Protein AF-0000000079073524 (afdb_homodimer)

Foldseek 3Di:
DPPPPPDFQQDAFDDDLVVLLVVLVVLCVVQPDPPQVPDPPCVVDPAHLSNLLSLLLVCLRVQPQDLCVSCVVVVDDHSVVSLVSLLVCLVSLVRSLVVLLVVDDLPDQEKEKDKDAAAQDDQVCQVVDDFPPPFEHWAADPVVRGIGIGKMKMWMAGLSQQTQDIDIGYRHDQRLVCVLVGCVVRVDPHAEYEYEPSNDDPVSQVSSVVSRHHYAYQDDPPDPCNVVRDDPVSVVSNCSVVSNVVQLVSSCLRVQNDRDPSSNSSSNSSSSSSSNSSVCVVVVD/DPPPPPDFQQDAFDDDLVVLLVVLVVLCVVQPDPPQVPDPPCVVDPAHLSNLLSLLLVCLRVQPQDLCVSCVVVVDDHSVVSLVSLLVCLVSLVRSLVVLLVPDPLVDQEKEKDKDAAAQDDQVCQVVDDFPPPFEHWAADPVVRGIGIGKMKMWMAGLSQQTQDIDIGYRHDQRLVCVLVGCVVRVDPHAEYEYECSNDDPVSQVSSVVSRHHYAYQDDPPDPCNVVRDDPVSVVSNCSVVSNVVQLVSSCLRVQNDRDPSSNSSSNSSSSSSSNSSVCVVVVD

Nearest PDB structures (foldseek):
  6rwo-assembly1_I  TM=5.265E-01  e=3.170E-03  Simian immunodeficiency virus
  5y8a-assembly2_B  TM=5.178E-01  e=1.633E+00  Burkholderia cenocepacia J2315
  6rwo-assembly1_I  TM=5.190E-01  e=2.110E-03  Simian immunodeficiency virus
  5y8a-assembly2_B  TM=5.168E-01  e=1.298E+00  Burkholderia cenocepacia J2315

Sequence (570 aa):
MNCLKLKRFSHHLQVSFKDLVIICRHWYRLYAPAEFTHRRNIDQIKTTDSLILALLIWQAKTGIESQRRFCECFNCLSHSRFNRRSRQLLQLIYQIRQEMNKKVDLNGHFLIIDSFPVPVCQPIRNYRAKIFRGYANIGYKATKKIYFYGFKVHVIVSDDGYILDYVVTKASVHDARETVELLENTHPSNYYLLGDEGYLGKELHQQLKQMGYELWTPYRKNMTGAKKHNDHQLMAIRRTIESDFSLLTYYNAENNRARSLIGFQSRLEIAILAYNLAYCLERFNMNCLKLKRFSHHLQVSFKDLVIICRHWYRLYAPAEFTHRRNIDQIKTTDSLILALLIWQAKTGIESQRRFCECFNCLSHSRFNRRSRQLLQLIYQIRQEMNKKVDLNGHFLIIDSFPVPVCQPIRNYRAKIFRGYANIGYKATKKIYFYGFKVHVIVSDDGYILDYVVTKASVHDARETVELLENTHPSNYYLLGDEGYLGKELH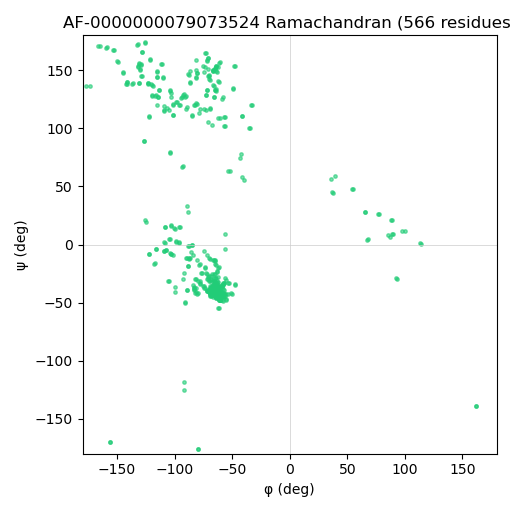QQLKQMGYELWTPYRKNMTGAKKHNDHQLMAIRRTIESDFSLLTYYNAENNRARSLIGFQSRLEIAILAYNLAYCLERFN

Secondary structure (DSSP, 8-state):
----------------HHHHHHHHHHHHHHH--HHHHT-TTGGG-SS-HHHHHHHHHHHHHHT---HHHHHHHHT-S-HHHHHHHHHHTHHHHHHHHHHHHHHS----SEEEEEEEEEESS-GGGTTT--TTBTTBEEEEETTTTEEEEEEEEEEEEETT--EEEEEEEETTS-GGGGHHHHHHHH--S--EEE--GGG--HHHHHHHHHTT-EEE-PPPTTSTTHHHH--HHHHHHHTHHHHHHHHHHHTTSSS---SSHHHHHHHHHHHHHHHHHHHHHHHH-/----------------HHHHHHHHHHHHHHH--HHHHT-TTGGG-SS-HHHHHHHHHHHHHHT---HHHHHHHHT-S-HHHHHHHHHHTHHHHHHHHHHHHHHS----SEEEEEEEEEESS-GGGTTT--TTBTTBEEEEETTTTEEEEEEEEEEEEETT--EEEEEEEETTS-GGGGHHHHHHHH--S--EEE--GGG--HHHHHHHHHTT-EEE-PPPTTSTTHHHH--HHHHHHHTHHHHHHHHHHHTTSSS---SSHHHHHHHHHHHHHHHHHHHHHHHH-

Structure (mmCIF, N/CA/C/O backbone):
data_AF-0000000079073524-model_v1
#
loop_
_entity.id
_entity.type
_entity.pdbx_description
1 polymer 'IS982 family transposase'
#
loop_
_atom_site.group_PDB
_atom_site.id
_atom_site.type_symbol
_atom_site.label_atom_id
_atom_site.label_alt_id
_atom_site.label_comp_id
_atom_site.label_asym_id
_atom_site.label_entity_id
_atom_site.label_seq_id
_atom_site.pdbx_PDB_ins_code
_atom_site.Cartn_x
_atom_site.Cartn_y
_atom_site.Cartn_z
_atom_site.occupancy
_atom_site.B_iso_or_equiv
_atom_site.auth_seq_id
_atom_site.auth_comp_id
_atom_site.auth_asym_id
_atom_site.auth_atom_id
_atom_site.pdbx_PDB_model_num
ATOM 1 N N . MET A 1 1 ? -27.219 29.359 19.844 1 22.12 1 MET A N 1
ATOM 2 C CA . MET A 1 1 ? -26.156 29.578 18.875 1 22.12 1 MET A CA 1
ATOM 3 C C . MET A 1 1 ? -25.938 28.344 18 1 22.12 1 MET A C 1
ATOM 5 O O . MET A 1 1 ? -25.594 2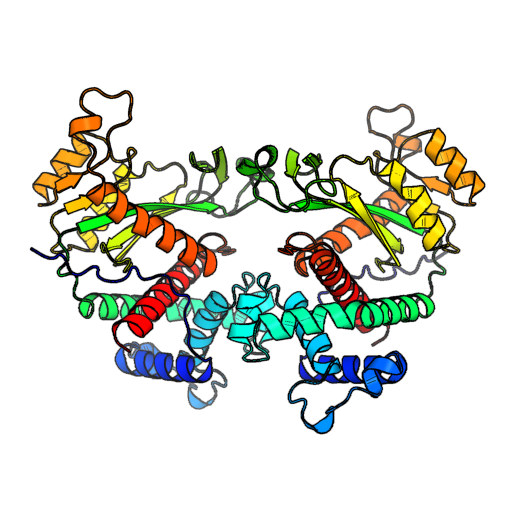7.266 18.516 1 22.12 1 MET A O 1
ATOM 9 N N . ASN A 1 2 ? -26.766 28.141 17.062 1 25.45 2 ASN A N 1
ATOM 10 C CA . ASN A 1 2 ? -26.938 27.062 16.094 1 25.45 2 ASN A CA 1
ATOM 11 C C . ASN A 1 2 ? -25.641 26.766 15.359 1 25.45 2 ASN A C 1
ATOM 13 O O . ASN A 1 2 ? -25.172 27.578 14.547 1 25.45 2 ASN A O 1
ATOM 17 N N . CYS A 1 3 ? -24.688 26.359 16.047 1 29.84 3 CYS A N 1
ATOM 18 C CA . CYS A 1 3 ? -23.375 26.016 15.5 1 29.84 3 CYS A CA 1
ATOM 19 C C . CYS A 1 3 ? -23.516 25.234 14.195 1 29.84 3 CYS A C 1
ATOM 21 O O . CYS A 1 3 ? -24.094 24.156 14.18 1 29.84 3 CYS A O 1
ATOM 23 N N . LEU A 1 4 ? -23.797 25.938 13.148 1 32 4 LEU A N 1
ATOM 24 C CA . LEU A 1 4 ? -23.875 25.438 11.781 1 32 4 LEU A CA 1
ATOM 25 C C . LEU A 1 4 ? -22.844 24.328 11.562 1 32 4 LEU A C 1
ATOM 27 O O . LEU A 1 4 ? -21.672 24.5 11.875 1 32 4 LEU A O 1
ATOM 31 N N . LYS A 1 5 ? -23.25 23.203 11.602 1 38.34 5 LYS A N 1
ATOM 32 C CA . LYS A 1 5 ? -22.594 21.922 11.391 1 38.34 5 LYS A CA 1
ATOM 33 C C . LYS A 1 5 ? -21.641 21.984 10.203 1 38.34 5 LYS A C 1
ATOM 35 O O . LYS A 1 5 ? -22.062 22 9.055 1 38.34 5 LYS A O 1
ATOM 40 N N . LEU A 1 6 ? -20.609 22.875 10.148 1 39.69 6 LEU A N 1
ATOM 41 C CA . LEU A 1 6 ? -19.656 22.797 9.055 1 39.69 6 LEU A CA 1
ATOM 42 C C . LEU A 1 6 ? -19.297 21.344 8.75 1 39.69 6 LEU A C 1
ATOM 44 O O . LEU A 1 6 ? -18.938 20.594 9.648 1 39.69 6 LEU A O 1
ATOM 48 N N . LYS A 1 7 ? -19.672 20.797 7.703 1 51.84 7 LYS A N 1
ATOM 49 C CA . LYS A 1 7 ? -19.562 19.438 7.199 1 51.84 7 LYS A CA 1
ATOM 50 C C . LYS A 1 7 ? -18.109 18.969 7.152 1 51.84 7 LYS A C 1
ATOM 52 O O . LYS A 1 7 ? -17.234 19.688 6.648 1 51.84 7 LYS A O 1
ATOM 57 N N . ARG A 1 8 ? -17.641 18.156 8.094 1 56.03 8 ARG A N 1
ATOM 58 C CA . ARG A 1 8 ? -16.344 17.469 8.18 1 56.03 8 ARG A CA 1
ATOM 59 C C . ARG A 1 8 ? -15.836 17.094 6.793 1 56.03 8 ARG A C 1
ATOM 61 O O . ARG A 1 8 ? -16.594 16.625 5.945 1 56.03 8 ARG A O 1
ATOM 68 N N . PHE A 1 9 ? -14.562 17.703 6.48 1 59.44 9 PHE A N 1
ATOM 69 C CA . PHE A 1 9 ? -13.906 17.344 5.227 1 59.44 9 PHE A CA 1
ATOM 70 C C . PHE A 1 9 ? -13.609 15.852 5.172 1 59.44 9 PHE A C 1
ATOM 72 O O . PHE A 1 9 ? -13.039 15.289 6.109 1 59.44 9 PHE A O 1
ATOM 79 N N . SER A 1 10 ? -14.273 15.031 4.375 1 61.41 10 SER A N 1
ATOM 80 C CA . SER A 1 10 ? -13.992 13.594 4.371 1 61.41 10 SER A CA 1
ATOM 81 C C . SER A 1 10 ? -13.648 13.102 2.969 1 61.41 10 SER A C 1
ATOM 83 O O . SER A 1 10 ? -13.391 11.914 2.768 1 61.41 10 SER A O 1
ATOM 85 N N . HIS A 1 11 ? -13.25 14.125 2.082 1 69.31 11 HIS A N 1
ATOM 86 C CA . HIS A 1 11 ? -13.227 13.555 0.741 1 69.31 11 HIS A CA 1
ATOM 87 C C . HIS A 1 11 ? -11.812 13.539 0.173 1 69.31 11 HIS A C 1
ATOM 89 O O . HIS A 1 11 ? -10.992 14.398 0.509 1 69.31 11 HIS A O 1
ATOM 95 N N . HIS A 1 12 ? -11.594 12.492 -0.546 1 81 12 HIS A N 1
ATOM 96 C CA . HIS A 1 12 ? -10.367 12.32 -1.325 1 81 12 HIS A CA 1
ATOM 97 C C . HIS A 1 12 ? -10.266 13.391 -2.412 1 81 12 HIS A C 1
ATOM 99 O O . HIS A 1 12 ? -11.25 14.062 -2.729 1 81 12 HIS A O 1
ATOM 105 N N . LEU A 1 13 ? -9.07 13.695 -2.811 1 83.62 13 LEU A N 1
ATOM 106 C CA . LEU A 1 13 ? -8.805 14.664 -3.865 1 83.62 13 LEU A CA 1
ATOM 107 C C . LEU A 1 13 ? -9.516 14.281 -5.156 1 83.62 13 LEU A C 1
ATOM 109 O O . LEU A 1 13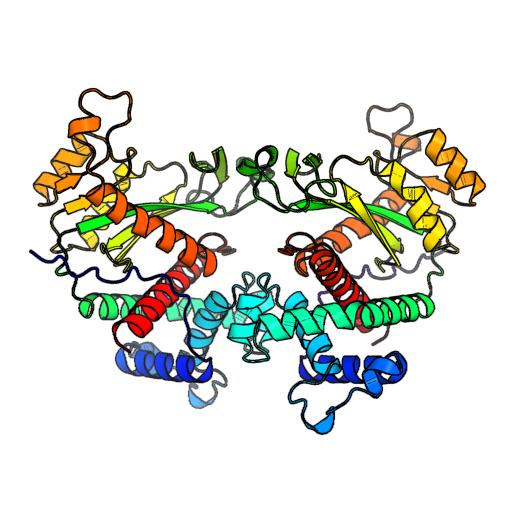 ? -9.188 13.258 -5.766 1 83.62 13 LEU A O 1
ATOM 113 N N . GLN A 1 14 ? -10.516 15.039 -5.512 1 82.31 14 GLN A N 1
ATOM 114 C CA . GLN A 1 14 ? -11.305 14.781 -6.711 1 82.31 14 GLN A CA 1
ATOM 115 C C . GLN A 1 14 ? -10.938 15.742 -7.836 1 82.31 14 GLN A C 1
ATOM 117 O O . GLN A 1 14 ? -11.625 16.75 -8.047 1 82.31 14 GLN A O 1
ATOM 122 N N . VAL A 1 15 ? -9.898 15.492 -8.484 1 87.44 15 VAL A N 1
ATOM 123 C CA . VAL A 1 15 ? -9.414 16.359 -9.562 1 87.44 15 VAL A CA 1
ATOM 124 C C . VAL A 1 15 ? -8.844 15.5 -10.688 1 87.44 15 VAL A C 1
ATOM 126 O O . VAL A 1 15 ? -8.18 14.492 -10.438 1 87.44 15 VAL A O 1
ATOM 129 N N . SER A 1 16 ? -9.148 15.891 -11.93 1 89.62 16 SER A N 1
ATOM 130 C CA . SER A 1 16 ? -8.523 15.227 -13.07 1 89.62 16 SER A CA 1
ATOM 131 C C . SER A 1 16 ? -7.055 15.609 -13.195 1 89.62 16 SER A C 1
ATOM 133 O O . SER A 1 16 ? -6.633 16.641 -12.672 1 89.62 16 SER A O 1
ATOM 135 N N . PHE A 1 17 ? -6.344 14.758 -13.867 1 91.81 17 PHE A N 1
ATOM 136 C CA . PHE A 1 17 ? -4.926 15.07 -14.039 1 91.81 17 PHE A CA 1
ATOM 137 C C . PHE A 1 17 ? -4.746 16.359 -14.836 1 91.81 17 PHE A C 1
ATOM 139 O O . PHE A 1 17 ? -3.861 17.156 -14.539 1 91.81 17 PHE A O 1
ATOM 146 N N . LYS A 1 18 ? -5.562 16.547 -15.812 1 92.25 18 LYS A N 1
ATOM 147 C CA . LYS A 1 18 ? -5.492 17.75 -16.625 1 92.25 18 LYS A CA 1
ATOM 148 C C . LYS A 1 18 ? -5.695 19 -15.758 1 92.25 18 LYS A C 1
ATOM 150 O O . LYS A 1 18 ? -4.934 19.969 -15.867 1 92.25 18 LYS A O 1
ATOM 155 N N . ASP A 1 19 ? -6.66 18.969 -14.883 1 92.94 19 ASP A N 1
ATOM 156 C CA . ASP A 1 19 ? -6.941 20.094 -14 1 92.94 19 ASP A CA 1
ATOM 157 C C . ASP A 1 19 ? -5.816 20.297 -12.984 1 92.94 19 ASP A C 1
ATOM 159 O O . ASP A 1 19 ? -5.484 21.422 -12.633 1 92.94 19 ASP A O 1
ATOM 163 N N . LEU A 1 20 ? -5.293 19.219 -12.555 1 94.75 20 LEU A N 1
ATOM 164 C CA . LEU A 1 20 ? -4.184 19.281 -11.609 1 94.75 20 LEU A CA 1
ATOM 165 C C . LEU A 1 20 ? -2.982 19.984 -12.227 1 94.75 20 LEU A C 1
ATOM 167 O O . LEU A 1 20 ? -2.326 20.797 -11.57 1 94.75 20 LEU A O 1
ATOM 171 N N . VAL A 1 21 ? -2.76 19.719 -13.477 1 95.19 21 VAL A N 1
ATOM 172 C CA . VAL A 1 21 ? -1.646 20.344 -14.18 1 95.19 21 VAL A CA 1
ATOM 173 C C . VAL A 1 21 ? -1.877 21.859 -14.281 1 95.19 21 VAL A C 1
ATOM 175 O O . VAL A 1 21 ? -0.95 22.641 -14.086 1 95.19 21 VAL A O 1
ATOM 178 N N . ILE A 1 22 ? -3.023 22.219 -14.508 1 95.56 22 ILE A N 1
ATOM 179 C CA . ILE A 1 22 ? -3.369 23.641 -14.609 1 95.56 22 ILE A CA 1
ATOM 180 C C . ILE A 1 22 ? -3.156 24.328 -13.266 1 95.56 22 ILE A C 1
ATOM 182 O O . ILE A 1 22 ? -2.578 25.406 -13.195 1 95.56 22 ILE A O 1
ATOM 186 N N . ILE A 1 23 ? -3.564 23.719 -12.242 1 95.56 23 ILE A N 1
ATOM 187 C CA . ILE A 1 23 ? -3.41 24.25 -10.898 1 95.56 23 ILE A CA 1
ATOM 188 C C . ILE A 1 23 ? -1.928 24.422 -10.57 1 95.56 23 ILE A C 1
ATOM 190 O O . ILE A 1 23 ? -1.507 25.469 -10.07 1 95.56 23 ILE A O 1
ATOM 194 N N . CYS A 1 24 ? -1.167 23.406 -10.867 1 96.06 24 CYS A N 1
ATOM 195 C CA . CYS A 1 24 ? 0.257 23.438 -10.555 1 96.06 24 CYS A CA 1
ATOM 196 C C . CYS A 1 24 ? 0.978 24.5 -11.383 1 96.06 24 CYS A C 1
ATOM 198 O O . CYS A 1 24 ? 1.916 25.141 -10.906 1 96.06 24 CYS A O 1
ATOM 200 N N . ARG A 1 25 ? 0.531 24.641 -12.602 1 94.56 25 ARG A N 1
ATOM 201 C CA . ARG A 1 25 ? 1.094 25.688 -13.445 1 94.56 25 ARG A CA 1
ATOM 202 C C . ARG A 1 25 ? 0.831 27.078 -12.844 1 94.56 25 ARG A C 1
ATOM 204 O O . ARG A 1 25 ? 1.714 27.938 -12.836 1 94.56 25 ARG A O 1
ATOM 211 N N . HIS A 1 26 ? -0.323 27.234 -12.398 1 94.62 26 HIS A N 1
ATOM 212 C CA . HIS A 1 26 ? -0.689 28.484 -11.75 1 94.62 26 HIS A CA 1
ATOM 213 C C . HIS A 1 26 ? 0.157 28.734 -10.508 1 94.62 26 HIS A C 1
ATOM 215 O O . HIS A 1 26 ? 0.689 29.828 -10.328 1 94.62 26 HIS A O 1
ATOM 221 N N . TRP A 1 27 ? 0.312 27.734 -9.648 1 94.81 27 TRP A N 1
ATOM 222 C CA . TRP A 1 27 ? 1.137 27.859 -8.453 1 94.81 27 TRP A CA 1
ATOM 223 C C . TRP A 1 27 ? 2.58 28.188 -8.812 1 94.81 27 TRP A C 1
ATOM 225 O O . TRP A 1 27 ? 3.223 29 -8.148 1 94.81 27 TRP A O 1
ATOM 235 N N . TYR A 1 28 ? 2.98 27.516 -9.812 1 93.38 28 TYR A N 1
ATOM 236 C CA . TYR A 1 28 ? 4.363 27.719 -10.227 1 93.38 28 TYR A CA 1
ATOM 237 C C . TYR A 1 28 ? 4.594 29.156 -10.664 1 93.38 28 TYR A C 1
ATOM 239 O O . TYR A 1 28 ? 5.602 29.781 -10.305 1 93.38 28 TYR A O 1
ATOM 247 N N . ARG A 1 29 ? 3.713 29.703 -11.406 1 91.25 29 ARG A N 1
ATOM 248 C CA . ARG A 1 29 ? 3.807 31.078 -11.875 1 91.25 29 ARG A CA 1
ATOM 249 C C . ARG A 1 29 ? 3.787 32.062 -10.711 1 91.25 29 ARG A C 1
ATOM 251 O O . ARG A 1 29 ? 4.52 33.062 -10.711 1 91.25 29 ARG A O 1
ATOM 258 N N . LEU A 1 30 ? 3.066 31.75 -9.75 1 91.62 30 LEU A N 1
ATOM 259 C CA . LEU A 1 30 ? 2.857 32.688 -8.641 1 91.62 30 LEU A CA 1
ATOM 260 C C . LEU A 1 30 ? 4.008 32.594 -7.648 1 91.62 30 LEU A C 1
ATOM 262 O O . LEU A 1 30 ? 4.426 33.625 -7.098 1 91.62 30 LEU A O 1
ATOM 266 N N . TYR A 1 31 ? 4.508 31.375 -7.449 1 91.5 31 TYR A N 1
ATOM 267 C CA . TYR A 1 31 ? 5.312 31.219 -6.242 1 91.5 31 TYR A CA 1
ATOM 268 C C . TYR A 1 31 ? 6.719 30.734 -6.582 1 91.5 31 TYR A C 1
ATOM 270 O O . TYR A 1 31 ? 7.586 30.656 -5.707 1 91.5 31 TYR A O 1
ATOM 278 N N . ALA A 1 32 ? 6.941 30.375 -7.832 1 88 32 ALA A N 1
ATOM 279 C CA . ALA A 1 32 ? 8.258 29.828 -8.18 1 88 32 ALA A CA 1
ATOM 280 C C . ALA A 1 32 ? 9.344 30.891 -7.992 1 88 32 ALA A C 1
ATOM 282 O O . ALA A 1 32 ? 9.156 32.062 -8.367 1 88 32 ALA A O 1
ATOM 283 N N . PRO A 1 33 ? 10.422 30.438 -7.324 1 79.06 33 PRO A N 1
ATOM 284 C CA . PRO A 1 33 ? 11.531 31.391 -7.195 1 79.06 33 PRO A CA 1
ATOM 285 C C . PRO A 1 33 ? 12.141 31.766 -8.547 1 79.06 33 PRO A C 1
ATOM 287 O O . PRO A 1 33 ? 12.031 31.016 -9.516 1 79.06 33 PRO A O 1
ATOM 290 N N . ALA A 1 34 ? 12.68 32.906 -8.531 1 69.25 34 ALA A N 1
ATOM 291 C CA . ALA A 1 34 ? 13.297 33.438 -9.734 1 69.25 34 ALA A CA 1
ATOM 292 C C . ALA A 1 34 ? 14.367 32.5 -10.273 1 69.25 34 ALA A C 1
ATOM 294 O O . ALA A 1 34 ? 14.586 32.406 -11.492 1 69.25 34 ALA A O 1
ATOM 295 N N . GLU A 1 35 ? 14.984 31.766 -9.438 1 63.94 35 GLU A N 1
ATOM 296 C CA . GLU A 1 35 ? 16.062 30.875 -9.844 1 63.94 35 GLU A CA 1
ATOM 297 C C . GLU A 1 35 ? 15.539 29.734 -10.695 1 63.94 35 GLU A C 1
ATOM 299 O O . GLU A 1 35 ? 16.266 29.203 -11.547 1 63.94 35 GLU A O 1
ATOM 304 N N . PHE A 1 36 ? 14.328 29.359 -10.461 1 62.12 36 PHE A N 1
ATOM 305 C CA . PHE A 1 36 ? 13.734 28.266 -11.227 1 62.12 36 PHE A CA 1
ATOM 306 C C . PHE A 1 36 ? 13.352 28.719 -12.625 1 62.12 36 PHE A C 1
ATOM 308 O O . PHE A 1 36 ? 13.445 27.953 -13.586 1 62.12 36 PHE A O 1
ATOM 315 N N . THR A 1 37 ? 12.898 30 -12.672 1 56.09 37 THR A N 1
ATOM 316 C CA . THR A 1 37 ? 12.352 30.5 -13.922 1 56.09 37 THR A CA 1
ATOM 317 C C . THR A 1 37 ? 13.469 30.875 -14.891 1 56.09 37 THR A C 1
ATOM 319 O O . THR A 1 37 ? 13.242 30.984 -16.094 1 56.09 37 THR A O 1
ATOM 322 N N . HIS A 1 38 ? 14.664 31.031 -14.289 1 56.34 38 HIS A N 1
ATOM 323 C CA . HIS A 1 38 ? 15.773 31.438 -15.148 1 56.34 38 HIS A CA 1
ATOM 324 C C . HIS A 1 38 ? 16.688 30.266 -15.469 1 56.34 38 HIS A C 1
ATOM 326 O O . HIS A 1 38 ? 17.859 30.453 -15.812 1 56.34 38 HIS A O 1
ATOM 332 N N . ARG A 1 39 ? 16.234 29.172 -15.258 1 54.12 39 ARG A N 1
ATOM 333 C CA . ARG A 1 39 ? 17.125 28.047 -15.523 1 54.12 39 ARG A CA 1
ATOM 334 C C . ARG A 1 39 ? 17.531 27.984 -16.984 1 54.12 39 ARG A C 1
ATOM 336 O O . ARG A 1 39 ? 16.75 28.359 -17.875 1 54.12 39 ARG A O 1
ATOM 343 N N . ARG A 1 40 ? 18.781 27.672 -17.188 1 45.84 40 ARG A N 1
ATOM 344 C CA . ARG A 1 40 ? 19.391 27.484 -18.5 1 45.84 40 ARG A CA 1
ATOM 345 C C . ARG A 1 40 ? 18.812 26.266 -19.219 1 45.84 40 ARG A C 1
ATOM 347 O O . ARG A 1 40 ? 18.438 25.281 -18.562 1 45.84 40 ARG A O 1
ATOM 354 N N . ASN A 1 41 ? 18.359 26.406 -20.359 1 50.19 41 ASN A N 1
ATOM 355 C CA . ASN A 1 41 ? 17.938 25.375 -21.297 1 50.19 41 ASN A CA 1
ATOM 356 C C . ASN A 1 41 ? 16.469 25 -21.109 1 50.19 41 ASN A C 1
ATOM 358 O O . ASN A 1 41 ? 16.094 23.844 -21.266 1 50.19 41 ASN A O 1
ATOM 362 N N . ILE A 1 42 ? 15.758 25.906 -20.5 1 51.72 42 ILE A N 1
ATOM 363 C CA . ILE A 1 42 ? 14.328 25.734 -20.266 1 51.72 42 ILE A CA 1
ATOM 364 C C . ILE A 1 42 ? 13.641 25.281 -21.547 1 51.72 42 ILE A C 1
ATOM 366 O O . ILE A 1 42 ? 12.695 24.484 -21.5 1 51.72 42 ILE A O 1
ATOM 370 N N . ASP A 1 43 ? 14.156 25.766 -22.547 1 49.34 43 ASP A N 1
ATOM 371 C CA . ASP A 1 43 ? 13.547 25.469 -23.844 1 49.34 43 ASP A CA 1
ATOM 372 C C . ASP A 1 43 ? 13.648 23.984 -24.188 1 49.34 43 ASP A C 1
ATOM 374 O O . ASP A 1 43 ? 12.867 23.469 -24.984 1 49.34 43 ASP A O 1
ATOM 378 N N . GLN A 1 44 ? 14.609 23.344 -23.641 1 51.59 44 GLN A N 1
ATOM 379 C CA . GLN A 1 44 ? 14.844 21.953 -24.016 1 51.59 44 GLN A CA 1
ATOM 380 C C . GLN A 1 44 ? 14.195 21 -23.031 1 51.59 44 GLN A C 1
ATOM 382 O O . GLN A 1 44 ? 14.25 19.781 -23.203 1 51.59 44 GLN A O 1
ATOM 387 N N . ILE A 1 45 ? 13.523 21.656 -22.031 1 58.84 45 ILE A N 1
ATOM 388 C CA . ILE A 1 45 ? 13.039 20.75 -21 1 58.84 45 ILE A CA 1
ATOM 389 C C . ILE A 1 45 ? 11.695 20.156 -21.406 1 58.84 45 ILE A C 1
ATOM 391 O O . ILE A 1 45 ? 10.75 20.891 -21.719 1 58.84 45 ILE A O 1
ATOM 395 N N . LYS A 1 46 ? 11.664 18.875 -21.688 1 64.94 46 LYS A N 1
ATOM 396 C CA . LYS A 1 46 ? 10.484 18.125 -22.094 1 64.94 46 LYS A CA 1
ATOM 397 C C . LYS A 1 46 ? 9.453 18.078 -20.969 1 64.94 46 LYS A C 1
ATOM 399 O O . LYS A 1 46 ? 8.25 18.203 -21.219 1 64.94 46 LYS A O 1
ATOM 404 N N . THR A 1 47 ? 9.836 18.062 -19.719 1 84 47 THR A N 1
ATOM 405 C CA . THR A 1 47 ? 8.922 17.984 -18.578 1 84 47 THR A CA 1
ATOM 406 C C . THR A 1 47 ? 9.117 19.172 -17.656 1 84 47 THR A C 1
ATOM 408 O O . THR A 1 47 ? 10.18 19.312 -17.031 1 84 47 THR A O 1
ATOM 411 N N . THR A 1 48 ? 8.188 20.094 -17.562 1 88.5 48 THR A N 1
ATOM 412 C CA . THR A 1 48 ? 8.273 21.312 -16.766 1 88.5 48 THR A CA 1
ATOM 413 C C . THR A 1 48 ? 8.18 20.984 -15.281 1 88.5 48 THR A C 1
ATOM 415 O O . THR A 1 48 ? 7.73 19.906 -14.898 1 88.5 48 THR A O 1
ATOM 418 N N . ASP A 1 49 ? 8.648 21.938 -14.484 1 91.25 49 ASP A N 1
ATOM 419 C CA . ASP A 1 49 ? 8.578 21.781 -13.039 1 91.25 49 ASP A CA 1
ATOM 420 C C . ASP A 1 49 ? 7.125 21.672 -12.562 1 91.25 49 ASP A C 1
ATOM 422 O O . ASP A 1 49 ? 6.824 20.906 -11.648 1 91.25 49 ASP A O 1
ATOM 426 N N . SER A 1 50 ? 6.309 22.469 -13.195 1 93.19 50 SER A N 1
ATOM 427 C CA . SER A 1 50 ? 4.895 22.406 -12.828 1 93.19 50 SER A CA 1
ATOM 428 C C . SER A 1 50 ? 4.305 21.031 -13.117 1 93.19 50 SER A C 1
ATOM 430 O O . SER A 1 50 ? 3.473 20.547 -12.352 1 93.19 50 SER A O 1
ATOM 432 N N . LEU A 1 51 ? 4.762 20.469 -14.203 1 93.44 51 LEU A N 1
ATOM 433 C CA . LEU A 1 51 ? 4.285 19.125 -14.523 1 93.44 51 LEU A CA 1
ATOM 434 C C . LEU A 1 51 ? 4.805 18.109 -13.516 1 93.44 51 LEU A C 1
ATOM 436 O O . LEU A 1 51 ? 4.082 17.188 -13.125 1 93.44 51 LEU A O 1
ATOM 440 N N . ILE A 1 52 ? 6.02 18.234 -13.109 1 94.25 52 ILE A N 1
ATOM 441 C CA . ILE A 1 52 ? 6.59 17.344 -12.117 1 94.25 52 ILE A CA 1
ATOM 442 C C . ILE A 1 52 ? 5.816 17.453 -10.805 1 94.25 52 ILE A C 1
ATOM 444 O O . ILE A 1 52 ? 5.527 16.453 -10.148 1 94.25 52 ILE A O 1
ATOM 448 N N . LEU A 1 53 ? 5.535 18.672 -10.477 1 95.81 53 LEU A N 1
ATOM 449 C CA . LEU A 1 53 ? 4.734 18.891 -9.273 1 95.81 53 LEU A CA 1
ATOM 450 C C . LEU A 1 53 ? 3.383 18.188 -9.391 1 95.81 53 LEU A C 1
ATOM 452 O O . LEU A 1 53 ? 2.938 17.531 -8.445 1 95.81 53 LEU A O 1
ATOM 456 N N . ALA A 1 54 ? 2.762 18.312 -10.531 1 96.19 54 ALA A N 1
ATOM 457 C CA . ALA A 1 54 ? 1.477 17.672 -10.766 1 96.19 54 ALA A CA 1
ATOM 458 C C . ALA A 1 54 ? 1.604 16.141 -10.672 1 96.19 54 ALA A C 1
ATOM 460 O O . ALA A 1 54 ? 0.734 15.477 -10.109 1 96.19 54 ALA A O 1
ATOM 461 N N . LEU A 1 55 ? 2.643 15.656 -11.211 1 95.75 55 LEU A N 1
ATOM 462 C CA . LEU A 1 55 ? 2.881 14.211 -11.18 1 95.75 55 LEU A CA 1
ATOM 463 C C . LEU A 1 55 ? 3.1 13.734 -9.75 1 95.75 55 LEU A C 1
ATOM 465 O O . LEU A 1 55 ? 2.646 12.648 -9.383 1 95.75 55 LEU A O 1
ATOM 469 N N . LEU A 1 56 ? 3.775 14.531 -8.984 1 96.25 56 LEU A N 1
ATOM 470 C CA . LEU A 1 56 ? 4.012 14.172 -7.594 1 96.25 56 LEU A CA 1
ATOM 471 C C . LEU A 1 56 ? 2.697 14.102 -6.82 1 96.25 56 LEU A C 1
ATOM 473 O O . LEU A 1 56 ? 2.473 13.156 -6.059 1 96.25 56 LEU A O 1
ATOM 477 N N . ILE A 1 57 ? 1.882 15.062 -7.012 1 96.88 57 ILE A N 1
ATOM 478 C CA . ILE A 1 57 ? 0.586 15.07 -6.344 1 96.88 57 ILE A CA 1
ATOM 479 C C . ILE A 1 57 ? -0.264 13.906 -6.855 1 96.88 57 ILE A C 1
ATOM 481 O O . ILE A 1 57 ? -0.971 13.258 -6.078 1 96.88 57 ILE A O 1
ATOM 485 N N . TRP A 1 58 ? -0.15 13.656 -8.141 1 95.38 58 TRP A N 1
ATOM 486 C CA . TRP A 1 58 ? -0.893 12.555 -8.742 1 95.38 58 TRP A CA 1
ATOM 487 C C . TRP A 1 58 ? -0.448 11.211 -8.156 1 95.38 58 TRP A C 1
ATOM 489 O O . TRP A 1 58 ? -1.271 10.32 -7.934 1 95.38 58 TRP A O 1
ATOM 499 N N . GLN A 1 59 ? 0.808 11.047 -7.996 1 95 59 GLN A N 1
ATOM 500 C CA . GLN A 1 59 ? 1.318 9.836 -7.367 1 95 59 GLN A CA 1
ATOM 501 C C . GLN A 1 59 ? 0.707 9.633 -5.984 1 95 59 GLN A C 1
ATOM 503 O O . GLN A 1 59 ? 0.313 8.523 -5.629 1 95 59 GLN A O 1
ATOM 508 N N . ALA A 1 60 ? 0.645 10.727 -5.195 1 95.25 60 ALA A N 1
ATOM 509 C CA . ALA A 1 60 ? 0.011 10.648 -3.881 1 95.25 60 ALA A CA 1
ATOM 510 C C . ALA A 1 60 ? -1.463 10.273 -4.004 1 95.25 60 ALA A C 1
ATOM 512 O O . ALA A 1 60 ? -1.956 9.422 -3.262 1 95.25 60 ALA A O 1
ATOM 513 N N . LYS A 1 61 ? -2.141 10.867 -4.949 1 94.69 61 LYS A N 1
ATOM 514 C CA . LYS A 1 61 ? -3.566 10.633 -5.152 1 94.69 61 LYS A CA 1
ATOM 515 C C . LYS A 1 61 ? -3.832 9.172 -5.52 1 94.69 61 LYS A C 1
ATOM 517 O O . LYS A 1 61 ? -4.793 8.57 -5.035 1 94.69 61 LYS A O 1
ATOM 522 N N . THR A 1 62 ? -3.004 8.602 -6.395 1 93.44 62 THR A N 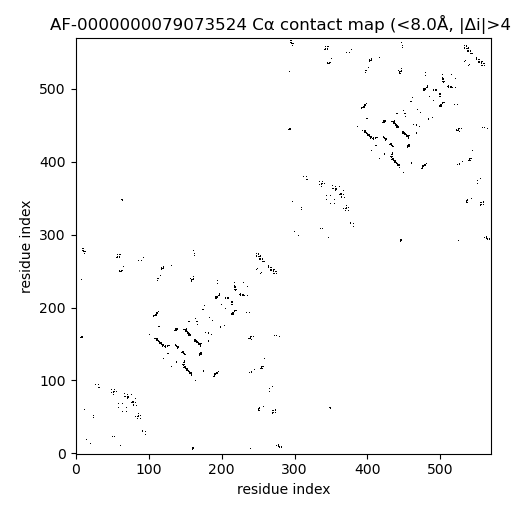1
ATOM 523 C CA . THR A 1 62 ? -3.211 7.234 -6.859 1 93.44 62 THR A CA 1
ATOM 524 C C . THR A 1 62 ? -2.781 6.23 -5.793 1 93.44 62 THR A C 1
ATOM 526 O O . THR A 1 62 ? -3.184 5.066 -5.836 1 93.44 62 THR A O 1
ATOM 529 N N . GLY A 1 63 ? -1.886 6.668 -4.934 1 92.81 63 GLY A N 1
ATOM 530 C CA . GLY A 1 63 ? -1.458 5.797 -3.85 1 92.81 63 GLY A CA 1
ATOM 531 C C . GLY A 1 63 ? -0.271 4.926 -4.219 1 92.81 63 GLY A C 1
ATOM 532 O O . GLY A 1 63 ? 0.076 3.998 -3.482 1 92.81 63 GLY A O 1
ATOM 533 N N . ILE A 1 64 ? 0.322 5.184 -5.352 1 93.69 64 ILE A N 1
ATOM 534 C CA . ILE A 1 64 ? 1.514 4.438 -5.738 1 93.69 64 ILE A CA 1
ATOM 535 C C . ILE A 1 64 ? 2.684 4.828 -4.84 1 93.69 64 ILE A C 1
ATOM 537 O O . ILE A 1 64 ? 3.146 5.973 -4.875 1 93.69 64 ILE A O 1
ATOM 541 N N . GLU A 1 65 ? 3.199 3.93 -4.109 1 91.75 65 GLU A N 1
ATOM 542 C CA . GLU A 1 65 ? 4.191 4.227 -3.08 1 91.75 65 GLU A CA 1
ATOM 543 C C . GLU A 1 65 ? 5.59 4.344 -3.682 1 91.75 65 GLU A C 1
ATOM 545 O O . GLU A 1 65 ? 6.355 5.242 -3.316 1 91.75 65 GLU A O 1
ATOM 550 N N . SER A 1 66 ? 5.902 3.455 -4.598 1 91.44 66 SER A N 1
ATOM 551 C CA . SER A 1 66 ? 7.234 3.42 -5.199 1 91.44 66 SER A CA 1
ATOM 552 C C . SER A 1 66 ? 7.371 4.465 -6.301 1 91.44 66 SER A C 1
ATOM 554 O O . SER A 1 66 ? 6.617 4.449 -7.273 1 91.44 66 SER A O 1
ATOM 556 N N . GLN A 1 67 ? 8.32 5.312 -6.094 1 90.38 67 GLN A N 1
ATOM 557 C CA . GLN A 1 67 ? 8.562 6.309 -7.133 1 90.38 67 GLN A CA 1
ATOM 558 C C . GLN A 1 67 ? 9.055 5.652 -8.422 1 90.38 67 GLN A C 1
ATOM 560 O O . GLN A 1 67 ? 8.742 6.117 -9.516 1 90.38 67 GLN A O 1
ATOM 565 N N . ARG A 1 68 ? 9.844 4.621 -8.258 1 88.81 68 ARG A N 1
ATOM 566 C CA . ARG A 1 68 ? 10.32 3.883 -9.422 1 88.81 68 ARG A CA 1
ATOM 567 C C . ARG A 1 68 ? 9.156 3.291 -10.211 1 88.81 68 ARG A C 1
ATOM 569 O O . ARG A 1 68 ? 9.102 3.426 -11.438 1 88.81 68 ARG A O 1
ATOM 576 N N . ARG A 1 69 ? 8.312 2.688 -9.492 1 90.25 69 ARG A N 1
ATOM 577 C CA . ARG A 1 69 ? 7.129 2.102 -10.109 1 90.25 69 ARG A CA 1
ATOM 578 C C . ARG A 1 69 ? 6.289 3.166 -10.812 1 90.25 69 ARG A C 1
ATOM 580 O O . ARG A 1 69 ? 5.809 2.955 -11.922 1 90.25 69 ARG A O 1
ATOM 587 N N . PHE A 1 70 ? 6.152 4.277 -10.133 1 92.62 70 PHE A N 1
ATOM 588 C CA . PHE A 1 70 ? 5.359 5.371 -10.68 1 92.62 70 PHE A CA 1
ATOM 589 C C . PHE A 1 70 ? 5.977 5.883 -11.984 1 92.62 70 PHE A C 1
ATOM 591 O O . PHE A 1 70 ? 5.273 6.055 -12.977 1 92.62 70 PHE A O 1
ATOM 598 N N . CYS A 1 71 ? 7.281 6.102 -12.023 1 90.31 71 CYS A N 1
ATOM 599 C CA . CYS A 1 71 ? 7.977 6.609 -13.195 1 90.31 71 CYS A CA 1
ATOM 600 C C . CYS A 1 71 ? 7.863 5.629 -14.359 1 90.31 71 CYS A C 1
ATOM 602 O O . CYS A 1 71 ? 7.707 6.039 -15.516 1 90.31 71 CYS A O 1
ATOM 604 N N . GLU A 1 72 ? 7.895 4.348 -14.047 1 87 72 GLU A N 1
ATOM 605 C CA . GLU A 1 72 ? 7.805 3.316 -15.078 1 87 72 GLU A CA 1
ATOM 606 C C . GLU A 1 72 ? 6.414 3.289 -15.711 1 87 72 GLU A C 1
ATOM 608 O O . GLU A 1 72 ? 6.281 3.104 -16.922 1 87 72 GLU A O 1
ATOM 613 N N . CYS A 1 73 ? 5.414 3.51 -14.922 1 86.06 73 CYS A N 1
ATOM 614 C CA . CYS A 1 73 ? 4.039 3.385 -15.391 1 86.06 73 CYS A CA 1
ATOM 615 C C . CYS A 1 73 ? 3.596 4.648 -16.125 1 86.06 73 CYS A C 1
ATOM 617 O O . CYS A 1 73 ? 2.783 4.582 -17.047 1 86.06 73 CYS A O 1
ATOM 619 N N . PHE A 1 74 ? 4.137 5.73 -15.75 1 82.19 74 PHE A N 1
ATOM 620 C CA . PHE A 1 74 ? 3.621 6.977 -16.297 1 82.19 74 PHE A CA 1
ATOM 621 C C . PHE A 1 74 ? 4.613 7.586 -17.281 1 82.19 74 PHE A C 1
ATOM 623 O O . PHE A 1 74 ? 4.387 8.68 -17.812 1 82.19 74 PHE A O 1
ATOM 630 N N . ASN A 1 75 ? 5.613 6.797 -17.734 1 68.88 75 ASN A N 1
ATOM 631 C CA . ASN A 1 75 ? 6.582 7.066 -18.781 1 68.88 75 ASN A CA 1
ATOM 632 C C . ASN A 1 75 ? 7.012 8.531 -18.781 1 68.88 75 ASN A C 1
ATOM 634 O O . ASN A 1 75 ? 7.012 9.18 -19.844 1 68.88 75 ASN A O 1
ATOM 638 N N . CYS A 1 76 ? 7.266 8.992 -17.625 1 70.94 76 CYS A N 1
ATOM 639 C CA . CYS A 1 76 ? 7.703 10.383 -17.562 1 70.94 76 CYS A CA 1
ATOM 640 C C . CYS A 1 76 ? 9.219 10.484 -17.625 1 70.94 76 CYS A C 1
ATOM 642 O O . CYS A 1 76 ? 9.844 9.992 -18.562 1 70.94 76 CYS A O 1
ATOM 644 N N . LEU A 1 77 ? 9.914 10.961 -16.703 1 78.38 77 LEU A N 1
ATOM 645 C CA . LEU A 1 77 ? 11.359 11.078 -16.531 1 78.38 77 LEU A CA 1
ATOM 646 C C . LEU A 1 77 ? 11.938 9.812 -15.906 1 78.38 77 LEU A C 1
ATOM 648 O O . LEU A 1 77 ? 11.195 9 -15.344 1 78.38 77 LEU A O 1
ATOM 652 N N . SER A 1 78 ? 13.141 9.562 -16.266 1 87.19 78 SER A N 1
ATOM 653 C CA . SER A 1 78 ? 13.812 8.5 -15.523 1 87.19 78 SER A CA 1
ATOM 654 C C . SER A 1 78 ? 13.656 8.688 -14.016 1 87.19 78 SER A C 1
ATOM 656 O O . SER A 1 78 ? 13.484 9.812 -13.539 1 87.19 78 SER A O 1
ATOM 658 N N . HIS A 1 79 ? 13.727 7.609 -13.383 1 89.25 79 HIS A N 1
ATOM 659 C CA . HIS A 1 79 ? 13.57 7.621 -11.93 1 89.25 79 HIS A CA 1
ATOM 660 C C . HIS A 1 79 ? 14.57 8.57 -11.281 1 89.25 79 HIS A C 1
ATOM 662 O O . HIS A 1 79 ? 14.195 9.367 -10.414 1 89.25 79 HIS A O 1
ATOM 668 N N . SER A 1 80 ? 15.805 8.5 -11.656 1 89.12 80 SER A N 1
ATOM 669 C CA . SER A 1 80 ? 16.859 9.32 -11.07 1 89.12 80 SER A CA 1
ATOM 670 C C . SER A 1 80 ? 16.594 10.805 -11.305 1 89.12 80 SER A C 1
ATOM 672 O O . SER A 1 80 ? 16.688 11.609 -10.375 1 89.12 80 SER A O 1
ATOM 674 N N . ARG A 1 81 ? 16.203 11.148 -12.523 1 88.75 81 ARG A N 1
ATOM 675 C CA . ARG A 1 81 ? 15.938 12.539 -12.852 1 88.75 81 ARG A CA 1
ATOM 676 C C . ARG A 1 81 ? 14.672 13.039 -12.156 1 88.75 81 ARG A C 1
ATOM 678 O O . ARG A 1 81 ? 14.625 14.18 -11.695 1 88.75 81 ARG A O 1
ATOM 685 N N . PHE A 1 82 ? 13.703 12.195 -12.141 1 92.12 82 PHE A N 1
ATOM 686 C CA . PHE A 1 82 ? 12.461 12.555 -11.469 1 92.12 82 PHE A CA 1
ATOM 687 C C . PHE A 1 82 ? 12.703 12.852 -10 1 92.12 82 PHE A C 1
ATOM 689 O O . PHE A 1 82 ? 12.219 13.859 -9.469 1 92.12 82 PHE A O 1
ATOM 696 N N . ASN A 1 83 ? 13.547 12.023 -9.352 1 89.12 83 ASN A N 1
ATOM 697 C CA . ASN A 1 83 ? 13.852 12.211 -7.934 1 89.12 83 ASN A CA 1
ATOM 698 C C . ASN A 1 83 ? 14.648 13.484 -7.688 1 89.12 83 ASN A C 1
ATOM 700 O O . ASN A 1 83 ? 14.375 14.219 -6.73 1 89.12 83 ASN A O 1
ATOM 704 N N . ARG A 1 84 ? 15.555 13.734 -8.508 1 88.94 84 ARG A N 1
ATOM 705 C CA . ARG A 1 84 ? 16.375 14.93 -8.359 1 88.94 84 ARG A CA 1
ATOM 706 C C . ARG A 1 84 ? 15.531 16.188 -8.5 1 88.94 84 ARG A C 1
ATOM 708 O O . ARG A 1 84 ? 15.656 17.125 -7.691 1 88.94 84 ARG A O 1
ATOM 715 N N . ARG A 1 85 ? 14.727 16.188 -9.469 1 89.56 85 ARG A N 1
ATOM 716 C CA . ARG A 1 85 ? 13.883 17.359 -9.711 1 89.56 85 ARG A CA 1
ATOM 717 C C . ARG A 1 85 ? 12.844 17.516 -8.609 1 89.56 85 ARG A C 1
ATOM 719 O O . ARG A 1 85 ? 12.484 18.641 -8.242 1 89.56 85 ARG A O 1
ATOM 726 N N . SER A 1 86 ? 12.344 16.406 -8.148 1 91.5 86 SER A N 1
ATOM 727 C CA . SER A 1 86 ? 11.383 16.438 -7.043 1 91.5 86 SER A CA 1
ATOM 728 C C . SER A 1 86 ? 11.984 17.125 -5.816 1 91.5 86 SER A C 1
ATOM 730 O O . SER A 1 86 ? 11.312 17.922 -5.156 1 91.5 86 SER A O 1
ATOM 732 N N . ARG A 1 87 ? 13.203 16.891 -5.574 1 90.31 87 ARG A N 1
ATOM 733 C CA . ARG A 1 87 ? 13.875 17.453 -4.41 1 90.31 87 ARG A CA 1
ATOM 734 C C . ARG A 1 87 ? 14.062 18.953 -4.566 1 90.31 87 ARG A C 1
ATOM 736 O O . ARG A 1 87 ? 13.984 19.703 -3.59 1 90.31 87 ARG A O 1
ATOM 743 N N . GLN A 1 88 ? 14.219 19.359 -5.766 1 89.81 88 GLN A N 1
ATOM 744 C CA . GLN A 1 88 ? 14.422 20.781 -6.043 1 89.81 88 GLN A CA 1
ATOM 745 C C . GLN A 1 88 ? 13.125 21.562 -5.875 1 89.81 88 GLN A C 1
ATOM 747 O O . GLN A 1 88 ? 13.148 22.781 -5.688 1 89.81 88 GLN A O 1
ATOM 752 N N . LEU A 1 89 ? 12.086 20.859 -5.926 1 93.69 89 LEU A N 1
ATOM 753 C CA . LEU A 1 89 ? 10.789 21.516 -5.867 1 93.69 89 LEU A CA 1
ATOM 754 C C . LEU A 1 89 ? 10.328 21.703 -4.422 1 93.69 89 LEU A C 1
ATOM 756 O O . LEU A 1 89 ? 9.273 22.281 -4.168 1 93.69 89 LEU A O 1
ATOM 760 N N . LEU A 1 90 ? 11.086 21.25 -3.494 1 93.62 90 LEU A N 1
ATOM 761 C CA . LEU A 1 90 ? 10.688 21.266 -2.09 1 93.62 90 LEU A CA 1
ATOM 762 C C . LEU A 1 90 ? 10.383 22.672 -1.624 1 93.62 90 LEU A C 1
ATOM 764 O O . LEU A 1 90 ? 9.383 22.906 -0.938 1 93.62 90 LEU A O 1
ATOM 768 N N . GLN A 1 91 ? 11.227 23.578 -1.996 1 91.69 91 GLN A N 1
ATOM 769 C CA . GLN A 1 91 ? 11.031 24.953 -1.582 1 91.69 91 GLN A CA 1
ATOM 770 C C . GLN A 1 91 ? 9.734 25.531 -2.152 1 91.69 91 GLN A C 1
ATOM 772 O O . GLN A 1 91 ? 9.023 26.266 -1.475 1 91.69 91 GLN A O 1
ATOM 777 N N . LEU A 1 92 ? 9.516 25.219 -3.363 1 94 92 LEU A N 1
ATOM 778 C CA . LEU A 1 92 ? 8.273 25.656 -3.99 1 94 92 LEU A CA 1
ATOM 779 C C . LEU A 1 92 ? 7.066 25.094 -3.256 1 94 92 LEU A C 1
ATOM 781 O O . LEU A 1 92 ? 6.102 25.812 -2.986 1 94 92 LEU A O 1
ATOM 785 N N . ILE A 1 93 ? 7.113 23.828 -2.918 1 95.31 93 ILE A N 1
ATOM 786 C CA . ILE A 1 93 ? 6.02 23.156 -2.227 1 95.31 93 ILE A CA 1
ATOM 787 C C . ILE A 1 93 ? 5.773 23.828 -0.878 1 95.31 93 ILE A C 1
ATOM 789 O O . ILE A 1 93 ? 4.625 24.078 -0.503 1 95.31 93 ILE A O 1
ATOM 793 N N . TYR A 1 94 ? 6.812 24.125 -0.259 1 92.12 94 TYR A N 1
ATOM 794 C CA . TYR A 1 94 ? 6.719 24.797 1.027 1 92.12 94 TYR A CA 1
ATOM 795 C C . TYR A 1 94 ? 6.039 26.156 0.877 1 92.12 94 TYR A C 1
ATOM 797 O O . TYR A 1 94 ? 5.148 26.5 1.657 1 92.12 94 TYR A O 1
ATOM 805 N N . GLN A 1 95 ? 6.441 26.891 -0.127 1 93.5 95 GLN A N 1
ATOM 806 C CA . GLN A 1 95 ? 5.875 28.219 -0.366 1 93.5 95 GLN A CA 1
ATOM 807 C C . GLN A 1 95 ? 4.387 28.125 -0.697 1 93.5 95 GLN A C 1
ATOM 809 O O . GLN A 1 95 ? 3.588 28.938 -0.224 1 93.5 95 GLN A O 1
ATOM 814 N N . ILE A 1 96 ? 4.074 27.172 -1.459 1 95.12 96 ILE A N 1
ATOM 815 C CA . ILE A 1 96 ? 2.672 26.969 -1.814 1 95.12 96 ILE A CA 1
ATOM 816 C C . ILE A 1 96 ? 1.852 26.703 -0.553 1 95.12 96 ILE A C 1
ATOM 818 O O . ILE A 1 96 ? 0.792 27.312 -0.361 1 95.12 96 ILE A O 1
ATOM 822 N N . ARG A 1 97 ? 2.316 25.922 0.306 1 93.12 97 ARG A N 1
ATOM 823 C CA . ARG A 1 97 ? 1.606 25.562 1.532 1 93.12 97 ARG A CA 1
ATOM 824 C C . ARG A 1 97 ? 1.44 26.781 2.434 1 93.12 97 ARG A C 1
ATOM 826 O O . ARG A 1 97 ? 0.37 27 3.008 1 93.12 97 ARG A O 1
ATOM 833 N N . GLN A 1 98 ? 2.467 27.547 2.521 1 90.12 98 GLN A N 1
ATOM 834 C CA . GLN A 1 98 ? 2.402 28.75 3.348 1 90.12 98 GLN A CA 1
ATOM 835 C C . GLN A 1 98 ? 1.369 29.734 2.809 1 90.12 98 GLN A C 1
ATOM 837 O O . GLN A 1 98 ? 0.62 30.344 3.578 1 90.12 98 GLN A O 1
ATOM 842 N N . GLU A 1 99 ? 1.379 29.844 1.543 1 91.5 99 GLU A N 1
ATOM 843 C CA . GLU A 1 99 ? 0.417 30.766 0.934 1 91.5 99 GLU A CA 1
ATOM 844 C C . GLU A 1 99 ? -1.012 30.25 1.102 1 91.5 99 GLU A C 1
ATOM 846 O O . GLU A 1 99 ? -1.938 31.031 1.308 1 91.5 99 GLU A O 1
ATOM 851 N N . MET A 1 100 ? -1.153 28.969 1.008 1 91 100 MET A N 1
ATOM 852 C CA . MET A 1 100 ? -2.467 28.375 1.231 1 91 100 MET A CA 1
ATOM 853 C C . MET A 1 100 ? -2.932 28.609 2.664 1 91 100 MET A C 1
ATOM 855 O O . MET A 1 100 ? -4.105 28.891 2.902 1 91 100 MET A O 1
ATOM 859 N N . ASN A 1 101 ? -2.023 28.5 3.57 1 88.25 101 ASN A N 1
ATOM 860 C CA . ASN A 1 101 ? -2.332 28.719 4.98 1 88.25 101 ASN A CA 1
ATOM 861 C C . ASN A 1 101 ? -2.896 30.109 5.23 1 88.25 101 ASN A C 1
ATOM 863 O O . ASN A 1 101 ? -3.777 30.281 6.07 1 88.25 101 ASN A O 1
ATOM 867 N N . LYS A 1 102 ? -2.428 31.094 4.492 1 85.81 102 LYS A N 1
ATOM 868 C CA . LYS A 1 102 ? -2.857 32.469 4.66 1 85.81 102 LYS A CA 1
ATOM 869 C C . LYS A 1 102 ? -4.289 32.656 4.172 1 85.81 102 LYS A C 1
ATOM 871 O O . LYS A 1 102 ? -5.004 33.562 4.656 1 85.81 102 LYS A O 1
ATOM 876 N N . LYS A 1 103 ? -4.648 31.844 3.256 1 82.94 103 LYS A N 1
ATOM 877 C CA . LYS A 1 103 ? -5.945 32.031 2.615 1 82.94 103 LYS A CA 1
ATOM 878 C C . LYS A 1 103 ? -7.047 31.297 3.387 1 82.94 103 LYS A C 1
ATOM 880 O O . LYS A 1 103 ? -8.234 31.578 3.193 1 82.94 103 LYS A O 1
ATOM 885 N N . VAL A 1 104 ? -6.688 30.406 4.164 1 79 104 VAL A N 1
ATOM 886 C CA . VAL A 1 104 ? -7.695 29.641 4.879 1 79 104 VAL A CA 1
ATOM 887 C C . VAL A 1 104 ? -8.039 30.328 6.199 1 79 104 VAL A C 1
ATOM 889 O O . VAL A 1 104 ? -7.148 30.703 6.957 1 79 104 VAL A O 1
ATOM 892 N N . ASP A 1 105 ? -9.289 30.688 6.262 1 70.75 105 ASP A N 1
ATOM 893 C CA . ASP A 1 105 ? -9.797 31.344 7.465 1 70.75 105 ASP A CA 1
ATOM 894 C C . ASP A 1 105 ? -9.891 30.359 8.625 1 70.75 105 ASP A C 1
ATOM 896 O O . ASP A 1 105 ? -10.719 29.438 8.609 1 70.75 105 ASP A O 1
ATOM 900 N N . LEU A 1 106 ? -8.984 30.531 9.484 1 66.69 106 LEU A N 1
ATOM 901 C CA . LEU A 1 106 ? -8.984 29.656 10.648 1 66.69 106 LEU A CA 1
ATOM 902 C C . LEU A 1 106 ? -9.836 30.234 11.773 1 66.69 106 LEU A C 1
ATOM 904 O O . LEU A 1 106 ? -9.484 30.125 12.945 1 66.69 106 LEU A O 1
ATOM 908 N N . ASN A 1 107 ? -10.898 30.938 11.391 1 60.44 107 ASN A N 1
ATOM 909 C CA . ASN A 1 107 ? -11.734 31.594 12.383 1 60.44 107 ASN A CA 1
ATOM 910 C C . ASN A 1 107 ? -12.266 30.609 13.422 1 60.44 107 ASN A C 1
ATOM 912 O O . ASN A 1 107 ? -13.094 30.969 14.258 1 60.44 107 ASN A O 1
ATOM 916 N N . GLY A 1 108 ? -11.766 29.422 13.391 1 64.62 108 GLY A N 1
ATOM 917 C CA . GLY A 1 108 ? -12.25 28.531 14.43 1 64.62 108 GLY A CA 1
ATOM 918 C C . GLY A 1 108 ? -11.547 28.719 15.758 1 64.62 108 GLY A C 1
ATOM 919 O O . GLY A 1 108 ? -10.539 29.422 15.844 1 64.62 108 GLY A O 1
ATOM 920 N N . HIS A 1 109 ? -12.273 28.25 16.859 1 76.75 109 HIS A N 1
ATOM 921 C CA . HIS A 1 109 ? -11.781 28.391 18.219 1 76.75 109 HIS A CA 1
ATOM 922 C C . HIS A 1 109 ? -10.875 27.219 18.609 1 76.75 109 HIS A C 1
ATOM 924 O O . HIS A 1 109 ? -10.055 27.344 19.516 1 76.75 109 HIS A O 1
ATOM 930 N N . PHE A 1 110 ? -10.945 26.188 17.703 1 89.81 110 PHE A N 1
ATOM 931 C CA . PHE A 1 110 ? -10.273 25 18.188 1 89.81 110 PHE A CA 1
ATOM 932 C C . PHE A 1 110 ? -9.188 24.547 17.219 1 89.81 110 PHE A C 1
ATOM 934 O O . PHE A 1 110 ? -9.367 24.625 16 1 89.81 110 PHE A O 1
ATOM 941 N N . LEU A 1 111 ? -8.133 24.156 17.734 1 92.19 111 LEU A N 1
ATOM 942 C CA . LEU A 1 111 ? -7.078 23.422 17.047 1 92.19 111 LEU A CA 1
ATOM 943 C C . LEU A 1 111 ? -6.926 22.016 17.625 1 92.19 111 LEU A C 1
ATOM 945 O O . LEU A 1 111 ? -7.262 21.766 18.781 1 92.19 111 LEU A O 1
ATOM 949 N N . ILE A 1 112 ? -6.543 21.172 16.781 1 94.38 112 ILE A N 1
ATOM 950 C CA . ILE A 1 112 ? -6.328 19.797 17.219 1 94.38 112 ILE A CA 1
ATOM 951 C C . ILE A 1 112 ? -4.875 19.406 16.984 1 94.38 112 ILE A C 1
ATOM 953 O O . ILE A 1 112 ? -4.301 19.719 15.938 1 94.38 112 ILE A O 1
ATOM 957 N N . ILE A 1 113 ? -4.281 18.734 17.953 1 94.12 113 ILE A N 1
ATOM 958 C CA . ILE A 1 113 ? -2.906 18.266 17.828 1 94.12 113 ILE A CA 1
ATOM 959 C C . ILE A 1 113 ? -2.852 16.766 18.031 1 94.12 113 ILE A C 1
ATOM 961 O O . ILE A 1 113 ? -3.572 16.219 18.875 1 94.12 113 ILE A O 1
ATOM 965 N N . ASP A 1 114 ? -2.129 16.047 17.328 1 95.06 114 ASP A N 1
ATOM 966 C CA . ASP A 1 114 ? -1.866 14.617 17.422 1 95.06 114 ASP A CA 1
ATOM 967 C C . ASP A 1 114 ? -0.661 14.219 16.562 1 95.06 114 ASP A C 1
ATOM 969 O O . ASP A 1 114 ? -0.058 15.07 15.906 1 95.06 114 ASP A O 1
ATOM 973 N N . SER A 1 115 ? -0.229 13.023 16.719 1 95.12 115 SER A N 1
ATOM 974 C CA . SER A 1 115 ? 0.9 12.547 15.922 1 95.12 115 SER A CA 1
ATOM 975 C C . SER A 1 115 ? 0.604 11.188 15.305 1 95.12 115 SER A C 1
ATOM 977 O O . SER A 1 115 ? -0.314 10.492 15.734 1 95.12 115 SER A O 1
ATOM 979 N N . PHE A 1 116 ? 1.239 10.891 14.195 1 94.94 116 PHE A N 1
ATOM 980 C CA . PHE A 1 116 ? 1.138 9.562 13.594 1 94.94 116 PHE A CA 1
ATOM 981 C C . PHE A 1 116 ? 2.52 9.008 13.273 1 94.94 116 PHE A C 1
ATOM 983 O O . PHE A 1 116 ? 3.465 9.766 13.055 1 94.94 116 PHE A O 1
ATOM 990 N N . PRO A 1 117 ? 2.686 7.688 13.297 1 95.12 117 PRO A N 1
ATOM 991 C CA . PRO A 1 117 ? 3.977 7.039 13.055 1 95.12 117 PRO A CA 1
ATOM 992 C C . PRO A 1 117 ? 4.316 6.926 11.57 1 95.12 117 PRO A C 1
ATOM 994 O O . PRO A 1 117 ? 3.418 6.805 10.734 1 95.12 117 PRO A O 1
ATOM 997 N N . VAL A 1 118 ? 5.562 7 11.258 1 96.5 118 VAL A N 1
ATOM 998 C CA . VAL A 1 118 ? 6.082 6.703 9.93 1 96.5 118 VAL A CA 1
ATOM 999 C C . VAL A 1 118 ? 7.203 5.676 10.031 1 96.5 118 VAL A C 1
ATOM 1001 O O . VAL A 1 118 ? 8.383 6.035 10.094 1 96.5 118 VAL A O 1
ATOM 1004 N N . PRO A 1 119 ? 6.863 4.418 9.969 1 95.06 119 PRO A N 1
ATOM 1005 C CA . PRO A 1 119 ? 7.887 3.369 10.008 1 95.06 119 PRO A CA 1
ATOM 1006 C C . PRO A 1 119 ? 8.727 3.318 8.734 1 95.06 119 PRO A C 1
ATOM 1008 O O . PRO A 1 119 ? 8.211 3.557 7.645 1 95.06 119 PRO A O 1
ATOM 1011 N N . VAL A 1 120 ? 10.008 2.992 8.914 1 94.38 120 VAL A N 1
ATOM 1012 C CA . VAL A 1 120 ? 10.891 2.971 7.746 1 94.38 120 VAL A CA 1
ATOM 1013 C C . VAL A 1 120 ? 11.266 1.53 7.41 1 94.38 120 VAL A C 1
ATOM 1015 O O . VAL A 1 120 ? 11.922 1.273 6.395 1 94.38 120 VAL A O 1
ATOM 1018 N N . CYS A 1 121 ? 10.875 0.588 8.227 1 91.94 121 CYS A N 1
ATOM 1019 C CA . CYS A 1 121 ? 11.109 -0.828 7.965 1 91.94 121 CYS A CA 1
ATOM 1020 C C . CYS A 1 121 ? 10.047 -1.687 8.641 1 91.94 121 CYS A C 1
ATOM 1022 O O . CYS A 1 121 ? 9.203 -1.173 9.375 1 91.94 121 CYS A O 1
ATOM 1024 N N . GLN A 1 122 ? 10.016 -2.908 8.273 1 87.31 122 GLN A N 1
ATOM 1025 C CA . GLN A 1 122 ? 9.125 -3.854 8.938 1 87.31 122 GLN A CA 1
ATOM 1026 C C . GLN A 1 122 ? 9.516 -4.051 10.398 1 87.31 122 GLN A C 1
ATOM 1028 O O . GLN A 1 122 ? 10.703 -3.977 10.742 1 87.31 122 GLN A O 1
ATOM 1033 N N . PRO A 1 123 ? 8.562 -4.363 11.227 1 86.56 123 PRO A N 1
ATOM 1034 C CA . PRO A 1 123 ? 8.828 -4.465 12.664 1 86.56 123 PRO A CA 1
ATOM 1035 C C . PRO A 1 123 ? 9.914 -5.48 12.992 1 86.56 123 PRO A C 1
ATOM 1037 O O . PRO A 1 123 ? 10.719 -5.254 13.906 1 86.56 123 PRO A O 1
ATOM 1040 N N . ILE A 1 124 ? 10.031 -6.551 12.242 1 83.12 124 ILE A N 1
ATOM 1041 C CA . ILE A 1 124 ? 11 -7.598 12.523 1 83.12 124 ILE A CA 1
ATOM 1042 C C . ILE A 1 124 ? 12.414 -7.047 12.367 1 83.12 124 ILE A C 1
ATOM 1044 O O . ILE A 1 124 ? 13.367 -7.578 12.953 1 83.12 12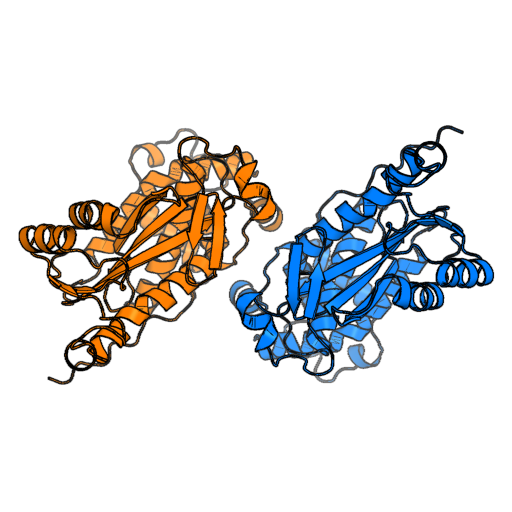4 ILE A O 1
ATOM 1048 N N . ARG A 1 125 ? 12.562 -5.922 11.719 1 88.06 125 ARG A N 1
ATOM 1049 C CA . ARG A 1 125 ? 13.875 -5.359 11.422 1 88.06 125 ARG A CA 1
ATOM 1050 C C . ARG A 1 125 ? 14.172 -4.172 12.336 1 88.06 125 ARG A C 1
ATOM 1052 O O . ARG A 1 125 ? 15.203 -3.512 12.18 1 88.06 125 ARG A O 1
ATOM 1059 N N . ASN A 1 126 ? 13.359 -3.896 13.227 1 91.44 126 ASN A N 1
ATOM 1060 C CA . ASN A 1 126 ? 13.445 -2.703 14.062 1 91.44 126 ASN A CA 1
ATOM 1061 C C . ASN A 1 126 ? 14.836 -2.545 14.672 1 91.44 126 ASN A C 1
ATOM 1063 O O . ASN A 1 126 ? 15.414 -1.46 14.625 1 91.44 126 ASN A O 1
ATOM 1067 N N . TYR A 1 127 ? 15.367 -3.621 15.117 1 91.56 127 TYR A N 1
ATOM 1068 C CA . TYR A 1 127 ? 16.609 -3.527 15.883 1 91.56 127 TYR A CA 1
ATOM 1069 C C . TYR A 1 127 ? 17.828 -3.604 14.969 1 91.56 127 TYR A C 1
ATOM 1071 O O . TYR A 1 127 ? 18.938 -3.275 15.383 1 91.56 127 TYR A O 1
ATOM 1079 N N . ARG A 1 128 ? 17.609 -3.977 13.711 1 92.5 128 ARG A N 1
ATOM 1080 C CA . ARG A 1 128 ? 18.734 -4.133 12.789 1 92.5 128 ARG A CA 1
ATOM 1081 C C . ARG A 1 128 ? 18.766 -2.998 11.773 1 92.5 128 ARG A C 1
ATOM 1083 O O . ARG A 1 128 ? 19.734 -2.861 11.023 1 92.5 128 ARG A O 1
ATOM 1090 N N . ALA A 1 129 ? 17.766 -2.199 11.859 1 92.38 129 ALA A N 1
ATOM 1091 C CA . ALA A 1 129 ? 17.656 -1.136 10.859 1 92.38 129 ALA A CA 1
ATOM 1092 C C . ALA A 1 129 ? 18.797 -0.128 11.008 1 92.38 129 ALA A C 1
ATOM 1094 O O . ALA A 1 129 ? 19.125 0.287 12.117 1 92.38 129 ALA A O 1
ATOM 1095 N N . LYS A 1 130 ? 19.344 0.257 9.789 1 92.88 130 LYS A N 1
ATOM 1096 C CA . LYS A 1 130 ? 20.453 1.205 9.797 1 92.88 130 LYS A CA 1
ATOM 1097 C C . LYS A 1 130 ? 20.078 2.494 9.07 1 92.88 130 LYS A C 1
ATOM 1099 O O . LYS A 1 130 ? 20.75 3.518 9.227 1 92.88 130 LYS A O 1
ATOM 1104 N N . ILE A 1 131 ? 19.078 2.441 8.336 1 92.5 131 ILE A N 1
ATOM 1105 C CA . ILE A 1 131 ? 18.672 3.6 7.551 1 92.5 131 ILE A CA 1
ATOM 1106 C C . ILE A 1 131 ? 18.281 4.746 8.477 1 92.5 131 ILE A C 1
ATOM 1108 O O . ILE A 1 131 ? 17.562 4.535 9.461 1 92.5 131 ILE A O 1
ATOM 1112 N N . PHE A 1 132 ? 18.75 6.062 8.242 1 95.06 132 PHE A N 1
ATOM 1113 C CA . PHE A 1 132 ? 18.453 7.273 9 1 95.06 132 PHE A CA 1
ATOM 1114 C C . PHE A 1 132 ? 19.016 7.172 10.414 1 95.06 132 PHE A C 1
ATOM 1116 O O . PHE A 1 132 ? 18.406 7.676 11.359 1 95.06 132 PHE A O 1
ATOM 1123 N N . ARG A 1 133 ? 20.031 6.418 10.492 1 92.81 133 ARG A N 1
ATOM 1124 C CA . ARG A 1 133 ? 20.688 6.316 11.789 1 92.81 133 ARG A CA 1
ATOM 1125 C C . ARG A 1 133 ? 20.953 7.695 12.375 1 92.81 133 ARG A C 1
ATOM 1127 O O . ARG A 1 133 ? 21.469 8.586 11.68 1 92.81 133 ARG A O 1
ATOM 1134 N N . GLY A 1 134 ? 20.641 7.863 13.656 1 92.81 134 GLY A N 1
ATOM 1135 C CA . GLY A 1 134 ? 20.812 9.148 14.305 1 92.81 134 GLY A CA 1
ATOM 1136 C C . GLY A 1 134 ? 19.578 10.023 14.266 1 92.81 134 GLY A C 1
ATOM 1137 O O . GLY A 1 134 ? 19.375 10.867 15.141 1 92.81 134 GLY A O 1
ATOM 1138 N N . TYR A 1 135 ? 18.781 9.836 13.234 1 94.88 135 TYR A N 1
ATOM 1139 C CA . TYR A 1 135 ? 17.609 10.672 13.062 1 94.88 135 TYR A CA 1
ATOM 1140 C C . TYR A 1 135 ? 16.344 9.906 13.414 1 94.88 135 TYR A C 1
ATOM 1142 O O . TYR A 1 135 ? 15.328 10.508 13.789 1 94.88 135 TYR A O 1
ATOM 1150 N N . ALA A 1 136 ? 16.359 8.594 13.172 1 96.25 136 ALA A N 1
ATOM 1151 C CA . ALA A 1 136 ? 15.234 7.719 13.484 1 96.25 136 ALA A CA 1
ATOM 1152 C C . ALA A 1 136 ? 15.57 6.766 14.625 1 96.25 136 ALA A C 1
ATOM 1154 O O . ALA A 1 136 ? 16.75 6.555 14.938 1 96.25 136 ALA A O 1
ATOM 1155 N N . ASN A 1 137 ? 14.578 6.266 15.352 1 96.69 137 ASN A N 1
ATOM 1156 C CA . ASN A 1 137 ? 14.766 5.246 16.375 1 96.69 137 ASN A CA 1
ATOM 1157 C C . ASN A 1 137 ? 13.484 4.461 16.625 1 96.69 137 ASN A C 1
ATOM 1159 O O . ASN A 1 137 ? 12.57 4.473 15.797 1 96.69 137 ASN A O 1
ATOM 1163 N N . ILE A 1 138 ? 13.445 3.664 17.641 1 96.38 138 ILE A N 1
ATOM 1164 C CA . ILE A 1 138 ? 12.312 2.781 17.891 1 96.38 138 ILE A CA 1
ATOM 1165 C C . ILE A 1 138 ? 11.336 3.461 18.844 1 96.38 138 ILE A C 1
ATOM 1167 O O . ILE A 1 138 ? 11.742 4.039 19.859 1 96.38 138 ILE A O 1
ATOM 1171 N N . GLY A 1 139 ? 10.102 3.539 18.438 1 94.31 139 GLY A N 1
ATOM 1172 C CA . GLY A 1 139 ? 9 4.02 19.266 1 94.31 139 GLY A CA 1
ATOM 1173 C C . GLY A 1 139 ? 7.848 3.035 19.344 1 94.31 139 GLY A C 1
ATOM 1174 O O . GLY A 1 139 ? 7.895 1.965 18.734 1 94.31 139 GLY A O 1
ATOM 1175 N N . TYR A 1 140 ? 6.914 3.387 20.156 1 91.06 140 TYR A N 1
ATOM 1176 C CA . TYR A 1 140 ? 5.758 2.523 20.391 1 91.06 140 TYR A CA 1
ATOM 1177 C C . TYR A 1 140 ? 4.465 3.227 20 1 91.06 140 TYR A C 1
ATOM 1179 O O . TYR A 1 140 ? 4.266 4.398 20.328 1 91.06 140 TYR A O 1
ATOM 1187 N N . LYS A 1 141 ? 3.701 2.543 19.188 1 85.12 141 LYS A N 1
ATOM 1188 C CA . LYS A 1 141 ? 2.365 3.031 18.859 1 85.12 141 LYS A CA 1
ATOM 1189 C C . LYS A 1 141 ? 1.298 2.277 19.656 1 85.12 141 LYS A C 1
ATOM 1191 O O . LYS A 1 141 ? 0.976 1.131 19.328 1 85.12 141 LYS A O 1
ATOM 1196 N N . ALA A 1 142 ? 0.638 2.938 20.578 1 81.62 142 ALA A N 1
ATOM 1197 C CA . ALA A 1 142 ? -0.275 2.311 21.531 1 81.62 142 ALA A CA 1
ATOM 1198 C C . ALA A 1 142 ? -1.541 1.819 20.828 1 81.62 142 ALA A C 1
ATOM 1200 O O . ALA A 1 142 ? -2.051 0.741 21.141 1 81.62 142 ALA A O 1
ATOM 1201 N N . THR A 1 143 ? -2.033 2.59 19.875 1 77.69 143 THR A N 1
ATOM 1202 C CA . THR A 1 143 ? -3.289 2.252 19.219 1 77.69 143 THR A CA 1
ATOM 1203 C C . THR A 1 143 ? -3.15 0.959 18.422 1 77.69 143 THR A C 1
ATOM 1205 O O . THR A 1 143 ? -4.09 0.164 18.344 1 77.69 143 THR A O 1
ATOM 1208 N N . LYS A 1 144 ? -1.94 0.706 17.891 1 76.94 144 LYS A N 1
ATOM 1209 C CA . LYS A 1 144 ? -1.711 -0.486 17.078 1 76.94 144 LYS A CA 1
ATOM 1210 C C . LYS A 1 144 ? -0.96 -1.553 17.875 1 76.94 144 LYS A C 1
ATOM 1212 O O . LYS A 1 144 ? -0.799 -2.682 17.406 1 76.94 144 LYS A O 1
ATOM 1217 N N . LYS A 1 145 ? -0.485 -1.191 19.078 1 81.19 145 LYS A N 1
ATOM 1218 C CA . LYS A 1 145 ? 0.252 -2.072 19.969 1 81.19 145 LYS A CA 1
ATOM 1219 C C . LYS A 1 145 ? 1.47 -2.674 19.281 1 81.19 145 LYS A C 1
ATOM 1221 O O . LYS A 1 145 ? 1.683 -3.889 19.328 1 81.19 145 LYS A O 1
ATOM 1226 N N . ILE A 1 146 ? 2.23 -1.843 18.625 1 84.75 146 ILE A N 1
ATOM 1227 C CA . ILE A 1 146 ? 3.383 -2.338 17.891 1 84.75 146 ILE A CA 1
ATOM 1228 C C . ILE A 1 146 ? 4.547 -1.362 18.031 1 84.75 146 ILE A C 1
ATOM 1230 O O . ILE A 1 146 ? 4.348 -0.146 18.078 1 84.75 146 ILE A O 1
ATOM 1234 N N . TYR A 1 147 ? 5.762 -1.896 18.188 1 91.81 147 TYR A N 1
ATOM 1235 C CA . TYR A 1 147 ? 6.988 -1.113 18.078 1 91.81 147 TYR A CA 1
ATOM 1236 C C . TYR A 1 147 ? 7.387 -0.917 16.625 1 91.81 147 TYR A C 1
ATOM 1238 O O . TYR A 1 147 ? 7.188 -1.807 15.797 1 91.81 147 TYR A O 1
ATOM 1246 N N . PHE A 1 148 ? 7.918 0.25 16.391 1 94.69 148 PHE A N 1
ATOM 1247 C CA . PHE A 1 148 ? 8.367 0.508 15.023 1 94.69 148 PHE A CA 1
ATOM 1248 C C . PHE A 1 148 ? 9.617 1.371 15.016 1 94.69 148 PHE A C 1
ATOM 1250 O O . PHE A 1 148 ? 9.836 2.172 15.93 1 94.69 148 PHE A O 1
ATOM 1257 N N . TYR A 1 149 ? 10.453 1.186 14.07 1 96.94 149 TYR A N 1
ATOM 1258 C CA . TYR A 1 149 ? 11.633 2.012 13.812 1 96.94 149 TYR A CA 1
ATOM 1259 C C . TYR A 1 149 ? 11.328 3.07 12.758 1 96.94 149 TYR A C 1
ATOM 1261 O O . TYR A 1 149 ? 10.898 2.744 11.648 1 96.94 149 TYR A O 1
ATOM 1269 N N . GLY A 1 150 ? 11.469 4.309 13.148 1 97.19 150 GLY A N 1
ATOM 1270 C CA . GLY A 1 150 ? 11.211 5.363 12.18 1 97.19 150 GLY A CA 1
ATOM 1271 C C . GLY A 1 150 ? 10.977 6.719 12.828 1 97.19 150 GLY A C 1
ATOM 1272 O O . GLY A 1 150 ? 11.727 7.121 13.719 1 97.19 150 GLY A O 1
ATOM 1273 N N . PHE A 1 151 ? 10 7.441 12.297 1 96.94 151 PHE A N 1
ATOM 1274 C CA . PHE A 1 151 ? 9.742 8.82 12.688 1 96.94 151 PHE A CA 1
ATOM 1275 C C . PHE A 1 151 ? 8.328 8.977 13.227 1 96.94 151 PHE A C 1
ATOM 1277 O O . PHE A 1 151 ? 7.48 8.109 13.031 1 96.94 151 PHE A O 1
ATOM 1284 N N . LYS A 1 152 ? 8.125 10.047 13.984 1 95.19 152 LYS A N 1
ATOM 1285 C CA . LYS A 1 152 ? 6.805 10.539 14.359 1 95.19 152 LYS A CA 1
ATOM 1286 C C . LYS A 1 152 ? 6.523 11.898 13.727 1 95.19 152 LYS A C 1
ATOM 1288 O O . LYS A 1 152 ? 7.406 12.758 13.672 1 95.19 152 LYS A O 1
ATOM 1293 N N . VAL A 1 153 ? 5.383 12.039 13.156 1 96.31 153 VAL A N 1
ATOM 1294 C CA . VAL A 1 153 ? 4.984 13.32 12.578 1 96.31 153 VAL A CA 1
ATOM 1295 C C . VAL A 1 153 ? 3.885 13.945 13.43 1 96.31 153 VAL A C 1
ATOM 1297 O O . VAL A 1 153 ? 2.797 13.383 13.57 1 96.31 153 VAL A O 1
ATOM 1300 N N . HIS A 1 154 ? 4.168 15.086 14.055 1 95.44 154 HIS A N 1
ATOM 1301 C CA . HIS A 1 154 ? 3.213 15.852 14.844 1 95.44 154 HIS A CA 1
ATOM 1302 C C . HIS A 1 154 ? 2.512 16.906 13.992 1 95.44 154 HIS A C 1
ATOM 1304 O O . HIS A 1 154 ? 3.164 17.656 13.258 1 95.44 154 HIS A O 1
ATOM 1310 N N . VAL A 1 155 ? 1.216 16.875 14.117 1 95.38 155 VAL A N 1
ATOM 1311 C CA . VAL A 1 155 ? 0.46 17.75 13.219 1 95.38 155 VAL A CA 1
ATOM 1312 C C . VAL A 1 155 ? -0.527 18.594 14.031 1 95.38 155 VAL A C 1
ATOM 1314 O O . VAL A 1 155 ? -1.035 18.141 15.062 1 95.38 155 VAL A O 1
ATOM 1317 N N . ILE A 1 156 ? -0.747 19.766 13.633 1 92.94 156 ILE A N 1
ATOM 1318 C CA . ILE A 1 156 ? -1.795 20.641 14.141 1 92.94 156 ILE A CA 1
ATOM 1319 C C . ILE A 1 156 ? -2.812 20.922 13.039 1 92.94 156 ILE A C 1
ATOM 1321 O O . ILE A 1 156 ? -2.439 21.281 11.922 1 92.94 156 ILE A O 1
ATOM 1325 N N . VAL A 1 157 ? -4.008 20.688 13.328 1 93 157 VAL A N 1
ATOM 1326 C CA . VAL A 1 157 ? -5.051 20.828 12.32 1 93 157 VAL A CA 1
ATOM 1327 C C . VAL A 1 157 ? -6.18 21.703 12.859 1 93 157 VAL A C 1
ATOM 1329 O O . VAL A 1 157 ? -6.355 21.812 14.07 1 93 157 VAL A O 1
ATOM 1332 N N . SER A 1 158 ? -6.906 22.328 11.969 1 90.88 158 SER A N 1
ATOM 1333 C CA . SER A 1 158 ? -8.102 23.078 12.352 1 90.88 158 SER A CA 1
ATOM 1334 C C . SER A 1 158 ? -9.242 22.141 12.719 1 90.88 158 SER A C 1
ATOM 1336 O O . SER A 1 158 ? -9.156 20.922 12.5 1 90.88 158 SER A O 1
ATOM 1338 N N . ASP A 1 159 ? -10.242 22.625 13.344 1 89.06 159 ASP A N 1
ATOM 1339 C CA . ASP A 1 159 ? -11.352 21.812 13.82 1 89.06 159 ASP A CA 1
ATOM 1340 C C . ASP A 1 159 ? -12.141 21.234 12.648 1 89.06 159 ASP A C 1
ATOM 1342 O O . ASP A 1 159 ? -12.922 20.281 12.828 1 89.06 159 ASP A O 1
ATOM 1346 N N . ASP A 1 160 ? -11.875 21.766 11.477 1 88.06 160 ASP A N 1
ATOM 1347 C CA . ASP A 1 160 ? -12.562 21.219 10.312 1 88.06 160 ASP A CA 1
ATOM 1348 C C . ASP A 1 160 ? -11.609 20.422 9.43 1 88.06 160 ASP A C 1
ATOM 1350 O O . ASP A 1 160 ? -11.961 20.047 8.312 1 88.06 160 ASP A O 1
ATOM 1354 N N . GLY A 1 161 ? -10.344 20.328 9.852 1 90.56 161 GLY A N 1
ATOM 1355 C CA . GLY A 1 161 ? -9.5 19.297 9.25 1 90.56 161 GLY A CA 1
ATOM 1356 C C . GLY A 1 161 ? -8.367 19.875 8.422 1 90.56 161 GLY A C 1
ATOM 1357 O O . GLY A 1 161 ? -7.609 19.125 7.801 1 90.56 161 GLY A O 1
ATOM 1358 N N . TYR A 1 162 ? -8.227 21.203 8.328 1 92.62 162 TYR A N 1
ATOM 1359 C CA . TYR A 1 162 ? -7.133 21.781 7.551 1 92.62 162 TYR A CA 1
ATOM 1360 C C . TYR A 1 162 ? -5.805 21.609 8.273 1 92.62 162 TYR A C 1
ATOM 1362 O O . TYR A 1 162 ? -5.684 21.938 9.453 1 92.62 162 TYR A O 1
ATOM 1370 N N . ILE A 1 163 ? -4.828 21.078 7.578 1 93.81 163 ILE A N 1
ATOM 1371 C CA . ILE A 1 163 ? -3.523 20.844 8.188 1 93.81 163 ILE A CA 1
ATOM 1372 C C . ILE A 1 163 ? -2.709 22.141 8.141 1 93.81 163 ILE A C 1
ATOM 1374 O O . ILE A 1 163 ? -2.361 22.625 7.062 1 93.81 163 ILE A O 1
ATOM 1378 N N . LEU A 1 164 ? -2.33 22.641 9.258 1 91.81 164 LEU A N 1
ATOM 1379 C CA . LEU A 1 164 ? -1.646 23.922 9.352 1 91.81 164 LEU A CA 1
ATOM 1380 C C . LEU A 1 164 ? -0.133 23.734 9.281 1 91.81 164 LEU A C 1
ATOM 1382 O O . LEU A 1 164 ? 0.554 24.469 8.562 1 91.81 164 LEU A O 1
ATOM 1386 N N . ASP A 1 165 ? 0.335 22.828 10.078 1 92.5 165 ASP A N 1
ATOM 1387 C CA . ASP A 1 165 ? 1.776 22.609 10.164 1 92.5 165 ASP A CA 1
ATOM 1388 C C . ASP A 1 165 ? 2.092 21.234 10.734 1 92.5 165 ASP A C 1
ATOM 1390 O O . ASP A 1 165 ? 1.192 20.516 11.188 1 92.5 165 ASP A O 1
ATOM 1394 N N . TYR A 1 166 ? 3.375 20.922 10.609 1 94.88 166 TYR A N 1
ATOM 1395 C CA . TYR A 1 166 ? 3.824 19.625 11.117 1 94.88 166 TYR A CA 1
ATOM 1396 C C . TYR A 1 166 ? 5.273 19.703 11.586 1 94.88 166 TYR A C 1
ATOM 1398 O O . TYR A 1 166 ? 6.004 20.625 11.211 1 94.88 166 TYR A O 1
ATOM 1406 N N . VAL A 1 167 ? 5.641 18.781 12.469 1 94.69 167 VAL A N 1
ATOM 1407 C CA . VAL A 1 167 ? 7.023 18.594 12.891 1 94.69 167 VAL A CA 1
ATOM 1408 C C . VAL A 1 167 ? 7.348 17.109 12.93 1 94.69 167 VAL A C 1
ATOM 1410 O O . VAL A 1 167 ? 6.516 16.281 13.336 1 94.69 167 VAL A O 1
ATOM 1413 N N . VAL A 1 168 ? 8.539 16.781 12.461 1 95.62 168 VAL A N 1
ATOM 1414 C CA . VAL A 1 168 ? 8.977 15.391 12.438 1 95.62 168 VAL A CA 1
ATOM 1415 C C . VAL A 1 168 ? 9.977 15.148 13.562 1 95.62 168 VAL A C 1
ATOM 1417 O O . VAL A 1 168 ? 10.898 15.945 13.766 1 95.62 168 VAL A O 1
ATOM 1420 N N . THR A 1 169 ? 9.812 14.117 14.289 1 95.56 169 THR A N 1
ATOM 1421 C CA . THR A 1 169 ? 10.742 13.727 15.344 1 95.56 169 THR A CA 1
ATOM 1422 C C . THR A 1 169 ? 11.07 12.242 15.25 1 95.56 169 THR A C 1
ATOM 1424 O O . THR A 1 169 ? 10.484 11.516 14.445 1 95.56 169 THR A O 1
ATOM 1427 N N . LYS A 1 170 ? 12.078 11.844 16.109 1 95.88 170 LYS A N 1
ATOM 1428 C CA . LYS A 1 170 ? 12.312 10.406 16.281 1 95.88 170 LYS A CA 1
ATOM 1429 C C . LYS A 1 170 ? 11.078 9.711 16.844 1 95.88 170 LYS A C 1
ATOM 1431 O O . LYS A 1 170 ? 10.266 10.336 17.531 1 95.88 170 LYS A O 1
ATOM 1436 N N . ALA A 1 171 ? 11 8.43 16.594 1 96 171 ALA A N 1
ATOM 1437 C CA . ALA A 1 171 ? 9.82 7.664 16.984 1 96 171 ALA A CA 1
ATOM 1438 C C . ALA A 1 171 ? 9.648 7.66 18.5 1 96 171 ALA A C 1
ATOM 1440 O O . ALA A 1 171 ? 8.523 7.582 19 1 96 171 ALA A O 1
ATOM 1441 N N . SER A 1 172 ? 10.664 7.871 19.266 1 94.25 172 SER A N 1
ATOM 1442 C CA . SER A 1 172 ? 10.633 7.707 20.719 1 94.25 172 SER A CA 1
ATOM 1443 C C . SER A 1 172 ? 10.18 8.992 21.406 1 94.25 172 SER A C 1
ATOM 1445 O O . SER A 1 172 ? 9.836 8.977 22.594 1 94.25 172 SER A O 1
ATOM 1447 N N . VAL A 1 173 ? 10.117 10.086 20.688 1 92.12 173 VAL A N 1
ATOM 1448 C CA . VAL A 1 173 ? 9.828 11.391 21.281 1 92.12 173 VAL A CA 1
ATOM 1449 C C . VAL A 1 173 ? 8.359 11.453 21.688 1 92.12 173 VAL A C 1
ATOM 1451 O O . VAL A 1 173 ? 7.477 11.078 20.922 1 92.12 173 VAL A O 1
ATOM 1454 N N . HIS A 1 174 ? 8.164 11.914 22.875 1 89.75 174 HIS A N 1
ATOM 1455 C CA . HIS A 1 174 ? 6.805 12.062 23.391 1 89.75 174 HIS A CA 1
ATOM 1456 C C . HIS A 1 174 ? 6.07 13.195 22.672 1 89.75 174 HIS A C 1
ATOM 1458 O O . HIS A 1 174 ? 6.652 14.242 22.391 1 89.75 174 HIS A O 1
ATOM 1464 N N . ASP A 1 175 ? 4.84 13.031 22.422 1 87 175 ASP A N 1
ATOM 1465 C CA . ASP A 1 175 ? 4.016 13.961 21.656 1 87 175 ASP A CA 1
ATOM 1466 C C . ASP A 1 175 ? 4.008 15.344 22.297 1 87 175 ASP A C 1
ATOM 1468 O O . ASP A 1 175 ? 4.055 16.359 21.594 1 87 175 ASP A O 1
ATOM 1472 N N . ALA A 1 176 ? 4.031 15.445 23.594 1 87 176 ALA A N 1
ATOM 1473 C CA . ALA A 1 176 ? 3.924 16.703 24.328 1 87 176 ALA A CA 1
ATOM 1474 C C . ALA A 1 176 ? 5.156 17.578 24.094 1 87 176 ALA A C 1
ATOM 1476 O O . ALA A 1 176 ? 5.066 18.812 24.141 1 87 176 ALA A O 1
ATOM 1477 N N . ARG A 1 177 ? 6.234 17 23.781 1 83.31 177 ARG A N 1
ATOM 1478 C CA . ARG A 1 177 ? 7.5 17.719 23.703 1 83.31 177 ARG A CA 1
ATOM 1479 C C . ARG A 1 177 ? 7.523 18.641 22.484 1 83.31 177 ARG A C 1
ATOM 1481 O O . ARG A 1 177 ? 8.188 19.672 22.484 1 83.31 177 ARG A O 1
ATOM 1488 N N . GLU A 1 178 ? 6.793 18.219 21.453 1 82.62 178 GLU A N 1
ATOM 1489 C CA . GLU A 1 178 ? 6.91 18.953 20.188 1 82.62 178 GLU A CA 1
ATOM 1490 C C . GLU A 1 178 ? 5.762 19.938 20.016 1 82.62 178 GLU A C 1
ATOM 1492 O O . GLU A 1 178 ? 5.707 20.672 19.016 1 82.62 178 GLU A O 1
ATOM 1497 N N . THR A 1 179 ? 4.938 20.047 20.938 1 84.44 179 THR A N 1
ATOM 1498 C CA . THR A 1 179 ? 3.742 20.875 20.844 1 84.44 179 THR A CA 1
ATOM 1499 C C . THR A 1 179 ? 4.113 22.359 20.797 1 84.44 179 THR A C 1
ATOM 1501 O O . THR A 1 179 ? 3.617 23.094 19.953 1 84.44 179 THR A O 1
ATOM 1504 N N . VAL A 1 180 ? 5.027 22.75 21.656 1 83.12 180 VAL A N 1
ATOM 1505 C CA . VAL A 1 180 ? 5.41 24.141 21.781 1 83.12 180 VAL A CA 1
ATOM 1506 C C . VAL A 1 180 ? 6.059 24.625 20.484 1 83.12 180 VAL A C 1
ATOM 1508 O O . VAL A 1 180 ? 5.707 25.672 19.953 1 83.12 180 VAL A O 1
ATOM 1511 N N . GLU A 1 181 ? 6.918 23.766 19.969 1 82.5 181 GLU A N 1
ATOM 1512 C CA . GLU A 1 181 ? 7.594 24.125 18.719 1 82.5 181 GLU A CA 1
ATOM 1513 C C . GLU A 1 181 ? 6.594 24.281 17.578 1 82.5 181 GLU A C 1
ATOM 1515 O O . GLU A 1 181 ? 6.688 25.234 16.797 1 82.5 181 GLU A O 1
ATOM 1520 N N . LEU A 1 182 ? 5.688 23.438 17.469 1 84.56 182 LEU A N 1
ATOM 1521 C CA . LEU A 1 182 ? 4.68 23.469 16.422 1 84.56 182 LEU A CA 1
ATOM 1522 C C . LEU A 1 182 ? 3.838 24.734 16.5 1 84.56 182 LEU A C 1
ATOM 1524 O O . LEU A 1 182 ? 3.553 25.359 15.477 1 84.56 182 LEU A O 1
ATOM 1528 N N . LEU A 1 183 ? 3.494 25.156 17.672 1 83.12 183 LEU A N 1
ATOM 1529 C CA . LEU A 1 183 ? 2.625 26.312 17.859 1 83.12 183 LEU A CA 1
ATOM 1530 C C . LEU A 1 183 ? 3.398 27.609 17.656 1 83.12 183 LEU A C 1
ATOM 1532 O O . LEU A 1 183 ? 2.84 28.594 17.172 1 83.12 183 LEU A O 1
ATOM 1536 N N . GLU A 1 184 ? 4.695 27.562 18.031 1 80.56 184 GLU A N 1
ATOM 1537 C CA . GLU A 1 184 ? 5.531 28.734 17.812 1 80.56 184 GLU A CA 1
ATOM 1538 C C . GLU A 1 184 ? 5.691 29.031 16.328 1 80.56 184 GLU A C 1
ATOM 1540 O O . GLU A 1 184 ? 5.73 30.203 15.922 1 80.56 184 GLU A O 1
ATOM 1545 N N . ASN A 1 185 ? 5.621 28.031 15.609 1 75.94 185 ASN A N 1
ATOM 1546 C CA . ASN A 1 185 ? 5.812 28.172 14.164 1 75.94 185 ASN A CA 1
ATOM 1547 C C . ASN A 1 185 ? 4.539 28.641 13.477 1 75.94 185 ASN A C 1
ATOM 1549 O O . ASN A 1 185 ? 4.594 29.438 12.531 1 75.94 185 ASN A O 1
ATOM 1553 N N . THR A 1 186 ? 3.408 28.172 13.922 1 75.19 186 THR A N 1
ATOM 1554 C CA . THR A 1 186 ? 2.158 28.406 13.203 1 75.19 186 THR A CA 1
ATOM 1555 C C . THR A 1 186 ? 1.461 29.672 13.734 1 75.19 186 THR A C 1
ATOM 1557 O O . THR A 1 186 ? 0.767 30.359 12.984 1 75.19 186 THR A O 1
ATOM 1560 N N . HIS A 1 187 ? 1.672 29.953 14.961 1 67.38 187 HIS A N 1
ATOM 1561 C CA . HIS A 1 187 ? 1.078 31.078 15.688 1 67.38 187 HIS A CA 1
ATOM 1562 C C . HIS A 1 187 ? -0.381 31.281 15.289 1 67.38 187 HIS A C 1
ATOM 1564 O O . HIS A 1 187 ? -0.771 32.375 14.875 1 67.38 187 HIS A O 1
ATOM 1570 N N . PRO A 1 188 ? -1.089 30.219 15.531 1 68.31 188 PRO A N 1
ATOM 1571 C CA . PRO A 1 188 ? -2.498 30.375 15.172 1 68.31 188 PRO A CA 1
ATOM 1572 C C . PRO A 1 188 ? -3.248 31.328 16.109 1 68.31 188 PRO A C 1
ATOM 1574 O O . PRO A 1 188 ? -2.832 31.516 17.25 1 68.31 188 PRO A O 1
ATOM 1577 N N . SER A 1 189 ? -4.223 31.938 15.57 1 71.44 189 SER A N 1
ATOM 1578 C CA . SER A 1 189 ? -5.035 32.844 16.375 1 71.44 189 SER A CA 1
ATOM 1579 C C . SER A 1 189 ? -5.965 32.094 17.312 1 71.44 189 SER A C 1
ATOM 1581 O O . SER A 1 189 ? -6.496 32.656 18.266 1 71.44 189 SER A O 1
ATOM 1583 N N . ASN A 1 190 ? -5.902 30.812 17.094 1 70.38 190 ASN A N 1
ATOM 1584 C CA . ASN A 1 190 ? -6.82 29.969 17.859 1 70.38 190 ASN A CA 1
ATOM 1585 C C . ASN A 1 190 ? -6.371 29.828 19.312 1 70.38 190 ASN A C 1
ATOM 1587 O O . ASN A 1 190 ? -5.172 29.781 19.594 1 70.38 190 ASN A O 1
ATOM 1591 N N . TYR A 1 191 ? -7.406 29.688 20.125 1 75.94 191 TYR A N 1
ATOM 1592 C CA . TYR A 1 191 ? -7.16 29.719 21.562 1 75.94 191 TYR A CA 1
ATOM 1593 C C . TYR A 1 191 ? -7.125 28.312 22.141 1 75.94 191 TYR A C 1
ATOM 1595 O O . TYR A 1 191 ? -6.289 28 23 1 75.94 191 TYR A O 1
ATOM 1603 N N . TYR A 1 192 ? -7.957 27.453 21.625 1 89.62 192 TYR A N 1
ATOM 1604 C CA . TYR A 1 192 ? -8.125 26.141 22.25 1 89.62 192 TYR A CA 1
ATOM 1605 C C . TYR A 1 192 ? -7.395 25.062 21.469 1 89.62 192 TYR A C 1
ATOM 1607 O O . TYR A 1 192 ? -7.535 24.984 20.25 1 89.62 192 TYR A O 1
ATOM 1615 N N . LEU A 1 193 ? -6.652 24.328 22.219 1 92.81 193 LEU A N 1
ATOM 1616 C CA . LEU A 1 193 ? -5.914 23.203 21.641 1 92.81 193 LEU A CA 1
ATOM 1617 C C . LEU A 1 193 ? -6.41 21.891 22.219 1 92.81 193 LEU A C 1
ATOM 1619 O O . LEU A 1 193 ? -6.426 21.703 23.438 1 92.81 193 LEU A O 1
ATOM 1623 N N . LEU A 1 194 ? -6.887 21.078 21.359 1 94.81 194 LEU A N 1
ATOM 1624 C CA . LEU A 1 194 ? -7.375 19.766 21.766 1 94.81 194 LEU A CA 1
ATOM 1625 C C . LEU A 1 194 ? -6.328 18.688 21.516 1 94.81 194 LEU A C 1
ATOM 1627 O O . LEU A 1 194 ? -5.812 18.578 20.391 1 94.81 194 LEU A O 1
ATOM 1631 N N . GLY A 1 195 ? -5.895 17.938 22.516 1 93.94 195 GLY A N 1
ATOM 1632 C CA . GLY A 1 195 ? -4.961 16.828 22.422 1 93.94 195 GLY A CA 1
ATOM 1633 C C . GLY A 1 195 ? -5.473 15.562 23.094 1 93.94 195 GLY A C 1
ATOM 1634 O O . GLY A 1 195 ? -6.508 15.578 23.766 1 93.94 195 GLY A O 1
ATOM 1635 N N . ASP A 1 196 ? -4.824 14.461 22.797 1 91.69 196 ASP A N 1
ATOM 1636 C CA . ASP A 1 196 ? -5.211 13.219 23.469 1 91.69 196 ASP A CA 1
ATOM 1637 C C . ASP A 1 196 ? -4.605 13.141 24.875 1 91.69 196 ASP A C 1
ATOM 1639 O O . ASP A 1 196 ? -4.035 14.125 25.359 1 91.69 196 ASP A O 1
ATOM 1643 N N . GLU A 1 197 ? -4.773 12.109 25.547 1 87.5 197 GLU A N 1
ATOM 1644 C CA . GLU A 1 197 ? -4.328 11.938 26.922 1 87.5 197 GLU A CA 1
ATOM 1645 C C . GLU A 1 197 ? -2.811 12.047 27.031 1 87.5 197 GLU A C 1
ATOM 1647 O O . GLU A 1 197 ? -2.275 12.336 28.094 1 87.5 197 GLU A O 1
ATOM 1652 N N . GLY A 1 198 ? -2.146 11.859 25.922 1 84.38 198 GLY A N 1
ATOM 1653 C CA . GLY A 1 198 ? -0.695 11.945 25.906 1 84.38 198 GLY A CA 1
ATOM 1654 C C . GLY A 1 198 ? -0.175 13.352 26.109 1 84.38 198 GLY A C 1
ATOM 1655 O O . GLY A 1 198 ? 1.001 13.547 26.422 1 84.38 198 GLY A O 1
ATOM 1656 N N . TYR A 1 199 ? -1.022 14.258 26.016 1 90.62 199 TYR A N 1
ATOM 1657 C CA . TYR A 1 199 ? -0.627 15.656 26.141 1 90.62 199 TYR A CA 1
ATOM 1658 C C . TYR A 1 199 ? -0.931 16.172 27.547 1 90.62 199 TYR A C 1
ATOM 1660 O O . TYR A 1 199 ? -0.841 17.375 27.797 1 90.62 199 TYR A O 1
ATOM 1668 N N . LEU A 1 200 ? -1.19 15.125 28.297 1 82 200 LEU A N 1
ATOM 1669 C CA . LEU A 1 200 ? -1.486 15.484 29.672 1 82 200 LEU A CA 1
ATOM 1670 C C . LEU A 1 200 ? -0.205 15.797 30.438 1 82 200 LEU A C 1
ATOM 1672 O O . LEU A 1 200 ? 0.783 15.07 30.328 1 82 200 LEU A O 1
ATOM 1676 N N . GLY A 1 201 ? 0.049 17.016 30.953 1 80.88 201 GLY A N 1
ATOM 1677 C CA . GLY A 1 201 ? 1.188 17.422 31.766 1 80.88 201 GLY A CA 1
ATOM 1678 C C . GLY A 1 201 ? 1.104 18.859 32.219 1 80.88 201 GLY A C 1
ATOM 1679 O O . GLY A 1 201 ? 0.727 19.75 31.453 1 80.88 201 GLY A O 1
ATOM 1680 N N . LYS A 1 202 ? 1.444 18.969 33.469 1 82.81 202 LYS A N 1
ATOM 1681 C CA . LYS A 1 202 ? 1.346 20.297 34.062 1 82.81 202 LYS A CA 1
ATOM 1682 C C . LYS A 1 202 ? 2.291 21.281 33.375 1 82.81 202 LYS A C 1
ATOM 1684 O O . LYS A 1 202 ? 1.921 22.422 33.094 1 82.81 202 LYS A O 1
ATOM 1689 N N . GLU A 1 203 ? 3.406 20.812 33.062 1 88.62 203 GLU A N 1
ATOM 1690 C CA . GLU A 1 203 ? 4.406 21.688 32.438 1 88.62 203 GLU A CA 1
ATOM 1691 C C . GLU A 1 203 ? 3.951 22.172 31.078 1 88.62 203 GLU A C 1
ATOM 1693 O O . GLU A 1 203 ? 4.051 23.359 30.766 1 88.62 203 GLU A O 1
ATOM 1698 N N . LEU A 1 204 ? 3.43 21.266 30.312 1 90.56 204 LEU A N 1
ATOM 1699 C CA . LEU A 1 204 ? 2.957 21.625 28.984 1 90.56 204 LEU A CA 1
ATOM 1700 C C . LEU A 1 204 ? 1.776 22.594 29.078 1 90.56 204 LEU A C 1
ATOM 1702 O O . LEU A 1 204 ? 1.718 23.578 28.344 1 90.56 204 LEU A O 1
ATOM 1706 N N . HIS A 1 205 ? 0.939 22.344 30.016 1 90.12 205 HIS A N 1
ATOM 1707 C CA . HIS A 1 205 ? -0.226 23.203 30.203 1 90.12 205 HIS A CA 1
ATOM 1708 C C . HIS A 1 205 ? 0.189 24.641 30.531 1 90.12 205 HIS A C 1
ATOM 1710 O O . HIS A 1 205 ? -0.339 25.594 29.938 1 90.12 205 HIS A O 1
ATOM 1716 N N . GLN A 1 206 ? 1.082 24.781 31.375 1 91.5 206 GLN A N 1
ATOM 1717 C CA . GLN A 1 206 ? 1.545 26.094 31.781 1 91.5 206 GLN A CA 1
ATOM 1718 C C . GLN A 1 206 ? 2.242 26.828 30.641 1 91.5 206 GLN A C 1
ATOM 1720 O O . GLN A 1 206 ? 2.01 28.016 30.422 1 91.5 206 GLN A O 1
ATOM 1725 N N . GLN A 1 207 ? 3.004 26.109 29.938 1 90.81 207 GLN A N 1
ATOM 1726 C CA . GLN A 1 207 ? 3.709 26.703 28.812 1 90.81 207 GLN A CA 1
ATOM 1727 C C . GLN A 1 207 ? 2.729 27.203 27.75 1 90.81 207 GLN A C 1
ATOM 1729 O O . GLN A 1 207 ? 2.867 28.312 27.234 1 90.81 207 GLN A O 1
ATOM 1734 N N . LEU A 1 208 ? 1.81 26.406 27.469 1 91.06 208 LEU A N 1
ATOM 1735 C CA . LEU A 1 208 ? 0.826 26.766 26.453 1 91.06 208 LEU A CA 1
ATOM 1736 C C . LEU A 1 208 ? -0.029 27.938 26.906 1 91.06 208 LEU A C 1
ATOM 1738 O O . LEU A 1 208 ? -0.352 28.828 26.109 1 91.06 208 LEU A O 1
ATOM 1742 N N . LYS A 1 209 ? -0.355 27.953 28.156 1 90.12 209 LYS A N 1
ATOM 1743 C CA . LYS A 1 209 ? -1.12 29.062 28.703 1 90.12 209 LYS A CA 1
ATOM 1744 C C . LYS A 1 209 ? -0.354 30.375 28.562 1 90.12 209 LYS A C 1
ATOM 1746 O O . LYS A 1 209 ? -0.935 31.406 28.219 1 90.12 209 LYS A O 1
ATOM 1751 N N . GLN A 1 210 ? 0.876 30.281 28.797 1 90.31 210 GLN A N 1
ATOM 1752 C CA . GLN A 1 210 ? 1.728 31.469 28.656 1 90.31 210 GLN A CA 1
ATOM 1753 C C . GLN A 1 210 ? 1.776 31.938 27.219 1 90.31 210 GLN A C 1
ATOM 1755 O O . GLN A 1 210 ? 1.92 33.125 26.953 1 90.31 210 GLN A O 1
ATOM 1760 N N . MET A 1 211 ? 1.606 30.969 26.344 1 88.94 211 MET A N 1
ATOM 1761 C CA . MET A 1 211 ? 1.62 31.297 24.922 1 88.94 211 MET A CA 1
ATOM 1762 C C . MET A 1 211 ? 0.246 31.781 24.469 1 88.94 211 MET A C 1
ATOM 1764 O O . MET A 1 211 ? 0.081 32.188 23.312 1 88.94 211 MET A O 1
ATOM 1768 N N . GLY A 1 212 ? -0.745 31.656 25.344 1 86.19 212 GLY A N 1
ATOM 1769 C CA . GLY A 1 212 ? -2.08 32.125 25 1 86.19 212 GLY A CA 1
ATOM 1770 C C . GLY A 1 212 ? -3.004 31 24.562 1 86.19 212 GLY A C 1
ATOM 1771 O O . GLY A 1 212 ? -4.07 31.266 24 1 86.19 212 GLY A O 1
ATOM 1772 N N . TYR A 1 213 ? -2.543 29.766 24.781 1 90.25 213 TYR A N 1
ATOM 1773 C CA . TYR A 1 213 ? -3.361 28.641 24.359 1 90.25 213 TYR A CA 1
ATOM 1774 C C . TYR A 1 213 ? -3.92 27.891 25.578 1 90.25 213 TYR A C 1
ATOM 1776 O O . TYR A 1 213 ? -3.26 27.797 26.609 1 90.25 213 TYR A O 1
ATOM 1784 N N . GLU A 1 214 ? -5.113 27.422 25.422 1 91.44 214 GLU A N 1
ATOM 1785 C CA . GLU A 1 214 ? -5.73 26.547 26.422 1 91.44 214 GLU A CA 1
ATOM 1786 C C . GLU A 1 214 ? -5.785 25.109 25.938 1 91.44 214 GLU A C 1
ATOM 1788 O O . GLU A 1 214 ? -6.492 24.797 24.969 1 91.44 214 GLU A O 1
ATOM 1793 N N . LEU A 1 215 ? -5.102 24.25 26.641 1 92.62 215 LEU A N 1
ATOM 1794 C CA . LEU A 1 215 ? -5.035 22.844 26.266 1 92.62 215 LEU A CA 1
ATOM 1795 C C . LEU A 1 215 ? -6.152 22.047 26.938 1 92.62 215 LEU A C 1
ATOM 1797 O O . LEU A 1 215 ? -6.348 22.156 28.141 1 92.62 215 LEU A O 1
ATOM 1801 N N . TRP A 1 216 ? -6.867 21.359 26.125 1 92.44 216 TRP A N 1
ATOM 1802 C CA . TRP A 1 216 ? -7.887 20.453 26.641 1 92.44 216 TRP A CA 1
ATOM 1803 C C . TRP A 1 216 ? -7.555 19 26.281 1 92.44 216 TRP A C 1
ATOM 1805 O O . TRP A 1 216 ? -7.234 18.703 25.125 1 92.44 216 TRP A O 1
ATOM 1815 N N . THR A 1 217 ? -7.543 18.094 27.203 1 92.31 217 THR A N 1
ATOM 1816 C CA . THR A 1 217 ? -7.371 16.656 27.031 1 92.31 217 THR A CA 1
ATOM 1817 C C . THR A 1 217 ? -8.438 15.891 27.797 1 92.31 217 THR A C 1
ATOM 1819 O O . THR A 1 217 ? -8.828 16.297 28.891 1 92.31 217 THR A O 1
ATOM 1822 N N . PRO A 1 218 ? -8.914 14.891 27.188 1 90.12 218 PRO A N 1
ATOM 1823 C CA . PRO A 1 218 ? -9.867 14.086 27.953 1 90.12 218 PRO A CA 1
ATOM 1824 C C . PRO A 1 218 ? -9.211 13.367 29.141 1 90.12 218 PRO A C 1
ATOM 1826 O O . PRO A 1 218 ? -7.996 13.164 29.141 1 90.12 218 PRO A O 1
ATOM 1829 N N . TYR A 1 219 ? -10.094 13.188 30.156 1 83.75 219 TYR A N 1
ATOM 1830 C CA . TYR A 1 219 ? -9.656 12.359 31.281 1 83.75 219 TYR A CA 1
ATOM 1831 C C . TYR A 1 219 ? -9.977 10.891 31.016 1 83.75 219 TYR A C 1
ATOM 1833 O O . TYR A 1 219 ? -10.938 10.57 30.328 1 83.75 219 TYR A O 1
ATOM 1841 N N . ARG A 1 220 ? -9.102 10.07 31.516 1 79.69 220 ARG A N 1
ATOM 1842 C CA . ARG A 1 220 ? -9.398 8.641 31.484 1 79.69 220 ARG A CA 1
ATOM 1843 C C . ARG A 1 220 ? -10.617 8.32 32.344 1 79.69 220 ARG A C 1
ATOM 1845 O O . ARG A 1 220 ? -10.891 9.016 33.344 1 79.69 220 ARG A O 1
ATOM 1852 N N . LYS A 1 221 ? -11.312 7.34 31.969 1 77.62 221 LYS A N 1
ATOM 1853 C CA . LYS A 1 221 ? -12.547 6.969 32.656 1 77.62 221 LYS A CA 1
ATOM 1854 C C . LYS A 1 221 ? -12.305 6.77 34.156 1 77.62 221 LYS A C 1
ATOM 1856 O O . LYS A 1 221 ? -13.164 7.098 34.969 1 77.62 221 LYS A O 1
ATOM 1861 N N . ASN A 1 222 ? -11.078 6.277 34.469 1 80.06 222 ASN A N 1
ATOM 1862 C CA . ASN A 1 222 ? -10.773 5.945 35.875 1 80.06 222 ASN A CA 1
ATOM 1863 C C . ASN A 1 222 ? -10.289 7.168 36.656 1 80.06 222 ASN A C 1
ATOM 1865 O O . ASN A 1 222 ? -10.055 7.086 37.844 1 80.06 222 ASN A O 1
ATOM 1869 N N . MET A 1 223 ? -10.219 8.211 36 1 77.12 223 MET A N 1
ATOM 1870 C CA . MET A 1 223 ? -9.75 9.422 36.656 1 77.12 223 MET A CA 1
ATOM 1871 C C . MET A 1 223 ? -10.906 10.148 37.344 1 77.12 223 MET A C 1
ATOM 1873 O O . MET A 1 223 ? -12.023 10.172 36.812 1 77.12 223 MET A O 1
ATOM 1877 N N . THR A 1 224 ? -10.641 10.617 38.438 1 78.5 224 THR A N 1
ATOM 1878 C CA . THR A 1 224 ? -11.648 11.352 39.219 1 78.5 224 THR A CA 1
ATOM 1879 C C . THR A 1 224 ? -12.156 12.555 38.406 1 78.5 224 THR A C 1
ATOM 1881 O O . THR A 1 224 ? -11.359 13.352 37.906 1 78.5 224 THR A O 1
ATOM 1884 N N . GLY A 1 225 ? -13.516 12.648 38.219 1 77.81 225 GLY A N 1
ATOM 1885 C CA . GLY A 1 225 ? -14.133 13.789 37.562 1 77.81 225 GLY A CA 1
ATOM 1886 C C . GLY A 1 225 ? -14.203 13.641 36.031 1 77.81 225 GLY A C 1
ATOM 1887 O O . GLY A 1 225 ? -14.492 14.602 35.344 1 77.81 225 GLY A O 1
ATOM 1888 N N . ALA A 1 226 ? -13.828 12.484 35.594 1 79.06 226 ALA A N 1
ATOM 1889 C CA . ALA A 1 226 ? -13.797 12.227 34.156 1 79.06 226 ALA A CA 1
ATOM 1890 C C . ALA A 1 226 ? -15.148 12.547 33.531 1 79.06 226 ALA A C 1
ATOM 1892 O O . ALA A 1 226 ? -15.211 13.156 32.469 1 79.06 226 ALA A O 1
ATOM 1893 N N . LYS A 1 227 ? -16.25 12.164 34.156 1 78 227 LYS A N 1
ATOM 1894 C CA . LYS A 1 227 ? -17.578 12.383 33.594 1 78 227 LYS A CA 1
ATOM 1895 C C . LYS A 1 227 ? -17.891 13.867 33.469 1 78 227 LYS A C 1
ATOM 1897 O O . LYS A 1 227 ? -18.5 14.297 32.469 1 78 227 LYS A O 1
ATOM 1902 N N . LYS A 1 228 ? -17.438 14.625 34.438 1 77.81 228 LYS A N 1
ATOM 1903 C CA . LYS A 1 228 ? -17.703 16.062 34.406 1 77.81 228 LYS A CA 1
ATOM 1904 C C . LYS A 1 228 ? -16.781 16.781 33.438 1 77.81 228 LYS A C 1
ATOM 1906 O O . LYS A 1 228 ? -17.188 17.734 32.781 1 77.81 228 LYS A O 1
ATOM 1911 N N . HIS A 1 229 ? -15.609 16.25 33.312 1 84.25 229 HIS A N 1
ATOM 1912 C CA . HIS A 1 229 ? -14.578 16.906 32.531 1 84.25 229 HIS A CA 1
ATOM 1913 C C . HIS A 1 229 ? -14.734 16.594 31.047 1 84.25 229 HIS A C 1
ATOM 1915 O O . HIS A 1 229 ? -14.602 17.469 30.203 1 84.25 229 HIS A O 1
ATOM 1921 N N . ASN A 1 230 ? -15.086 15.328 30.828 1 85.38 230 ASN A N 1
ATOM 1922 C CA . ASN A 1 230 ? -15.141 14.883 29.438 1 85.38 230 ASN A CA 1
ATOM 1923 C C . ASN A 1 230 ? -16.344 15.469 28.703 1 85.38 230 ASN A C 1
ATOM 1925 O O . ASN A 1 230 ? -17.484 15.367 29.188 1 85.38 230 ASN A O 1
ATOM 1929 N N . ASP A 1 231 ? -16.078 16.25 27.734 1 86.5 231 ASP A N 1
ATOM 1930 C CA . ASP A 1 231 ? -17.078 16.906 26.906 1 86.5 231 ASP A CA 1
ATOM 1931 C C . ASP A 1 231 ? -17.234 16.188 25.562 1 86.5 231 ASP A C 1
ATOM 1933 O O . ASP A 1 231 ? -16.297 16.109 24.781 1 86.5 231 ASP A O 1
ATOM 1937 N N . HIS A 1 232 ? -18.422 15.711 25.297 1 88.5 232 HIS A N 1
ATOM 1938 C CA . HIS A 1 232 ? -18.703 14.906 24.109 1 88.5 232 HIS A CA 1
ATOM 1939 C C . HIS A 1 232 ? -18.484 15.711 22.828 1 88.5 232 HIS A C 1
ATOM 1941 O O . HIS A 1 232 ? -18.031 15.172 21.828 1 88.5 232 HIS A O 1
ATOM 1947 N N . GLN A 1 233 ? -18.766 16.922 22.953 1 89.75 233 GLN A N 1
ATOM 1948 C CA . GLN A 1 233 ? -18.594 17.766 21.766 1 89.75 233 GLN A CA 1
ATOM 1949 C C . GLN A 1 233 ? -17.125 17.938 21.438 1 89.75 233 GLN A C 1
ATOM 1951 O O . GLN A 1 233 ? -16.734 17.859 20.266 1 89.75 233 GLN A O 1
ATOM 1956 N N . LEU A 1 234 ? -16.359 18.188 22.5 1 90.88 234 LEU A N 1
ATOM 1957 C CA . LEU A 1 234 ? -14.93 18.359 22.281 1 90.88 234 LEU A CA 1
ATOM 1958 C C . LEU A 1 234 ? -14.289 17.062 21.797 1 90.88 234 LEU A C 1
ATOM 1960 O O . LEU A 1 234 ? -13.398 17.094 20.938 1 90.88 234 LEU A O 1
ATOM 1964 N N . MET A 1 235 ? -14.828 16 22.281 1 91.31 235 MET A N 1
ATOM 1965 C CA . MET A 1 235 ? -14.352 14.703 21.828 1 91.31 235 MET A CA 1
ATOM 1966 C C . MET A 1 235 ? -14.672 14.484 20.359 1 91.31 235 MET A C 1
ATOM 1968 O O . MET A 1 235 ? -13.844 13.953 19.609 1 91.31 235 MET A O 1
ATOM 1972 N N . ALA A 1 236 ? -15.773 14.938 19.984 1 91.38 236 ALA A N 1
ATOM 1973 C CA . ALA A 1 236 ? -16.188 14.797 18.594 1 91.38 236 ALA A CA 1
ATOM 1974 C C . ALA A 1 236 ? -15.32 15.648 17.672 1 91.38 236 ALA A C 1
ATOM 1976 O O . ALA A 1 236 ? -14.922 15.195 16.594 1 91.38 236 ALA A O 1
ATOM 1977 N N . ILE A 1 237 ? -15.039 16.812 18.109 1 91.19 237 ILE A N 1
ATOM 1978 C CA . ILE A 1 237 ? -14.18 17.703 17.328 1 91.19 237 ILE A CA 1
ATOM 1979 C C . ILE A 1 237 ? -12.797 17.078 17.188 1 91.19 237 ILE A C 1
ATOM 1981 O O . ILE A 1 237 ? -12.211 17.094 16.109 1 91.19 237 ILE A O 1
ATOM 1985 N N . ARG A 1 238 ? -12.297 16.469 18.266 1 92.69 238 ARG A N 1
ATOM 1986 C CA . ARG A 1 238 ? -10.969 15.859 18.25 1 92.69 238 ARG A CA 1
ATOM 1987 C C . ARG A 1 238 ? -10.906 14.719 17.234 1 92.69 238 ARG A C 1
ATOM 1989 O O . ARG A 1 238 ? -9.867 14.477 16.625 1 92.69 238 ARG A O 1
ATOM 1996 N N . ARG A 1 239 ? -11.992 14.016 17.016 1 93 239 ARG A N 1
ATOM 1997 C CA . ARG A 1 239 ? -12.047 12.859 16.141 1 93 239 ARG A CA 1
ATOM 1998 C C . ARG A 1 239 ? -11.781 13.258 14.688 1 93 239 ARG A C 1
ATOM 2000 O O . ARG A 1 239 ? -11.438 12.414 13.859 1 93 239 ARG A O 1
ATOM 2007 N N . THR A 1 240 ? -11.828 14.531 14.406 1 92.19 240 THR A N 1
ATOM 2008 C CA . THR A 1 240 ? -11.562 15.047 13.062 1 92.19 240 THR A CA 1
ATOM 2009 C C . THR A 1 240 ? -10.164 14.648 12.594 1 92.19 240 THR A C 1
ATOM 2011 O O . THR A 1 240 ? -9.977 14.273 11.438 1 92.19 240 THR A O 1
ATOM 2014 N N . ILE A 1 241 ? -9.25 14.633 13.5 1 94.5 241 ILE A N 1
ATOM 2015 C CA . ILE A 1 241 ? -7.859 14.406 13.141 1 94.5 241 ILE A CA 1
ATOM 2016 C C . ILE A 1 241 ? -7.66 12.945 12.75 1 94.5 241 ILE A C 1
ATOM 2018 O O . ILE A 1 241 ? -6.707 12.609 12.039 1 94.5 241 ILE A O 1
ATOM 2022 N N . GLU A 1 242 ? -8.516 12.047 13.266 1 91.25 242 GLU A N 1
ATOM 2023 C CA . GLU A 1 242 ? -8.453 10.648 12.852 1 91.25 242 GLU A CA 1
ATOM 2024 C C . GLU A 1 242 ? -8.734 10.5 11.359 1 91.25 242 GLU A C 1
ATOM 2026 O O . GLU A 1 242 ? -8.086 9.703 10.68 1 91.25 242 GLU A O 1
ATOM 2031 N N . SER A 1 243 ? -9.617 11.258 10.898 1 92.62 243 SER A N 1
ATOM 2032 C CA . SER A 1 243 ? -9.922 11.273 9.477 1 92.62 243 SER A CA 1
ATOM 2033 C C . SER A 1 243 ? -8.781 11.867 8.664 1 92.62 243 SER A C 1
ATOM 2035 O O . SER A 1 243 ? -8.477 11.398 7.566 1 92.62 243 SER A O 1
ATOM 2037 N N . ASP A 1 244 ? -8.172 12.906 9.234 1 94.62 244 ASP A N 1
ATOM 2038 C CA . ASP A 1 244 ? -7.016 13.516 8.578 1 94.62 244 ASP A CA 1
ATOM 2039 C C . ASP A 1 244 ? -5.891 12.5 8.406 1 94.62 244 ASP A C 1
ATOM 2041 O O . ASP A 1 244 ? -5.332 12.359 7.312 1 94.62 244 ASP A O 1
ATOM 2045 N N . PHE A 1 245 ? -5.668 11.781 9.469 1 94.88 245 PHE A N 1
ATOM 2046 C CA . PHE A 1 245 ? -4.578 10.805 9.438 1 94.88 245 PHE A CA 1
ATOM 2047 C C . PHE A 1 245 ? -4.891 9.68 8.461 1 94.88 245 PHE A C 1
ATOM 2049 O O . PHE A 1 245 ? -3.992 9.172 7.781 1 94.88 245 PHE A O 1
ATOM 2056 N N . SER A 1 246 ? -6.148 9.32 8.375 1 93.12 246 SER A N 1
ATOM 2057 C CA . SER A 1 246 ? -6.555 8.312 7.402 1 93.12 246 SER A CA 1
ATOM 2058 C C . SER A 1 246 ? -6.266 8.766 5.977 1 93.12 246 SER A C 1
ATOM 2060 O O . SER A 1 246 ? -5.719 8.008 5.172 1 93.12 246 SER A O 1
ATOM 2062 N N . LEU A 1 247 ? -6.559 9.992 5.738 1 93.88 247 LEU A N 1
ATOM 2063 C CA . LEU A 1 247 ? -6.34 10.531 4.402 1 93.88 247 LEU A CA 1
ATOM 2064 C C . LEU A 1 247 ? -4.852 10.711 4.121 1 93.88 247 LEU A C 1
ATOM 2066 O O . LEU A 1 247 ? -4.398 10.492 2.996 1 93.88 247 LEU A O 1
ATOM 2070 N N . LEU A 1 248 ? -4.109 11.164 5.094 1 95.69 248 LEU A N 1
ATOM 2071 C CA . LEU A 1 248 ? -2.67 11.297 4.91 1 95.69 248 LEU A CA 1
ATOM 2072 C C . LEU A 1 248 ? -2.033 9.945 4.613 1 95.69 248 LEU A C 1
ATOM 2074 O O . LEU A 1 248 ? -1.127 9.844 3.779 1 95.69 248 LEU A O 1
ATOM 2078 N N . THR A 1 249 ? -2.527 8.945 5.297 1 92.38 249 THR A N 1
ATOM 2079 C CA . THR A 1 249 ? -2.068 7.59 5.008 1 92.38 249 THR A CA 1
ATOM 2080 C C . THR A 1 249 ? -2.43 7.195 3.576 1 92.38 249 THR A C 1
ATOM 2082 O O . THR A 1 249 ? -1.623 6.578 2.877 1 92.38 249 THR A O 1
ATOM 2085 N N . TYR A 1 250 ? -3.613 7.609 3.236 1 92.06 250 TYR A N 1
ATOM 2086 C CA . TYR A 1 250 ? -4.082 7.395 1.872 1 92.06 250 TYR A CA 1
ATOM 2087 C C . TYR A 1 250 ? -3.127 8.023 0.862 1 92.06 250 TYR A C 1
ATOM 2089 O O . TYR A 1 250 ? -2.9 7.465 -0.215 1 92.06 250 TYR A O 1
ATOM 2097 N N . TYR A 1 251 ? -2.51 9.102 1.207 1 95.25 251 TYR A N 1
ATOM 2098 C CA . TYR A 1 251 ? -1.59 9.812 0.327 1 95.25 251 TYR A CA 1
ATOM 2099 C C . TYR A 1 251 ? -0.147 9.406 0.603 1 95.25 251 TYR A C 1
ATOM 2101 O O . TYR A 1 251 ? 0.787 10.125 0.242 1 95.25 251 TYR A O 1
ATOM 2109 N N . ASN A 1 252 ? 0.105 8.367 1.279 1 94.19 252 ASN A N 1
ATOM 2110 C CA . ASN A 1 252 ? 1.395 7.711 1.466 1 94.19 252 ASN A CA 1
ATOM 2111 C C . ASN A 1 252 ? 2.264 8.461 2.471 1 94.19 252 ASN A C 1
ATOM 2113 O O . ASN A 1 252 ? 3.494 8.398 2.406 1 94.19 252 ASN A O 1
ATOM 2117 N N . ALA A 1 253 ? 1.612 9.195 3.381 1 95.69 253 ALA A N 1
ATOM 2118 C CA . ALA A 1 253 ? 2.406 9.875 4.398 1 95.69 253 ALA A CA 1
ATOM 2119 C C . ALA A 1 253 ? 3.066 8.883 5.344 1 95.69 253 ALA A C 1
ATOM 2121 O O . ALA A 1 253 ? 4.219 9.062 5.742 1 95.69 253 ALA A O 1
ATOM 2122 N N . GLU A 1 254 ? 2.363 7.859 5.668 1 93.5 254 GLU A N 1
ATOM 2123 C CA . GLU A 1 254 ? 2.885 6.855 6.59 1 93.5 254 GLU A CA 1
ATOM 2124 C C . GLU A 1 254 ? 3.83 5.891 5.879 1 93.5 254 GLU A C 1
ATOM 2126 O O . GLU A 1 254 ? 4.859 5.5 6.43 1 93.5 254 GLU A O 1
ATOM 2131 N N . ASN A 1 255 ? 3.418 5.492 4.66 1 90.81 255 ASN A N 1
ATOM 2132 C CA . ASN A 1 255 ? 4.281 4.648 3.84 1 90.81 255 ASN A CA 1
ATOM 2133 C C . ASN A 1 255 ? 5.141 5.48 2.891 1 90.81 255 ASN A C 1
ATOM 2135 O O . ASN A 1 255 ? 5.027 5.355 1.671 1 90.81 255 ASN A O 1
ATOM 2139 N N . ASN A 1 256 ? 6.008 6.203 3.451 1 88.44 256 ASN A N 1
ATOM 2140 C CA . ASN A 1 256 ? 6.785 7.234 2.773 1 88.44 256 ASN A CA 1
ATOM 2141 C C . ASN A 1 256 ? 7.82 6.629 1.83 1 88.44 256 ASN A C 1
ATOM 2143 O O . ASN A 1 256 ? 8.023 7.129 0.722 1 88.44 256 ASN A O 1
ATOM 2147 N N . ARG A 1 257 ? 8.57 5.543 2.061 1 88.12 257 ARG A N 1
ATOM 2148 C CA . ARG A 1 257 ? 9.516 4.75 1.278 1 88.12 257 ARG A CA 1
ATOM 2149 C C . ARG A 1 257 ? 10.781 5.547 0.975 1 88.12 257 ARG A C 1
ATOM 2151 O O . ARG A 1 257 ? 11.633 5.102 0.204 1 88.12 257 ARG A O 1
ATOM 2158 N N . ALA A 1 258 ? 10.922 6.77 1.507 1 90.19 258 ALA A N 1
ATOM 2159 C CA . ALA A 1 258 ? 12.102 7.598 1.254 1 90.19 258 ALA A CA 1
ATOM 2160 C C . ALA A 1 258 ? 13.352 6.977 1.876 1 90.19 258 ALA A C 1
ATOM 2162 O O . ALA A 1 258 ? 13.266 6.297 2.902 1 90.19 258 ALA A O 1
ATOM 2163 N N . ARG A 1 259 ? 14.461 7.242 1.206 1 89.94 259 ARG A N 1
ATOM 2164 C CA . ARG A 1 259 ? 15.734 6.703 1.669 1 89.94 259 ARG A CA 1
ATOM 2165 C C . ARG A 1 259 ? 16.688 7.824 2.082 1 89.94 259 ARG A C 1
ATOM 2167 O O . ARG A 1 259 ? 17.828 7.566 2.479 1 89.94 259 ARG A O 1
ATOM 2174 N N . SER A 1 260 ? 16.281 9.039 1.903 1 93.31 260 SER A N 1
ATOM 2175 C CA . SER A 1 260 ? 17.016 10.227 2.355 1 93.31 260 SER A CA 1
ATOM 2176 C C . SER A 1 260 ? 16.094 11.18 3.104 1 93.31 260 SER A C 1
ATOM 2178 O O . SER A 1 260 ? 14.875 11.125 2.955 1 93.31 260 SER A O 1
ATOM 2180 N N . LEU A 1 261 ? 16.719 11.969 3.941 1 94.06 261 LEU A N 1
ATOM 2181 C CA . LEU A 1 261 ? 15.93 12.906 4.727 1 94.06 261 LEU A CA 1
ATOM 2182 C C . LEU A 1 261 ? 15.18 13.883 3.82 1 94.06 261 LEU A C 1
ATOM 2184 O O . LEU A 1 261 ? 14.016 14.203 4.066 1 94.06 261 LEU A O 1
ATOM 2188 N N . ILE A 1 262 ? 15.859 14.305 2.807 1 93.12 262 ILE A N 1
ATOM 2189 C CA . ILE A 1 262 ? 15.227 15.242 1.882 1 93.12 262 ILE A CA 1
ATOM 2190 C C . ILE A 1 262 ? 14.086 14.547 1.148 1 93.12 262 ILE A C 1
ATOM 2192 O O . ILE A 1 262 ? 13.023 15.141 0.931 1 93.12 262 ILE A O 1
ATOM 2196 N N . GLY A 1 263 ? 14.359 13.289 0.766 1 92.38 263 GLY A N 1
ATOM 2197 C CA . GLY A 1 263 ? 13.289 12.523 0.149 1 92.38 263 GLY A CA 1
ATOM 2198 C C . GLY A 1 263 ? 12.094 12.32 1.064 1 92.38 263 GLY A C 1
ATOM 2199 O O . GLY A 1 263 ? 10.945 12.406 0.625 1 92.38 263 GLY A O 1
ATOM 2200 N N . PHE A 1 264 ? 12.398 12.078 2.301 1 95.06 264 PHE A N 1
ATOM 2201 C CA . PHE A 1 264 ? 11.359 11.891 3.309 1 95.06 264 PHE A CA 1
ATOM 2202 C C . PHE A 1 264 ? 10.508 13.141 3.441 1 95.06 264 PHE A C 1
ATOM 2204 O O . PHE A 1 264 ? 9.273 13.062 3.4 1 95.06 264 PHE A O 1
ATOM 2211 N N . GLN A 1 265 ? 11.164 14.242 3.547 1 94.94 265 GLN A N 1
ATOM 2212 C CA . GLN A 1 265 ? 10.461 15.516 3.678 1 94.94 265 GLN A CA 1
ATOM 2213 C C . GLN A 1 265 ? 9.633 15.812 2.434 1 94.94 265 GLN A C 1
ATOM 2215 O O . GLN A 1 265 ? 8.5 16.297 2.537 1 94.94 265 GLN A O 1
ATOM 2220 N N . SER A 1 266 ? 10.18 15.531 1.282 1 94.12 266 SER A N 1
ATOM 2221 C CA . SER A 1 266 ? 9.477 15.789 0.03 1 94.12 266 SER A CA 1
ATOM 2222 C C . SER A 1 266 ? 8.172 14.992 -0.045 1 94.12 266 SER A C 1
ATOM 2224 O O . SER A 1 266 ? 7.125 15.547 -0.379 1 94.12 266 SER A O 1
ATOM 2226 N N . ARG A 1 267 ? 8.25 13.75 0.32 1 94.94 267 ARG A N 1
ATOM 2227 C CA . ARG A 1 267 ? 7.074 12.891 0.263 1 94.94 267 ARG A CA 1
ATOM 2228 C C . ARG A 1 267 ? 6.016 13.344 1.264 1 94.94 267 ARG A C 1
ATOM 2230 O O . ARG A 1 267 ? 4.82 13.344 0.958 1 94.94 267 ARG A O 1
ATOM 2237 N N . LEU A 1 268 ? 6.477 13.727 2.402 1 96.56 268 LEU A N 1
ATOM 2238 C CA . LEU A 1 268 ? 5.551 14.195 3.428 1 96.56 268 LEU A CA 1
ATOM 2239 C C . LEU A 1 268 ? 4.879 15.492 2.994 1 96.56 268 LEU A C 1
ATOM 2241 O O . LEU A 1 268 ? 3.658 15.633 3.119 1 96.56 268 LEU A O 1
ATOM 2245 N N . GLU A 1 269 ? 5.637 16.391 2.447 1 96.81 269 GLU A N 1
ATOM 2246 C CA . GLU A 1 269 ? 5.117 17.688 1.987 1 96.81 269 GLU A CA 1
ATOM 2247 C C . GLU A 1 269 ? 4.09 17.5 0.872 1 96.81 269 GLU A C 1
ATOM 2249 O O . GLU A 1 269 ? 3.082 18.203 0.824 1 96.81 269 GLU A O 1
ATOM 2254 N N . ILE A 1 270 ? 4.379 16.562 0.037 1 96.69 270 ILE A N 1
ATOM 2255 C CA . ILE A 1 270 ? 3.463 16.297 -1.069 1 96.69 270 ILE A CA 1
ATOM 2256 C C . ILE A 1 270 ? 2.15 15.742 -0.531 1 96.69 270 ILE A C 1
ATOM 2258 O O . ILE A 1 270 ? 1.07 16.109 -0.991 1 96.69 270 ILE A O 1
ATOM 2262 N N . ALA A 1 271 ? 2.238 14.836 0.398 1 97 271 ALA A N 1
ATOM 2263 C CA . ALA A 1 271 ? 1.035 14.266 0.996 1 97 271 ALA A CA 1
ATOM 2264 C C . ALA A 1 271 ? 0.178 15.352 1.646 1 97 271 ALA A C 1
ATOM 2266 O O . ALA A 1 271 ? -1.043 15.367 1.471 1 97 271 ALA A O 1
ATOM 2267 N N . ILE A 1 272 ? 0.809 16.234 2.352 1 96.75 272 ILE A N 1
ATOM 2268 C CA . ILE A 1 272 ? 0.102 17.312 3.043 1 96.75 272 ILE A CA 1
ATOM 2269 C C . ILE A 1 272 ? -0.493 18.281 2.021 1 96.75 272 ILE A C 1
ATOM 2271 O O . ILE A 1 272 ? -1.63 18.734 2.176 1 96.75 272 ILE A O 1
ATOM 2275 N N . LEU A 1 273 ? 0.293 18.578 1.018 1 96.5 273 LEU A N 1
ATOM 2276 C CA . LEU A 1 273 ? -0.202 19.453 -0.035 1 96.5 273 LEU A CA 1
ATOM 2277 C C . LEU A 1 273 ? -1.421 18.844 -0.722 1 96.5 273 LEU A C 1
ATOM 2279 O O . LEU A 1 273 ? -2.408 19.547 -0.969 1 96.5 273 LEU A O 1
ATOM 2283 N N . ALA A 1 274 ? -1.304 17.578 -1.072 1 96 274 ALA A N 1
ATOM 2284 C CA . ALA A 1 274 ? -2.436 16.891 -1.69 1 96 274 ALA A CA 1
ATOM 2285 C C . ALA A 1 274 ? -3.67 16.953 -0.794 1 96 274 ALA A C 1
ATOM 2287 O O . ALA A 1 274 ? -4.781 17.188 -1.271 1 96 274 ALA A O 1
ATOM 2288 N N . TYR A 1 275 ? -3.48 16.75 0.454 1 96.06 275 TYR A N 1
ATOM 2289 C CA . TYR A 1 275 ? -4.57 16.797 1.423 1 96.06 275 TYR A CA 1
ATOM 2290 C C . TYR A 1 275 ? -5.207 18.188 1.456 1 96.06 275 TYR A C 1
ATOM 2292 O O . TYR A 1 275 ? -6.43 18.312 1.323 1 96.06 275 TYR A O 1
ATOM 2300 N N . ASN A 1 276 ? -4.387 19.219 1.679 1 94.69 276 ASN A N 1
ATOM 2301 C CA . ASN A 1 276 ? -4.902 20.578 1.79 1 94.69 276 ASN A CA 1
ATOM 2302 C C . ASN A 1 276 ? -5.539 21.047 0.486 1 94.69 276 ASN A C 1
ATOM 2304 O O . ASN A 1 276 ? -6.504 21.812 0.501 1 94.69 276 ASN A O 1
ATOM 2308 N N . LEU A 1 277 ? -4.953 20.594 -0.622 1 94 277 LEU A N 1
ATOM 2309 C CA . LEU A 1 277 ? -5.57 20.891 -1.908 1 94 277 LEU A CA 1
ATOM 2310 C C . LEU A 1 277 ? -6.969 20.297 -1.993 1 94 277 LEU A C 1
ATOM 2312 O O . LEU A 1 277 ? -7.906 20.953 -2.441 1 94 277 LEU A O 1
ATOM 2316 N N . ALA A 1 278 ? -7.098 19.031 -1.596 1 93.06 278 ALA A N 1
ATOM 2317 C CA . ALA A 1 278 ? -8.406 18.375 -1.577 1 93.06 278 ALA A CA 1
ATOM 2318 C C . ALA A 1 278 ? -9.391 19.141 -0.697 1 93.06 278 ALA A C 1
ATOM 2320 O O . ALA A 1 278 ? -10.547 19.359 -1.078 1 93.06 278 ALA A O 1
ATOM 2321 N N . TYR A 1 279 ? -8.898 19.562 0.437 1 91.31 279 TYR A N 1
ATOM 2322 C CA . TYR A 1 279 ? -9.695 20.375 1.362 1 91.31 279 TYR A CA 1
ATOM 2323 C C . TYR A 1 279 ? -10.188 21.641 0.695 1 91.31 279 TYR A C 1
ATOM 2325 O O . TYR A 1 279 ? -11.375 21.969 0.75 1 91.31 279 TYR A O 1
ATOM 2333 N N . CYS A 1 280 ? -9.32 22.359 0.032 1 89.88 280 CYS A N 1
ATOM 2334 C CA . CYS A 1 280 ? -9.641 23.656 -0.567 1 89.88 280 CYS A CA 1
ATOM 2335 C C . CYS A 1 280 ? -10.594 23.484 -1.748 1 89.88 280 CYS A C 1
ATOM 2337 O O . CYS A 1 280 ? -11.492 24.297 -1.949 1 89.88 280 CYS A O 1
ATOM 2339 N N . LEU A 1 281 ? -10.336 22.453 -2.557 1 87.38 281 LEU A N 1
ATOM 2340 C CA . LEU A 1 281 ? -11.195 22.234 -3.715 1 87.38 281 LEU A CA 1
ATOM 2341 C C . LEU A 1 281 ? -12.609 21.875 -3.281 1 87.38 281 LEU A C 1
ATOM 2343 O O . LEU A 1 281 ? -13.578 22.234 -3.963 1 87.38 281 LEU A O 1
ATOM 2347 N N . GLU A 1 282 ? -12.727 21.203 -2.244 1 82.25 282 GLU A N 1
ATOM 2348 C CA . GLU A 1 282 ? -14.047 20.844 -1.742 1 82.25 282 GLU A CA 1
ATOM 2349 C C . GLU A 1 282 ? -14.742 22.031 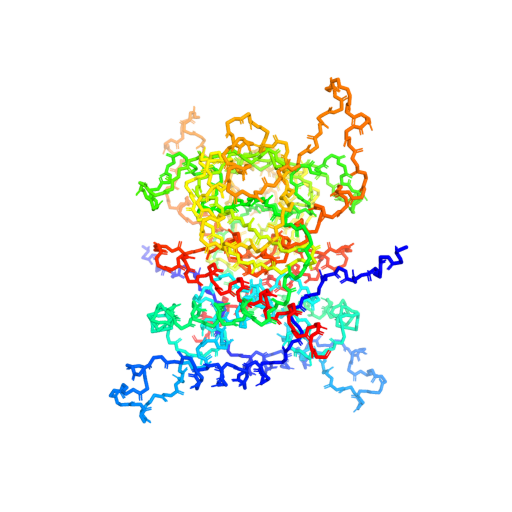-1.101 1 82.25 282 GLU A C 1
ATOM 2351 O O . GLU A 1 282 ? -15.953 22.219 -1.244 1 82.25 282 GLU A O 1
ATOM 2356 N N . ARG A 1 283 ? -14.062 22.875 -0.408 1 77.19 283 ARG A N 1
ATOM 2357 C CA . ARG A 1 283 ? -14.664 23.969 0.369 1 77.19 283 ARG A CA 1
ATOM 2358 C C . ARG A 1 283 ? -14.82 25.219 -0.476 1 77.19 283 ARG A C 1
ATOM 2360 O O . ARG A 1 283 ? -15.727 26.016 -0.249 1 77.19 283 ARG A O 1
ATOM 2367 N N . PHE A 1 284 ? -13.875 25.484 -1.281 1 68.5 284 PHE A N 1
ATOM 2368 C CA . PHE A 1 284 ? -13.914 26.75 -2.006 1 68.5 284 PHE A CA 1
ATOM 2369 C C . PHE A 1 284 ? -14.391 26.531 -3.439 1 68.5 284 PHE A C 1
ATOM 2371 O O . PHE A 1 284 ? -14.609 27.5 -4.176 1 68.5 284 PHE A O 1
ATOM 2378 N N . ASN A 1 285 ? -14.555 25.25 -4.016 1 57.47 285 ASN A N 1
ATOM 2379 C CA . ASN A 1 285 ? -15.188 25.094 -5.32 1 57.47 285 ASN A CA 1
ATOM 2380 C C . ASN A 1 285 ? -16.688 24.812 -5.188 1 57.47 285 ASN A C 1
ATOM 2382 O O . ASN A 1 285 ? -17.109 24.141 -4.25 1 57.47 285 ASN A O 1
ATOM 2386 N N . MET B 1 1 ? 27.938 -31.172 -17.969 1 21.67 1 MET B N 1
ATOM 2387 C CA . MET B 1 1 ? 26.531 -30.844 -18.203 1 21.67 1 MET B CA 1
ATOM 2388 C C . MET B 1 1 ? 26.25 -29.391 -17.828 1 21.67 1 MET B C 1
ATOM 2390 O O . MET B 1 1 ? 26.344 -29.016 -16.656 1 21.67 1 MET B O 1
ATOM 2394 N N . ASN B 1 2 ? 26.703 -28.516 -18.609 1 24.88 2 ASN B N 1
ATOM 2395 C CA . ASN B 1 2 ? 26.75 -27.047 -18.547 1 24.88 2 ASN B CA 1
ATOM 2396 C C . ASN B 1 2 ? 25.359 -26.469 -18.297 1 24.88 2 ASN B C 1
ATOM 2398 O O . ASN B 1 2 ? 24.484 -26.516 -19.156 1 24.88 2 ASN B O 1
ATOM 2402 N N . CYS B 1 3 ? 24.844 -26.781 -17.203 1 30.19 3 CYS B N 1
ATOM 2403 C CA . CYS B 1 3 ? 23.547 -26.281 -16.75 1 30.19 3 CYS B CA 1
ATOM 2404 C C . CYS B 1 3 ? 23.391 -24.797 -17.031 1 30.19 3 CYS B C 1
ATOM 2406 O O . CYS B 1 3 ? 24.141 -23.984 -16.516 1 30.19 3 CYS B O 1
ATOM 2408 N N . LEU B 1 4 ? 23.172 -24.516 -18.281 1 31.81 4 LEU B N 1
ATOM 2409 C CA . LEU B 1 4 ? 22.906 -23.172 -18.766 1 31.81 4 LEU B CA 1
ATOM 2410 C C . LEU B 1 4 ? 22.094 -22.375 -17.75 1 31.81 4 LEU B C 1
ATOM 2412 O O . LEU B 1 4 ? 21.062 -22.844 -17.281 1 31.81 4 LEU B O 1
ATOM 2416 N N . LYS B 1 5 ? 22.703 -21.625 -17.078 1 38.28 5 LYS B N 1
ATOM 2417 C CA . LYS B 1 5 ? 22.266 -20.656 -16.062 1 38.28 5 LYS B CA 1
ATOM 2418 C C . LYS B 1 5 ? 20.984 -19.953 -16.5 1 38.28 5 LYS B C 1
ATOM 2420 O O . LYS B 1 5 ? 21.031 -19.062 -17.359 1 38.28 5 LYS B O 1
ATOM 2425 N N . LEU B 1 6 ? 19.828 -20.641 -16.844 1 39.12 6 LEU B N 1
ATOM 2426 C CA . LEU B 1 6 ? 18.609 -19.906 -17.156 1 39.12 6 LEU B CA 1
ATOM 2427 C C . LEU B 1 6 ? 18.406 -18.75 -16.188 1 39.12 6 LEU B C 1
ATOM 2429 O O . LEU B 1 6 ? 18.438 -18.938 -14.969 1 39.12 6 LEU B O 1
ATOM 2433 N N . LYS B 1 7 ? 18.516 -17.562 -16.531 1 51.47 7 LYS B N 1
ATOM 2434 C CA . LYS B 1 7 ? 18.453 -16.297 -15.82 1 51.47 7 LYS B CA 1
ATOM 2435 C C . LYS B 1 7 ? 17.125 -16.141 -15.086 1 51.47 7 LYS B C 1
ATOM 2437 O O . LYS B 1 7 ? 16.062 -16.359 -15.664 1 51.47 7 LYS B O 1
ATOM 2442 N N . ARG B 1 8 ? 17.078 -16.359 -13.742 1 55.56 8 ARG B N 1
ATOM 2443 C CA . ARG B 1 8 ? 15.977 -16.125 -12.812 1 55.56 8 ARG B CA 1
ATOM 2444 C C . ARG B 1 8 ? 15.148 -14.906 -13.227 1 55.56 8 ARG B C 1
ATOM 2446 O O . ARG B 1 8 ? 15.703 -13.883 -13.625 1 55.56 8 ARG B O 1
ATOM 2453 N N . PHE B 1 9 ? 13.773 -15.227 -13.484 1 58.88 9 PHE B N 1
ATOM 2454 C CA . PHE B 1 9 ? 12.852 -14.141 -13.812 1 58.88 9 PHE B CA 1
ATOM 2455 C C . PHE B 1 9 ? 12.742 -13.156 -12.656 1 58.88 9 PHE B C 1
ATOM 2457 O O . PHE B 1 9 ? 12.523 -13.555 -11.508 1 58.88 9 PHE B O 1
ATOM 2464 N N . SER B 1 10 ? 13.25 -11.953 -12.719 1 61.31 10 SER B N 1
ATOM 2465 C CA . SER B 1 10 ? 13.156 -11.039 -11.586 1 61.31 10 SER B CA 1
ATOM 2466 C C . SER B 1 10 ? 12.516 -9.711 -12 1 61.31 10 SER B C 1
ATOM 2468 O O . SER B 1 10 ? 12.391 -8.797 -11.18 1 61.31 10 SER B O 1
ATOM 2470 N N . HIS B 1 11 ? 11.75 -9.789 -13.188 1 69.62 11 HIS B N 1
ATOM 2471 C CA . HIS B 1 11 ? 11.43 -8.422 -13.594 1 69.62 11 HIS B CA 1
ATOM 2472 C C . HIS B 1 11 ? 9.93 -8.164 -13.531 1 69.62 11 HIS B C 1
ATOM 2474 O O . HIS B 1 11 ? 9.133 -9.078 -13.734 1 69.62 11 HIS B O 1
ATOM 2480 N N . HIS B 1 12 ? 9.672 -6.957 -13.148 1 81.06 12 HIS B N 1
ATOM 2481 C CA . HIS B 1 12 ? 8.32 -6.422 -13.156 1 81.06 12 HIS B CA 1
ATOM 2482 C C . HIS B 1 12 ? 7.773 -6.344 -14.578 1 81.06 12 HIS B C 1
ATOM 2484 O O . HIS B 1 12 ? 8.531 -6.43 -15.547 1 81.06 12 HIS B O 1
ATOM 2490 N N . LEU B 1 13 ? 6.488 -6.414 -14.711 1 83.69 13 LEU B N 1
ATOM 2491 C CA . LEU B 1 13 ? 5.812 -6.316 -16 1 83.69 13 LEU B CA 1
ATOM 2492 C C . LEU B 1 13 ? 6.176 -5.016 -16.719 1 83.69 13 LEU B C 1
ATOM 2494 O O . LEU B 1 13 ? 5.82 -3.932 -16.25 1 83.69 13 LEU B O 1
ATOM 2498 N N . GLN B 1 14 ? 6.918 -5.125 -17.766 1 82.31 14 GLN B N 1
ATOM 2499 C CA . GLN B 1 14 ? 7.363 -3.967 -18.531 1 82.31 14 GLN B CA 1
ATOM 2500 C C . GLN B 1 14 ? 6.566 -3.83 -19.828 1 82.31 14 GLN B C 1
ATOM 2502 O O . GLN B 1 14 ? 7.031 -4.238 -20.891 1 82.31 14 GLN B O 1
ATOM 2507 N N . VAL B 1 15 ? 5.422 -3.328 -19.75 1 87.44 15 VAL B N 1
ATOM 2508 C CA . VAL B 1 15 ? 4.551 -3.172 -20.906 1 87.44 15 VAL B CA 1
ATOM 2509 C C . VAL B 1 15 ? 3.793 -1.85 -20.812 1 87.44 15 VAL B C 1
ATOM 2511 O O . VAL B 1 15 ? 3.363 -1.452 -19.719 1 87.44 15 VAL B O 1
ATOM 2514 N N . SER B 1 16 ? 3.689 -1.147 -21.953 1 89.56 16 SER B N 1
ATOM 2515 C CA . SER B 1 16 ? 2.861 0.054 -21.984 1 89.56 16 SER B CA 1
ATOM 2516 C C . SER B 1 16 ? 1.377 -0.295 -21.922 1 89.56 16 SER B C 1
ATOM 2518 O O . SER B 1 16 ? 0.988 -1.421 -22.25 1 89.56 16 SER B O 1
ATOM 2520 N N . PHE B 1 17 ? 0.614 0.662 -21.516 1 91.69 17 PHE B N 1
ATOM 2521 C CA . PHE B 1 17 ? -0.819 0.401 -21.438 1 91.69 17 PHE B CA 1
ATOM 2522 C C . PHE B 1 17 ? -1.381 0.109 -22.828 1 91.69 17 PHE B C 1
ATOM 2524 O O . PHE B 1 17 ? -2.242 -0.758 -22.984 1 91.69 17 PHE B O 1
ATOM 2531 N N . LYS B 1 18 ? -0.911 0.821 -23.797 1 92.19 18 LYS B N 1
ATOM 2532 C CA . LYS B 1 18 ? -1.361 0.602 -25.172 1 92.19 18 LYS B CA 1
ATOM 2533 C C . LYS B 1 18 ? -1.085 -0.831 -25.609 1 92.19 18 LYS B C 1
ATOM 2535 O O . LYS B 1 18 ? -1.96 -1.491 -26.172 1 92.19 18 LYS B O 1
ATOM 2540 N N . ASP B 1 19 ? 0.088 -1.34 -25.328 1 92.81 19 ASP B N 1
ATOM 2541 C CA . ASP B 1 19 ? 0.458 -2.703 -25.703 1 92.81 19 ASP B CA 1
ATOM 2542 C C . ASP B 1 19 ? -0.345 -3.725 -24.891 1 92.81 19 ASP B C 1
ATOM 2544 O O . ASP B 1 19 ? -0.71 -4.781 -25.422 1 92.81 19 ASP B O 1
ATOM 2548 N N . LEU B 1 20 ? -0.589 -3.404 -23.688 1 94.75 20 LEU B N 1
ATOM 2549 C CA . LEU B 1 20 ? -1.382 -4.289 -22.844 1 94.75 20 LEU B CA 1
ATOM 2550 C C . LEU B 1 20 ? -2.791 -4.457 -23.406 1 94.75 20 LEU B C 1
ATOM 2552 O O . LEU B 1 20 ? -3.332 -5.566 -23.406 1 94.75 20 LEU B O 1
ATOM 2556 N N . VAL B 1 21 ? -3.322 -3.379 -23.922 1 95.06 21 VAL B N 1
ATOM 2557 C CA . VAL B 1 21 ? -4.66 -3.418 -24.5 1 95.06 21 VAL B CA 1
ATOM 2558 C C . VAL B 1 21 ? -4.664 -4.316 -25.734 1 95.06 21 VAL B C 1
ATOM 2560 O O . VAL B 1 21 ? -5.598 -5.102 -25.922 1 95.06 21 VAL B O 1
ATOM 2563 N N . ILE B 1 22 ? -3.684 -4.238 -26.469 1 95.44 22 ILE B N 1
ATOM 2564 C CA . ILE B 1 22 ? -3.568 -5.055 -27.672 1 95.44 22 ILE B CA 1
ATOM 2565 C C . ILE B 1 22 ? -3.479 -6.531 -27.281 1 95.44 22 ILE B C 1
ATOM 2567 O O . ILE B 1 22 ? -4.152 -7.375 -27.875 1 95.44 22 ILE B O 1
ATOM 2571 N N . ILE B 1 23 ? -2.719 -6.836 -26.328 1 95.44 23 ILE B N 1
ATOM 2572 C CA . ILE B 1 23 ? -2.555 -8.203 -25.844 1 95.44 23 ILE B CA 1
ATOM 2573 C C . ILE B 1 23 ? -3.895 -8.742 -25.359 1 95.44 23 ILE B C 1
ATOM 2575 O O . ILE B 1 23 ? -4.289 -9.859 -25.703 1 95.44 23 ILE B O 1
ATOM 2579 N N . CYS B 1 24 ? -4.57 -7.953 -24.578 1 96 24 CYS B N 1
ATOM 2580 C CA . CYS B 1 24 ? -5.84 -8.383 -24 1 96 24 CYS B CA 1
ATOM 2581 C C . CYS B 1 24 ? -6.898 -8.57 -25.078 1 96 24 CYS B C 1
ATOM 2583 O O . CYS B 1 24 ? -7.738 -9.461 -24.984 1 96 24 CYS B O 1
ATOM 2585 N N . ARG B 1 25 ? -6.832 -7.703 -26.062 1 94.56 25 ARG B N 1
ATOM 2586 C CA . ARG B 1 25 ? -7.738 -7.859 -27.203 1 94.56 25 ARG B CA 1
ATOM 2587 C C . ARG B 1 25 ? -7.5 -9.18 -27.922 1 94.56 25 ARG B C 1
ATOM 2589 O O . ARG B 1 25 ? -8.453 -9.867 -28.297 1 94.56 25 ARG B O 1
ATOM 2596 N N . HIS B 1 26 ? -6.301 -9.469 -28.094 1 94.56 26 HIS B N 1
ATOM 2597 C CA . HIS B 1 26 ? -5.934 -10.734 -28.719 1 94.56 26 HIS B CA 1
ATOM 2598 C C . HIS B 1 26 ? -6.422 -11.922 -27.906 1 94.56 26 HIS B C 1
ATOM 2600 O O . HIS B 1 26 ? -7.016 -12.859 -28.438 1 94.56 26 HIS B O 1
ATOM 2606 N N . TRP B 1 27 ? -6.203 -11.914 -26.594 1 94.75 27 TRP B N 1
ATOM 2607 C CA . TRP B 1 27 ? -6.66 -12.977 -25.703 1 94.75 27 TRP B CA 1
ATOM 2608 C C . TRP B 1 27 ? -8.18 -13.117 -25.766 1 94.75 27 TRP B C 1
ATOM 2610 O O . TRP B 1 27 ? -8.711 -14.234 -25.766 1 94.75 27 TRP B O 1
ATOM 2620 N N . TYR B 1 28 ? -8.758 -11.984 -25.766 1 93.31 28 TYR B N 1
ATOM 2621 C CA . TYR B 1 28 ? -10.211 -11.992 -25.781 1 93.31 28 TYR B CA 1
ATOM 2622 C C . TYR B 1 28 ? -10.742 -12.664 -27.047 1 93.31 28 TYR B C 1
ATOM 2624 O O . TYR B 1 28 ? -11.68 -13.461 -26.984 1 93.31 28 TYR B O 1
ATOM 2632 N N . ARG B 1 29 ? -10.18 -12.359 -28.172 1 91.25 29 ARG B N 1
ATOM 2633 C CA . ARG B 1 29 ? -10.578 -12.938 -29.438 1 91.25 29 ARG B CA 1
ATOM 2634 C C . ARG B 1 29 ? -10.359 -14.453 -29.453 1 91.25 29 ARG B C 1
ATOM 2636 O O . ARG B 1 29 ? -11.188 -15.203 -29.969 1 91.25 29 ARG B O 1
ATOM 2643 N N . LEU B 1 30 ? -9.367 -14.852 -28.828 1 91.38 30 LEU B N 1
ATOM 2644 C CA . LEU B 1 30 ? -8.977 -16.266 -28.891 1 91.38 30 LEU B CA 1
ATOM 2645 C C . LEU B 1 30 ? -9.781 -17.094 -27.891 1 91.38 30 LEU B C 1
ATOM 2647 O O . LEU B 1 30 ? -10.156 -18.234 -28.188 1 91.38 30 LEU B O 1
ATOM 2651 N N . TYR B 1 31 ? -10.039 -16.484 -26.719 1 91.25 31 TYR B N 1
ATOM 2652 C CA . TYR B 1 31 ? -10.453 -17.375 -25.641 1 91.25 31 TYR B CA 1
ATOM 2653 C C . TYR B 1 31 ? -11.82 -16.984 -25.094 1 91.25 31 TYR B C 1
ATOM 2655 O O . TYR B 1 31 ? -12.383 -17.688 -24.25 1 91.25 31 TYR B O 1
ATOM 2663 N N . ALA B 1 32 ? -12.336 -15.859 -25.531 1 87.81 32 ALA B N 1
ATOM 2664 C CA . ALA B 1 32 ? -13.617 -15.414 -24.984 1 87.81 32 ALA B CA 1
ATOM 2665 C C . ALA B 1 32 ? -14.734 -16.391 -25.344 1 87.81 32 ALA B C 1
ATOM 2667 O O . ALA B 1 32 ? -14.812 -16.875 -26.484 1 87.81 32 ALA B O 1
ATOM 2668 N N . PRO B 1 33 ? -15.508 -16.734 -24.297 1 78.75 33 PRO B N 1
ATOM 2669 C CA . PRO B 1 33 ? -16.656 -17.594 -24.594 1 78.75 33 PRO B CA 1
ATOM 2670 C C . PRO B 1 33 ? -17.656 -16.938 -25.531 1 78.75 33 PRO B C 1
ATOM 2672 O O . PRO B 1 33 ? -17.734 -15.711 -25.609 1 78.75 33 PRO B O 1
ATOM 2675 N N . ALA B 1 34 ? -18.312 -17.766 -26.219 1 68.94 34 ALA B N 1
ATOM 2676 C CA . ALA B 1 34 ? -19.328 -17.328 -27.172 1 68.94 34 ALA B CA 1
ATOM 2677 C C . ALA B 1 34 ? -20.375 -16.438 -26.5 1 68.94 34 ALA B C 1
ATOM 2679 O O . ALA B 1 34 ? -20.922 -15.523 -27.125 1 68.94 34 ALA B O 1
ATOM 2680 N N . GLU B 1 35 ? -20.609 -16.656 -25.281 1 63.69 35 GLU B N 1
ATOM 2681 C CA . GLU B 1 35 ? -21.641 -15.906 -24.562 1 63.69 35 GLU B CA 1
ATOM 2682 C C . GLU B 1 35 ? -21.25 -14.445 -24.391 1 63.69 35 GLU B C 1
ATOM 2684 O O . GLU B 1 35 ? -22.109 -13.562 -24.297 1 63.69 35 GLU B O 1
ATOM 2689 N N . PHE B 1 36 ? -19.984 -14.211 -24.297 1 61.66 36 PHE B N 1
ATOM 2690 C CA . PHE B 1 36 ? -19.5 -12.844 -24.125 1 61.66 36 PHE B CA 1
ATOM 2691 C C . PHE B 1 36 ? -19.594 -12.062 -25.422 1 61.66 36 PHE B C 1
ATOM 2693 O O . PHE B 1 36 ? -19.844 -10.859 -25.422 1 61.66 36 PHE B O 1
ATOM 2700 N N . THR B 1 37 ? -19.344 -12.805 -26.531 1 55.91 37 THR B N 1
ATOM 2701 C CA . THR B 1 37 ? -19.25 -12.148 -27.828 1 55.91 37 THR B CA 1
ATOM 2702 C C . THR B 1 37 ? -20.641 -11.828 -28.375 1 55.91 37 THR B C 1
ATOM 2704 O O . THR B 1 37 ? -20.797 -10.984 -29.25 1 55.91 37 THR B O 1
ATOM 2707 N N . HIS B 1 38 ? -21.641 -12.516 -27.766 1 56.06 38 HIS B N 1
ATOM 2708 C CA . HIS B 1 38 ? -23 -12.297 -28.266 1 56.06 38 HIS B CA 1
ATOM 2709 C C . HIS B 1 38 ? -23.797 -11.391 -27.344 1 56.06 38 HIS B C 1
ATOM 2711 O O . HIS B 1 38 ? -25.031 -11.414 -27.359 1 56.06 38 HIS B O 1
ATOM 2717 N N . ARG B 1 39 ? -23.156 -10.773 -26.547 1 53.78 39 ARG B N 1
ATOM 2718 C CA . ARG B 1 39 ? -23.938 -9.945 -25.609 1 53.78 39 ARG B CA 1
ATOM 2719 C C . ARG B 1 39 ? -24.719 -8.883 -26.359 1 53.78 39 ARG B C 1
ATOM 2721 O O . ARG B 1 39 ? -24.281 -8.383 -27.406 1 53.78 39 ARG B O 1
ATOM 2728 N N . ARG B 1 40 ? -25.906 -8.68 -25.906 1 45.84 40 ARG B N 1
ATOM 2729 C CA . ARG B 1 40 ? -26.844 -7.668 -26.391 1 45.84 40 ARG B CA 1
ATOM 2730 C C . ARG B 1 40 ? -26.312 -6.262 -26.094 1 45.84 40 ARG B C 1
ATOM 2732 O O . ARG B 1 40 ? -25.656 -6.039 -25.078 1 45.84 40 ARG B O 1
ATOM 2739 N N . ASN B 1 41 ? -26.234 -5.457 -27.031 1 49.72 41 ASN B N 1
ATOM 2740 C CA . ASN B 1 41 ? -25.969 -4.023 -26.984 1 49.72 41 ASN B CA 1
ATOM 2741 C C . ASN B 1 41 ? -24.469 -3.729 -27.016 1 49.72 41 ASN B C 1
ATOM 2743 O O . ASN B 1 41 ? -24.016 -2.801 -26.344 1 49.72 41 ASN B O 1
ATOM 2747 N N . ILE B 1 42 ? -23.734 -4.672 -27.5 1 51.44 42 ILE B N 1
ATOM 2748 C CA . ILE B 1 42 ? -22.297 -4.562 -27.641 1 51.44 42 ILE B CA 1
ATOM 2749 C C . ILE B 1 42 ? -21.938 -3.229 -28.281 1 51.44 42 ILE B C 1
ATOM 2751 O O . ILE B 1 42 ? -20.922 -2.613 -27.938 1 51.44 42 ILE B O 1
ATOM 2755 N N . ASP B 1 43 ? -22.766 -2.871 -29.109 1 49.38 43 ASP B N 1
ATOM 2756 C CA . ASP B 1 43 ? -22.5 -1.647 -29.859 1 49.38 43 ASP B CA 1
ATOM 2757 C C . ASP B 1 43 ? -22.5 -0.427 -28.938 1 49.38 43 ASP B C 1
ATOM 2759 O O . ASP B 1 43 ? -21.906 0.601 -29.266 1 49.38 43 ASP B O 1
ATOM 2763 N N . GLN B 1 44 ? -23.188 -0.518 -27.859 1 51.47 44 GLN B N 1
ATOM 2764 C CA . GLN B 1 44 ? -23.328 0.656 -27.016 1 51.47 44 GLN B CA 1
ATOM 2765 C C . GLN B 1 44 ? -22.297 0.64 -25.875 1 51.47 44 GLN B C 1
ATOM 2767 O O . GLN B 1 44 ? -22.234 1.568 -25.078 1 51.47 44 GLN B O 1
ATOM 2772 N N . ILE B 1 45 ? -21.469 -0.44 -25.953 1 58.62 45 ILE B N 1
ATOM 2773 C CA . ILE B 1 45 ? -20.594 -0.55 -24.797 1 58.62 45 ILE B CA 1
ATOM 2774 C C . ILE B 1 45 ? -19.359 0.316 -25 1 58.62 45 ILE B C 1
ATOM 2776 O O . ILE B 1 45 ? -18.641 0.168 -26 1 58.62 45 ILE B O 1
ATOM 2780 N N . LYS B 1 46 ? -19.25 1.379 -24.25 1 64.69 46 LYS B N 1
ATOM 2781 C CA . LYS B 1 46 ? -18.141 2.324 -24.281 1 64.69 46 LYS B CA 1
ATOM 2782 C C . LYS B 1 46 ? -16.844 1.663 -23.844 1 64.69 46 LYS B C 1
ATOM 2784 O O . LYS B 1 46 ? -15.789 1.908 -24.422 1 64.69 46 LYS B O 1
ATOM 2789 N N . THR B 1 47 ? -16.844 0.703 -22.953 1 83.75 47 THR B N 1
ATOM 2790 C CA . THR B 1 47 ? -15.656 0.033 -22.453 1 83.75 47 THR B CA 1
ATOM 2791 C C . THR B 1 47 ? -15.727 -1.471 -22.703 1 83.75 47 THR B C 1
ATOM 2793 O O . THR B 1 47 ? -16.594 -2.154 -22.141 1 83.75 47 THR B O 1
ATOM 2796 N N . THR B 1 48 ? -14.938 -2.014 -23.594 1 88.44 48 THR B N 1
ATOM 2797 C CA . THR B 1 48 ? -14.945 -3.42 -23.984 1 88.44 48 THR B CA 1
ATOM 2798 C C . THR B 1 48 ? -14.398 -4.293 -22.859 1 88.44 48 THR B C 1
ATOM 2800 O O . THR B 1 48 ? -13.727 -3.797 -21.953 1 88.44 48 THR B O 1
ATOM 2803 N N . ASP B 1 49 ? -14.734 -5.582 -22.938 1 91.19 49 ASP B N 1
ATOM 2804 C CA . ASP B 1 49 ? -14.234 -6.539 -21.953 1 91.19 49 ASP B CA 1
ATOM 2805 C C . ASP B 1 49 ? -12.711 -6.621 -22 1 91.19 49 ASP B C 1
ATOM 2807 O O . ASP B 1 49 ? -12.07 -6.746 -20.953 1 91.19 49 ASP B O 1
ATOM 2811 N N . SER B 1 50 ? -12.219 -6.578 -23.188 1 93.19 50 SER B N 1
ATOM 2812 C CA . SER B 1 50 ? -10.766 -6.629 -23.328 1 93.19 50 SER B CA 1
ATOM 2813 C C . SER B 1 50 ? -10.109 -5.426 -22.656 1 93.19 50 SER B C 1
ATOM 2815 O O . SER B 1 50 ? -9.031 -5.555 -22.062 1 93.19 50 SER B O 1
ATOM 2817 N N . LEU B 1 51 ? -10.773 -4.301 -22.766 1 93.44 51 LEU B N 1
ATOM 2818 C CA . LEU B 1 51 ? -10.242 -3.111 -22.125 1 93.44 51 LEU B CA 1
ATOM 2819 C C . LEU B 1 51 ? -10.32 -3.246 -20.594 1 93.44 51 LEU B C 1
ATOM 2821 O O . LEU B 1 51 ? -9.398 -2.832 -19.891 1 93.44 51 LEU B O 1
ATOM 2825 N N . ILE B 1 52 ? -11.375 -3.789 -20.109 1 94.19 52 ILE B N 1
ATOM 2826 C CA . ILE B 1 52 ? -11.523 -4 -18.672 1 94.19 52 ILE B CA 1
ATOM 2827 C C . ILE B 1 52 ? -10.43 -4.945 -18.172 1 94.19 52 ILE B C 1
ATOM 2829 O O . ILE B 1 52 ? -9.836 -4.719 -17.109 1 94.19 52 ILE B O 1
ATOM 2833 N N . LEU B 1 53 ? -10.227 -5.961 -18.938 1 95.75 53 LEU B N 1
ATOM 2834 C CA . LEU B 1 53 ? -9.156 -6.883 -18.594 1 95.75 53 LEU B CA 1
ATOM 2835 C C . LEU B 1 53 ? -7.812 -6.164 -18.531 1 95.75 53 LEU B C 1
ATOM 2837 O O . LEU B 1 53 ? -7.035 -6.363 -17.594 1 95.75 53 LEU B O 1
ATOM 2841 N N . ALA B 1 54 ? -7.555 -5.324 -19.5 1 96.12 54 ALA B N 1
ATOM 2842 C CA . ALA B 1 54 ? -6.312 -4.551 -19.531 1 96.12 54 ALA B CA 1
ATOM 2843 C C . ALA B 1 54 ? -6.211 -3.631 -18.328 1 96.12 54 ALA B C 1
ATOM 2845 O O . ALA B 1 54 ? -5.141 -3.488 -17.734 1 96.12 54 ALA B O 1
ATOM 2846 N N . LEU B 1 55 ? -7.293 -3.029 -17.984 1 95.75 55 LEU B N 1
ATOM 2847 C CA . LEU B 1 55 ? -7.32 -2.133 -16.844 1 95.75 55 LEU B CA 1
ATOM 2848 C C . LEU B 1 55 ? -7.062 -2.896 -15.547 1 95.75 55 LEU B C 1
ATOM 2850 O O . LEU B 1 55 ? -6.383 -2.391 -14.648 1 95.75 55 LEU B O 1
ATOM 2854 N N . LEU B 1 56 ? -7.59 -4.078 -15.484 1 96.25 56 LEU B N 1
ATOM 2855 C CA . LEU B 1 56 ? -7.375 -4.898 -14.297 1 96.25 56 LEU B CA 1
ATOM 2856 C C . LEU B 1 56 ? -5.898 -5.25 -14.141 1 96.25 56 LEU B C 1
ATOM 2858 O O . LEU B 1 56 ? -5.348 -5.156 -13.047 1 96.25 56 LEU B O 1
ATOM 2862 N N . ILE B 1 57 ? -5.309 -5.648 -15.195 1 96.81 57 ILE B N 1
ATOM 2863 C CA . ILE B 1 57 ? -3.887 -5.98 -15.156 1 96.81 57 ILE B CA 1
ATOM 2864 C C . ILE B 1 57 ? -3.072 -4.723 -14.859 1 96.81 57 ILE B C 1
ATOM 2866 O O . ILE B 1 57 ? -2.096 -4.773 -14.109 1 96.81 57 ILE B O 1
ATOM 2870 N N . TRP B 1 58 ? -3.508 -3.611 -15.43 1 95.38 58 TRP B N 1
ATOM 2871 C CA . TRP B 1 58 ? -2.826 -2.342 -15.195 1 95.38 58 TRP B CA 1
ATOM 2872 C C . TRP B 1 58 ? -2.91 -1.941 -13.727 1 95.38 58 TRP B C 1
ATOM 2874 O O . TRP B 1 58 ? -1.947 -1.413 -13.164 1 95.38 58 TRP B O 1
ATOM 2884 N N . GLN B 1 59 ? -4.031 -2.119 -13.156 1 94.94 59 GLN B N 1
ATOM 2885 C CA . GLN B 1 59 ? -4.184 -1.842 -11.727 1 94.94 59 GLN B CA 1
ATOM 2886 C C . GLN B 1 59 ? -3.186 -2.648 -10.906 1 94.94 59 GLN B C 1
ATOM 2888 O O . GLN B 1 59 ? -2.566 -2.119 -9.977 1 94.94 59 GLN B O 1
ATOM 2893 N N . ALA B 1 60 ? -3.047 -3.945 -11.242 1 95.19 60 ALA B N 1
ATOM 2894 C CA . ALA B 1 60 ? -2.064 -4.785 -10.555 1 95.19 60 ALA B CA 1
ATOM 2895 C C . ALA B 1 60 ? -0.649 -4.254 -10.773 1 95.19 60 ALA B C 1
ATOM 2897 O O . ALA B 1 60 ? 0.14 -4.172 -9.828 1 95.19 60 ALA B O 1
ATOM 2898 N N . LYS B 1 61 ? -0.351 -3.865 -11.984 1 94.69 61 LYS B N 1
ATOM 2899 C CA . LYS B 1 61 ? 0.977 -3.371 -12.336 1 94.69 61 LYS B CA 1
ATOM 2900 C C . LYS B 1 61 ? 1.314 -2.1 -11.562 1 94.69 61 LYS B C 1
ATOM 2902 O O . LYS B 1 61 ? 2.443 -1.934 -11.094 1 94.6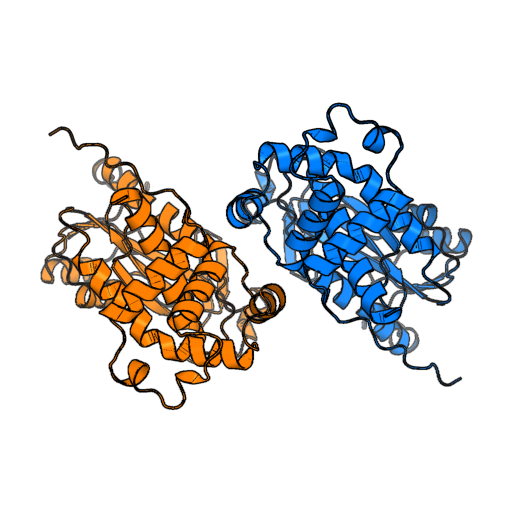9 61 LYS B O 1
ATOM 2907 N N . THR B 1 62 ? 0.352 -1.182 -11.43 1 93.44 62 THR B N 1
ATOM 2908 C CA . THR B 1 62 ? 0.594 0.096 -10.773 1 93.44 62 THR B CA 1
ATOM 2909 C C . THR B 1 62 ? 0.616 -0.076 -9.258 1 93.44 62 THR B C 1
ATOM 2911 O O . THR B 1 62 ? 1.131 0.782 -8.531 1 93.44 62 THR B O 1
ATOM 2914 N N . GLY B 1 63 ? -0.041 -1.121 -8.797 1 92.88 63 GLY B N 1
ATOM 2915 C CA . GLY B 1 63 ? -0.028 -1.394 -7.371 1 92.88 63 GLY B CA 1
ATOM 2916 C C . GLY B 1 63 ? -1.147 -0.697 -6.621 1 92.88 63 GLY B C 1
ATOM 2917 O O . GLY B 1 63 ? -1.146 -0.659 -5.387 1 92.88 63 GLY B O 1
ATOM 2918 N N . ILE B 1 64 ? -2.066 -0.105 -7.336 1 93.75 64 ILE B N 1
ATOM 2919 C CA . ILE B 1 64 ? -3.213 0.521 -6.684 1 93.75 64 ILE B CA 1
ATOM 2920 C C . ILE B 1 64 ? -4.121 -0.554 -6.09 1 93.75 64 ILE B C 1
ATOM 2922 O O . ILE B 1 64 ? -4.719 -1.344 -6.824 1 93.75 64 ILE B O 1
ATOM 2926 N N . GLU B 1 65 ? -4.281 -0.569 -4.828 1 91.81 65 GLU B N 1
ATOM 2927 C CA . GLU B 1 65 ? -4.973 -1.651 -4.133 1 91.81 65 GLU B CA 1
ATOM 2928 C C . GLU B 1 65 ? -6.484 -1.469 -4.191 1 91.81 65 GLU B C 1
ATOM 2930 O O . GLU B 1 65 ? -7.223 -2.434 -4.402 1 91.81 65 GLU B O 1
ATOM 2935 N N . SER B 1 66 ? -6.926 -0.237 -4.02 1 91.5 66 SER B N 1
ATOM 2936 C CA . SER B 1 66 ? -8.359 0.057 -3.984 1 91.5 66 SER B CA 1
ATOM 2937 C C . SER B 1 66 ? -8.938 0.156 -5.391 1 91.5 66 SER B C 1
ATOM 2939 O O . SER B 1 66 ? -8.5 0.981 -6.191 1 91.5 66 SER B O 1
ATOM 2941 N N . GLN B 1 67 ? -9.906 -0.692 -5.617 1 90.56 67 GLN B N 1
ATOM 2942 C CA . GLN B 1 67 ? -10.562 -0.616 -6.922 1 90.56 67 GLN B CA 1
ATOM 2943 C C . GLN B 1 67 ? -11.305 0.707 -7.086 1 90.56 67 GLN B C 1
ATOM 2945 O O . GLN B 1 67 ? -11.375 1.248 -8.195 1 90.56 67 GLN B O 1
ATOM 2950 N N . ARG B 1 68 ? -11.867 1.173 -6.016 1 89 68 ARG B N 1
ATOM 2951 C CA . ARG B 1 68 ? -12.555 2.459 -6.051 1 89 68 ARG B CA 1
ATOM 2952 C C . ARG B 1 68 ? -11.594 3.582 -6.43 1 89 68 ARG B C 1
ATOM 2954 O O . ARG B 1 68 ? -11.906 4.406 -7.293 1 89 68 ARG B O 1
ATOM 2961 N N . ARG B 1 69 ? -10.516 3.562 -5.781 1 90.31 69 ARG B N 1
ATOM 2962 C CA . ARG B 1 69 ? -9.484 4.559 -6.062 1 90.31 69 ARG B CA 1
ATOM 2963 C C . ARG B 1 69 ? -9.023 4.473 -7.512 1 90.31 69 ARG B C 1
ATOM 2965 O O . ARG B 1 69 ? -8.852 5.496 -8.18 1 90.31 69 ARG B O 1
ATOM 2972 N N . PHE B 1 70 ? -8.844 3.256 -7.961 1 92.56 70 PHE B N 1
ATOM 2973 C CA . PHE B 1 70 ? -8.391 3.041 -9.328 1 92.56 70 PHE B CA 1
ATOM 2974 C C . PHE B 1 70 ? -9.406 3.578 -10.328 1 92.56 70 PHE B C 1
ATOM 2976 O O . PHE B 1 70 ? -9.047 4.289 -11.266 1 92.56 70 PHE B O 1
ATOM 2983 N N . CYS B 1 71 ? -10.688 3.301 -10.148 1 90.31 71 CYS B N 1
ATOM 2984 C CA . CYS B 1 71 ? -11.75 3.744 -11.047 1 90.31 71 CYS B CA 1
ATOM 2985 C C . CYS B 1 71 ? -11.844 5.266 -11.078 1 90.31 71 CYS B C 1
ATOM 2987 O O . CYS B 1 71 ? -12.07 5.859 -12.133 1 90.31 71 CYS B O 1
ATOM 2989 N N . GLU B 1 72 ? -11.617 5.875 -9.93 1 87.06 72 GLU B N 1
ATOM 2990 C CA . GLU B 1 72 ? -11.688 7.332 -9.828 1 87.06 72 GLU B CA 1
ATOM 2991 C C . GLU B 1 72 ? -10.547 7.992 -10.586 1 87.06 72 GLU B C 1
ATOM 2993 O O . GLU B 1 72 ? -10.734 9.023 -11.234 1 87.06 72 GLU B O 1
ATOM 2998 N N . CYS B 1 73 ? -9.391 7.387 -10.547 1 86.12 73 CYS B N 1
ATOM 2999 C CA . CYS B 1 73 ? -8.203 7.988 -11.133 1 86.12 73 CYS B CA 1
ATOM 3000 C C . CYS B 1 73 ? -8.148 7.75 -12.633 1 86.12 73 CYS B C 1
ATOM 3002 O O . CYS B 1 73 ? -7.629 8.578 -13.383 1 86.12 73 CYS B O 1
ATOM 3004 N N . PHE B 1 74 ? -8.695 6.691 -13.055 1 82.19 74 PHE B N 1
ATOM 3005 C CA . PHE B 1 74 ? -8.523 6.336 -14.453 1 82.19 74 PHE B CA 1
ATOM 3006 C C . PHE B 1 74 ? -9.82 6.531 -15.227 1 82.19 74 PHE B C 1
ATOM 3008 O O . PHE B 1 74 ? -9.898 6.211 -16.422 1 82.19 74 PHE B O 1
ATOM 3015 N N . ASN B 1 75 ? -10.797 7.266 -14.641 1 69.12 75 ASN B N 1
ATOM 3016 C CA . ASN B 1 75 ? -12.055 7.734 -15.219 1 69.12 75 ASN B CA 1
ATOM 3017 C C . ASN B 1 75 ? -12.656 6.695 -16.156 1 69.12 75 ASN B C 1
ATOM 3019 O O . ASN B 1 75 ? -13.039 7.016 -17.281 1 69.12 75 ASN B O 1
ATOM 3023 N N . CYS B 1 76 ? -12.625 5.52 -15.68 1 71 76 CYS B N 1
ATOM 3024 C CA . CYS B 1 76 ? -13.211 4.473 -16.516 1 71 76 CYS B CA 1
ATOM 3025 C C . CYS B 1 76 ? -14.688 4.277 -16.172 1 71 76 CYS B C 1
ATOM 3027 O O . CYS B 1 76 ? -15.453 5.238 -16.141 1 71 76 CYS B O 1
ATOM 3029 N N . LEU B 1 77 ? -15.164 3.156 -15.852 1 78.31 77 LEU B N 1
ATOM 3030 C CA . LEU B 1 77 ? -16.5 2.779 -15.43 1 78.31 77 LEU B CA 1
ATOM 3031 C C . LEU B 1 77 ? -16.703 3.074 -13.945 1 78.31 77 LEU B C 1
ATOM 3033 O O . LEU B 1 77 ? -15.734 3.291 -13.211 1 78.31 77 LEU B O 1
ATOM 3037 N N . SER B 1 78 ? -17.906 3.354 -13.633 1 87.19 78 SER B N 1
ATOM 3038 C CA . SER B 1 78 ? -18.203 3.434 -12.203 1 87.19 78 SER B CA 1
ATOM 3039 C C . SER B 1 78 ? -17.641 2.221 -11.461 1 87.19 78 SER B C 1
ATOM 3041 O O . SER B 1 78 ? -17.5 1.146 -12.047 1 87.19 78 SER B O 1
ATOM 3043 N N . HIS B 1 79 ? -17.391 2.469 -10.266 1 89.31 79 HIS B N 1
ATOM 3044 C CA . HIS B 1 79 ? -16.844 1.413 -9.43 1 89.31 79 HIS B CA 1
ATOM 3045 C C . HIS B 1 79 ? -17.719 0.172 -9.445 1 89.31 79 HIS B C 1
ATOM 3047 O O . HIS B 1 79 ? -17.234 -0.946 -9.602 1 89.31 79 HIS B O 1
ATOM 3053 N N . SER B 1 80 ? -19 0.344 -9.273 1 89.12 80 SER B N 1
ATOM 3054 C CA . SER B 1 80 ? -19.938 -0.77 -9.227 1 89.12 80 SER B CA 1
ATOM 3055 C C . SER B 1 80 ? -19.953 -1.55 -10.531 1 89.12 80 SER B C 1
ATOM 3057 O O . SER B 1 80 ? -19.875 -2.781 -10.531 1 89.12 80 SER B O 1
ATOM 3059 N N . ARG B 1 81 ? -19.969 -0.827 -11.641 1 88.75 81 ARG B N 1
ATOM 3060 C CA . ARG B 1 81 ? -19.984 -1.476 -12.945 1 88.75 81 ARG B CA 1
ATOM 3061 C C . ARG B 1 81 ? -18.656 -2.162 -13.234 1 88.75 81 ARG B C 1
ATOM 3063 O O . ARG B 1 81 ? -18.625 -3.254 -13.805 1 88.75 81 ARG B O 1
ATOM 3070 N N . PHE B 1 82 ? -17.609 -1.488 -12.891 1 92.12 82 PHE B N 1
ATOM 3071 C CA . PHE B 1 82 ? -16.297 -2.059 -13.094 1 92.12 82 PHE B CA 1
ATOM 3072 C C . PHE B 1 82 ? -16.141 -3.377 -12.336 1 92.12 82 PHE B C 1
ATOM 3074 O O . PHE B 1 82 ? -15.672 -4.367 -12.898 1 92.12 82 PHE B O 1
ATOM 3081 N N . ASN B 1 83 ? -16.656 -3.422 -11.094 1 89.38 83 ASN B N 1
ATOM 3082 C CA . ASN B 1 83 ? -16.578 -4.625 -10.273 1 89.38 83 ASN B CA 1
ATOM 3083 C C . ASN B 1 83 ? -17.422 -5.754 -10.836 1 89.38 83 ASN B C 1
ATOM 3085 O O . ASN B 1 83 ? -17 -6.91 -10.859 1 89.38 83 ASN B O 1
ATOM 3089 N N . ARG B 1 84 ? -18.562 -5.422 -11.258 1 88.88 84 ARG B N 1
ATOM 3090 C CA . ARG B 1 84 ? -19.453 -6.43 -11.828 1 88.88 84 ARG B CA 1
ATOM 3091 C C . ARG B 1 84 ? -18.859 -7.059 -13.078 1 88.88 84 ARG B C 1
ATOM 3093 O O . ARG B 1 84 ? -18.859 -8.281 -13.227 1 88.88 84 ARG B O 1
ATOM 3100 N N . ARG B 1 85 ? -18.359 -6.234 -13.891 1 89.5 85 ARG B N 1
ATOM 3101 C CA . ARG B 1 85 ? -17.781 -6.723 -15.133 1 89.5 85 ARG B CA 1
ATOM 3102 C C . ARG B 1 85 ? -16.5 -7.512 -14.867 1 89.5 85 ARG B C 1
ATOM 3104 O O . ARG B 1 85 ? -16.203 -8.484 -15.57 1 89.5 85 ARG B O 1
ATOM 3111 N N . SER B 1 86 ? -15.734 -7.051 -13.914 1 91.44 86 SER B N 1
ATOM 3112 C CA . SER B 1 86 ? -14.523 -7.766 -13.531 1 91.44 86 SER B CA 1
ATOM 3113 C C . SER B 1 86 ? -14.836 -9.195 -13.117 1 91.44 86 SER B C 1
ATOM 3115 O O . SER B 1 86 ? -14.109 -10.125 -13.484 1 91.44 86 SER B O 1
ATOM 3117 N N . ARG B 1 87 ? -15.891 -9.375 -12.438 1 90.31 87 ARG B N 1
ATOM 3118 C CA . ARG B 1 87 ? -16.281 -10.703 -11.953 1 90.31 87 ARG B CA 1
ATOM 3119 C C . ARG B 1 87 ? -16.703 -11.602 -13.109 1 90.31 87 ARG B C 1
ATOM 3121 O O . ARG B 1 87 ? -16.438 -12.812 -13.086 1 90.31 87 ARG B O 1
ATOM 3128 N N . GLN B 1 88 ? -17.25 -11.008 -14.102 1 89.69 88 GLN B N 1
ATOM 3129 C CA . GLN B 1 88 ? -17.703 -11.766 -15.258 1 89.69 88 GLN B CA 1
ATOM 3130 C C . GLN B 1 88 ? -16.516 -12.242 -16.094 1 89.69 88 GLN B C 1
ATOM 3132 O O . GLN B 1 88 ? -16.641 -13.195 -16.875 1 89.69 88 GLN B O 1
ATOM 3137 N N . LEU B 1 89 ? -15.453 -11.602 -15.906 1 93.69 89 LEU B N 1
ATOM 3138 C CA . LEU B 1 89 ? -14.289 -11.914 -16.734 1 93.69 89 LEU B CA 1
ATOM 3139 C C . LEU B 1 89 ? -13.469 -13.039 -16.094 1 93.69 89 LEU B C 1
ATOM 3141 O O . LEU B 1 89 ? -12.477 -13.484 -16.672 1 93.69 89 LEU B O 1
ATOM 3145 N N . LEU B 1 90 ? -13.859 -13.523 -14.977 1 93.5 90 LEU B N 1
ATOM 3146 C CA . LEU B 1 90 ? -13.086 -14.516 -14.234 1 93.5 90 LEU B CA 1
ATOM 3147 C C . LEU B 1 90 ? -12.852 -15.758 -15.078 1 93.5 90 LEU B C 1
ATOM 3149 O O . LEU B 1 90 ? -11.742 -16.297 -15.117 1 93.5 90 LEU B O 1
ATOM 3153 N N . GLN B 1 91 ? -13.875 -16.188 -15.727 1 91.62 91 GLN B N 1
ATOM 3154 C CA . GLN B 1 91 ? -13.75 -17.391 -16.547 1 91.62 91 GLN B CA 1
ATOM 3155 C C . GLN B 1 91 ? -12.758 -17.172 -17.688 1 91.62 91 GLN B C 1
ATOM 3157 O O . GLN B 1 91 ? -11.984 -18.078 -18.016 1 91.62 91 GLN B O 1
ATOM 3162 N N . LEU B 1 92 ? -12.852 -16.047 -18.266 1 93.88 92 LEU B N 1
ATOM 3163 C CA . LEU B 1 92 ? -11.906 -15.719 -19.328 1 93.88 92 LEU B CA 1
ATOM 3164 C C . LEU B 1 92 ? -10.477 -15.734 -18.797 1 93.88 92 LEU B C 1
ATOM 3166 O O . LEU B 1 92 ? -9.578 -16.297 -19.438 1 93.88 92 LEU B O 1
ATOM 3170 N N . ILE B 1 93 ? -10.258 -15.141 -17.656 1 95.25 93 ILE B N 1
ATOM 3171 C CA . ILE B 1 93 ? -8.938 -15.07 -17.047 1 95.25 93 ILE B CA 1
ATOM 3172 C C . ILE B 1 93 ? -8.406 -16.469 -16.781 1 95.25 93 ILE B C 1
ATOM 3174 O O . ILE B 1 93 ? -7.242 -16.766 -17.062 1 95.25 93 ILE B O 1
ATOM 3178 N N . TYR B 1 94 ? -9.266 -17.266 -16.312 1 92 94 TYR B N 1
ATOM 3179 C CA . TYR B 1 94 ? -8.906 -18.656 -16.062 1 92 94 TYR B CA 1
ATOM 3180 C C . TYR B 1 94 ? -8.477 -19.359 -17.344 1 92 94 TYR B C 1
ATOM 3182 O O . TYR B 1 94 ? -7.453 -20.047 -17.375 1 92 94 TYR B O 1
ATOM 3190 N N . GLN B 1 95 ? -9.234 -19.156 -18.391 1 93.38 95 GLN B N 1
ATOM 3191 C CA . GLN B 1 95 ? -8.93 -19.781 -19.672 1 93.38 95 GLN B CA 1
ATOM 3192 C C . GLN B 1 95 ? -7.598 -19.297 -20.219 1 93.38 95 GLN B C 1
ATOM 3194 O O . GLN B 1 95 ? -6.809 -20.078 -20.75 1 93.38 95 GLN B O 1
ATOM 3199 N N . ILE B 1 96 ? -7.387 -18.047 -20.078 1 94.94 96 ILE B N 1
ATOM 3200 C CA . ILE B 1 96 ? -6.129 -17.484 -20.547 1 94.94 96 ILE B CA 1
ATOM 3201 C C . ILE B 1 96 ? -4.961 -18.125 -19.812 1 94.94 96 ILE B C 1
ATOM 3203 O O . ILE B 1 96 ? -3.977 -18.531 -20.422 1 94.94 96 ILE B O 1
ATOM 3207 N N . ARG B 1 97 ? -5.07 -18.297 -18.578 1 92.88 97 ARG B N 1
ATOM 3208 C CA . ARG B 1 97 ? -4.004 -18.891 -17.766 1 92.88 97 ARG B CA 1
ATOM 3209 C C . ARG B 1 97 ? -3.752 -20.344 -18.156 1 92.88 97 ARG B C 1
ATOM 3211 O O . ARG B 1 97 ? -2.602 -20.766 -18.25 1 92.88 97 ARG B O 1
ATOM 3218 N N . GLN B 1 98 ? -4.797 -21.031 -18.375 1 89.81 98 GLN B N 1
ATOM 3219 C CA . GLN B 1 98 ? -4.66 -22.422 -18.766 1 89.81 98 GLN B CA 1
ATOM 3220 C C . GLN B 1 98 ? -3.955 -22.547 -20.125 1 89.81 98 GLN B C 1
ATOM 3222 O O . GLN B 1 98 ? -3.105 -23.422 -20.297 1 89.81 98 GLN B O 1
ATOM 3227 N N . GLU B 1 99 ? -4.34 -21.703 -20.969 1 91.12 99 GLU B N 1
ATOM 3228 C CA . GLU B 1 99 ? -3.713 -21.734 -22.281 1 91.12 99 GLU B CA 1
ATOM 3229 C C . GLU B 1 99 ? -2.24 -21.344 -22.203 1 91.12 99 GLU B C 1
ATOM 3231 O O . GLU B 1 99 ? -1.405 -21.891 -22.922 1 91.12 99 GLU B O 1
ATOM 3236 N N . MET B 1 100 ? -1.959 -20.406 -21.375 1 90.56 100 MET B N 1
ATOM 3237 C CA . MET B 1 100 ? -0.569 -20 -21.156 1 90.56 100 MET B CA 1
ATOM 3238 C C . MET B 1 100 ? 0.244 -21.156 -20.578 1 90.56 100 MET B C 1
ATOM 3240 O O . MET B 1 100 ? 1.393 -21.375 -20.969 1 90.56 100 MET B O 1
ATOM 3244 N N . ASN B 1 101 ? -0.351 -21.875 -19.688 1 87.38 101 ASN B N 1
ATOM 3245 C CA . ASN B 1 101 ? 0.307 -23.016 -19.062 1 87.38 101 ASN B CA 1
ATOM 3246 C C . ASN B 1 101 ? 0.733 -24.047 -20.094 1 87.38 101 ASN B C 1
ATOM 3248 O O . ASN B 1 101 ? 1.776 -24.688 -19.953 1 87.38 101 ASN B O 1
ATOM 3252 N N . LYS B 1 102 ? -0.026 -24.219 -21.141 1 84.88 102 LYS B N 1
ATOM 3253 C CA . LYS B 1 102 ? 0.257 -25.203 -22.188 1 84.88 102 LYS B CA 1
ATOM 3254 C C . LYS B 1 102 ? 1.472 -24.797 -23.016 1 84.88 102 LYS B C 1
ATOM 3256 O O . LYS B 1 102 ? 2.162 -25.656 -23.578 1 84.88 102 LYS B O 1
ATOM 3261 N N . LYS B 1 103 ? 1.678 -23.531 -23.047 1 81.69 103 LYS B N 1
ATOM 3262 C CA . LYS B 1 103 ? 2.725 -23.016 -23.938 1 81.69 103 LYS B CA 1
ATOM 3263 C C . LYS B 1 103 ? 4.074 -23 -23.219 1 81.69 103 LYS B C 1
ATOM 3265 O O . LYS B 1 103 ? 5.117 -22.859 -23.859 1 81.69 103 LYS B O 1
ATOM 3270 N N . VAL B 1 104 ? 4.07 -23.062 -21.984 1 76.69 104 VAL B N 1
ATOM 3271 C CA . VAL B 1 104 ? 5.324 -22.984 -21.25 1 76.69 104 VAL B CA 1
ATOM 3272 C C . VAL B 1 104 ? 5.902 -24.391 -21.047 1 76.69 104 VAL B C 1
ATOM 3274 O O . VAL B 1 104 ? 5.188 -25.312 -20.656 1 76.69 104 VAL B O 1
ATOM 3277 N N . ASP B 1 105 ? 7.066 -24.562 -21.641 1 68 105 ASP B N 1
ATOM 3278 C CA . ASP B 1 105 ? 7.77 -25.828 -21.547 1 68 105 ASP B CA 1
ATOM 3279 C C . ASP B 1 105 ? 8.25 -26.078 -20.125 1 68 105 ASP B C 1
ATOM 3281 O O . ASP B 1 105 ? 9.164 -25.406 -19.641 1 68 105 ASP B O 1
ATOM 3285 N N . LEU B 1 106 ? 7.539 -26.906 -19.484 1 63.84 106 LEU B N 1
ATOM 3286 C CA . LEU B 1 106 ? 7.91 -27.25 -18.125 1 63.84 106 LEU B CA 1
ATOM 3287 C C . LEU B 1 106 ? 8.883 -28.422 -18.094 1 63.84 106 LEU B C 1
ATOM 3289 O O . LEU B 1 106 ? 8.898 -29.203 -17.141 1 63.84 106 LEU B O 1
ATOM 3293 N N . ASN B 1 107 ? 9.641 -28.531 -19.188 1 57.84 107 ASN B N 1
ATOM 3294 C CA . ASN B 1 107 ? 10.562 -29.656 -19.281 1 57.84 107 ASN B CA 1
ATOM 3295 C C . ASN B 1 107 ? 11.523 -29.703 -18.094 1 57.84 107 ASN B C 1
ATOM 3297 O O . ASN B 1 107 ? 12.312 -30.641 -17.969 1 57.84 107 ASN B O 1
ATOM 3301 N N . GLY B 1 108 ? 11.43 -28.703 -17.25 1 63.16 108 GLY B N 1
ATOM 3302 C CA . GLY B 1 108 ? 12.375 -28.781 -16.141 1 63.16 108 GLY B CA 1
ATOM 3303 C C . GLY B 1 108 ? 11.977 -29.812 -15.094 1 63.16 108 GLY B C 1
ATOM 3304 O O . GLY B 1 108 ? 10.828 -30.25 -15.062 1 63.16 108 GLY B O 1
ATOM 3305 N N . HIS B 1 109 ? 13.031 -30.359 -14.352 1 71.81 109 HIS B N 1
ATOM 3306 C CA . HIS B 1 109 ? 12.898 -31.484 -13.438 1 71.81 109 HIS B CA 1
ATOM 3307 C C . HIS B 1 109 ? 12.344 -31.031 -12.094 1 71.81 109 HIS B C 1
ATOM 3309 O O . HIS B 1 109 ? 11.742 -31.828 -11.367 1 71.81 109 HIS B O 1
ATOM 3315 N N . PHE B 1 110 ? 12.352 -29.609 -11.898 1 88.19 110 PHE B N 1
ATOM 3316 C CA . PHE B 1 110 ? 12.031 -29.25 -10.516 1 88.19 110 PHE B CA 1
ATOM 3317 C C . PHE B 1 110 ? 10.797 -28.375 -10.453 1 88.19 110 PHE B C 1
ATOM 3319 O O . PHE B 1 110 ? 10.609 -27.484 -11.297 1 88.19 110 PHE B O 1
ATOM 3326 N N . LEU B 1 111 ? 9.984 -28.641 -9.539 1 90.62 111 LEU B N 1
ATOM 3327 C CA . LEU B 1 111 ? 8.875 -27.781 -9.125 1 90.62 111 LEU B CA 1
ATOM 3328 C C . LEU B 1 111 ? 9.078 -27.281 -7.691 1 90.62 111 LEU B C 1
ATOM 3330 O O . LEU B 1 111 ? 9.734 -27.953 -6.891 1 90.62 111 LEU B O 1
ATOM 3334 N N . ILE B 1 112 ? 8.602 -26.141 -7.477 1 93.38 112 ILE B N 1
ATOM 3335 C CA . ILE B 1 112 ? 8.711 -25.578 -6.133 1 93.38 112 ILE B CA 1
ATOM 3336 C C . ILE B 1 112 ? 7.312 -25.328 -5.57 1 93.38 112 ILE B C 1
ATOM 3338 O O . ILE B 1 112 ? 6.43 -24.844 -6.277 1 93.38 112 ILE B O 1
ATOM 3342 N N . ILE B 1 113 ? 7.117 -25.688 -4.32 1 93.12 113 ILE B N 1
ATOM 3343 C CA . ILE B 1 113 ? 5.836 -25.469 -3.662 1 93.12 113 ILE B CA 1
ATOM 3344 C C . ILE B 1 113 ? 6.043 -24.625 -2.404 1 93.12 113 ILE B C 1
ATOM 3346 O O . ILE B 1 113 ? 7.039 -24.797 -1.693 1 93.12 113 ILE B O 1
ATOM 3350 N N . ASP B 1 114 ? 5.258 -23.703 -2.117 1 94.25 114 ASP B N 1
ATOM 3351 C CA . ASP B 1 114 ? 5.223 -22.859 -0.927 1 94.25 114 ASP B CA 1
ATOM 3352 C C . ASP B 1 114 ? 3.889 -22.125 -0.812 1 94.25 114 ASP B C 1
ATOM 3354 O O . ASP B 1 114 ? 3.018 -22.281 -1.671 1 94.25 114 ASP B O 1
ATOM 3358 N N . SER B 1 115 ? 3.678 -21.5 0.29 1 94.56 115 SER B N 1
ATOM 3359 C CA . SER B 1 115 ? 2.441 -20.75 0.482 1 94.56 115 SER B CA 1
ATOM 3360 C C . SER B 1 115 ? 2.725 -19.344 1.017 1 94.56 115 SER B C 1
ATOM 3362 O O . SER B 1 115 ? 3.812 -19.078 1.534 1 94.56 115 SER B O 1
ATOM 3364 N N . PHE B 1 116 ? 1.848 -18.406 0.73 1 94.69 116 PHE B N 1
ATOM 3365 C CA . PHE B 1 116 ? 1.945 -17.078 1.302 1 94.69 116 PHE B CA 1
ATOM 3366 C C . PHE B 1 116 ? 0.614 -16.641 1.907 1 94.69 116 PHE B C 1
ATOM 3368 O O . PHE B 1 116 ? -0.446 -17.109 1.482 1 94.69 116 PHE B O 1
ATOM 3375 N N . PRO B 1 117 ? 0.635 -15.805 2.938 1 94.94 117 PRO B N 1
ATOM 3376 C CA . PRO B 1 117 ? -0.574 -15.367 3.639 1 94.94 117 PRO B CA 1
ATOM 3377 C C . PRO B 1 117 ? -1.304 -14.242 2.906 1 94.94 117 PRO B C 1
ATOM 3379 O O . PRO B 1 117 ? -0.67 -13.43 2.23 1 94.94 117 PRO B O 1
ATOM 3382 N N . VAL B 1 118 ? -2.582 -14.219 3.014 1 96.38 118 VAL B N 1
ATOM 3383 C CA . VAL B 1 118 ? -3.414 -13.109 2.561 1 96.38 118 VAL B CA 1
ATOM 3384 C C . VAL B 1 118 ? -4.316 -12.641 3.699 1 96.38 118 VAL B C 1
ATOM 3386 O O . VAL B 1 118 ? -5.465 -13.078 3.811 1 96.38 118 VAL B O 1
ATOM 3389 N N . PRO B 1 119 ? -3.854 -11.727 4.484 1 94.88 119 PRO B N 1
ATOM 3390 C CA . PRO B 1 119 ? -4.676 -11.195 5.574 1 94.88 119 PRO B CA 1
ATOM 3391 C C . PRO B 1 119 ? -5.828 -10.328 5.07 1 94.88 119 PRO B C 1
ATOM 3393 O O . PRO B 1 119 ? -5.68 -9.617 4.074 1 94.88 119 PRO B O 1
ATOM 3396 N N . VAL B 1 120 ? -6.957 -10.406 5.789 1 94.25 120 VAL B N 1
ATOM 3397 C CA . VAL B 1 120 ? -8.117 -9.648 5.34 1 94.25 120 VAL B CA 1
ATOM 3398 C C . VAL B 1 120 ? -8.383 -8.484 6.297 1 94.25 120 VAL B C 1
ATOM 3400 O O . VAL B 1 120 ? -9.25 -7.648 6.043 1 94.25 120 VAL B O 1
ATOM 3403 N N . CYS B 1 121 ? -7.652 -8.398 7.379 1 91.75 121 CYS B N 1
ATOM 3404 C CA . CYS B 1 121 ? -7.758 -7.293 8.328 1 91.75 121 CYS B CA 1
ATOM 3405 C C . CYS B 1 121 ? -6.445 -7.086 9.07 1 91.75 121 CYS B C 1
ATOM 3407 O O . CYS B 1 121 ? -5.504 -7.863 8.906 1 91.75 121 CYS B O 1
ATOM 3409 N N . GLN B 1 122 ? -6.363 -6.008 9.727 1 87.19 122 GLN B N 1
ATOM 3410 C CA . GLN B 1 122 ? -5.207 -5.754 10.578 1 87.19 122 GLN B CA 1
ATOM 3411 C C . GLN B 1 122 ? -5.148 -6.746 11.734 1 87.19 122 GLN B C 1
ATOM 3413 O O . GLN B 1 122 ? -6.188 -7.199 12.227 1 87.19 122 GLN B O 1
ATOM 3418 N N . PRO B 1 123 ? -3.969 -7.027 12.211 1 86.38 123 PRO B N 1
ATOM 3419 C CA . PRO B 1 123 ? -3.799 -8.047 13.25 1 86.38 123 PRO B CA 1
ATOM 3420 C C . PRO B 1 123 ? -4.617 -7.754 14.508 1 86.38 123 PRO B C 1
ATOM 3422 O O . PRO B 1 123 ? -5.156 -8.68 15.125 1 86.38 123 PRO B O 1
ATOM 3425 N N . ILE B 1 124 ? -4.789 -6.504 14.867 1 83 124 ILE B N 1
ATOM 3426 C CA . ILE B 1 124 ? -5.504 -6.137 16.078 1 83 124 ILE B CA 1
ATOM 3427 C C . ILE B 1 124 ? -6.961 -6.57 15.977 1 83 124 ILE B C 1
ATOM 3429 O O . ILE B 1 124 ? -7.637 -6.762 17 1 83 124 ILE B O 1
ATOM 3433 N N . ARG B 1 125 ? -7.43 -6.848 14.781 1 87.94 125 ARG B N 1
ATOM 3434 C CA . ARG B 1 125 ? -8.836 -7.176 14.562 1 87.94 125 ARG B CA 1
ATOM 3435 C C . ARG B 1 125 ? -9.016 -8.672 14.336 1 87.94 125 ARG B C 1
ATOM 3437 O O . ARG B 1 125 ? -10.125 -9.133 14.047 1 87.94 125 ARG B O 1
ATOM 3444 N N . ASN B 1 126 ? -8.031 -9.406 14.453 1 91.25 126 ASN B N 1
ATOM 3445 C CA . ASN B 1 126 ? -8.031 -10.828 14.109 1 91.25 126 ASN B CA 1
ATOM 3446 C C . ASN B 1 126 ? -9.195 -11.562 14.766 1 91.25 126 ASN B C 1
ATOM 3448 O O . ASN B 1 126 ? -9.898 -12.328 14.109 1 91.25 126 ASN B O 1
ATOM 3452 N N . TYR B 1 127 ? -9.438 -11.242 15.984 1 91.31 127 TYR B N 1
ATOM 3453 C CA . TYR B 1 127 ? -10.406 -12.031 16.734 1 91.31 127 TYR B CA 1
ATOM 3454 C C . TYR B 1 127 ? -11.812 -11.469 16.578 1 91.31 127 TYR B C 1
ATOM 3456 O O . TYR B 1 127 ? -12.797 -12.133 16.906 1 91.31 127 TYR B O 1
ATOM 3464 N N . ARG B 1 128 ? -11.922 -10.258 16.016 1 92.38 128 ARG B N 1
ATOM 3465 C CA . ARG B 1 128 ? -13.227 -9.625 15.883 1 92.38 128 ARG B CA 1
ATOM 3466 C C . ARG B 1 128 ? -13.695 -9.633 14.43 1 92.38 128 ARG B C 1
ATOM 3468 O O . ARG B 1 128 ? -14.852 -9.297 14.141 1 92.38 128 ARG B O 1
ATOM 3475 N N . ALA B 1 129 ? -12.82 -10.094 13.609 1 92.19 129 ALA B N 1
ATOM 3476 C CA . ALA B 1 129 ? -13.133 -10.055 12.18 1 92.19 129 ALA B CA 1
ATOM 3477 C C . ALA B 1 129 ? -14.305 -10.984 11.852 1 92.19 129 ALA B C 1
ATOM 3479 O O . ALA B 1 129 ? -14.352 -12.117 12.328 1 92.19 129 ALA B O 1
ATOM 3480 N N . LYS B 1 130 ? -15.227 -10.414 10.984 1 92.69 130 LYS B N 1
ATOM 3481 C CA . LYS B 1 130 ? -16.406 -11.195 10.609 1 92.69 130 LYS B CA 1
ATOM 3482 C C . LYS B 1 130 ? -16.422 -11.469 9.102 1 92.69 130 LYS B C 1
ATOM 3484 O O . LYS B 1 130 ? -17.141 -12.352 8.641 1 92.69 130 LYS B O 1
ATOM 3489 N N . ILE B 1 131 ? -15.664 -10.781 8.406 1 92.31 131 ILE B N 1
ATOM 3490 C CA . ILE B 1 131 ? -15.648 -10.914 6.949 1 92.31 131 ILE B CA 1
ATOM 3491 C C . ILE B 1 131 ? -15.156 -12.312 6.566 1 92.31 131 ILE B C 1
ATOM 3493 O O . ILE B 1 131 ? -14.172 -12.797 7.117 1 92.31 131 ILE B O 1
ATOM 3497 N N . PHE B 1 132 ? -15.852 -13.07 5.602 1 94.94 132 PHE B N 1
ATOM 3498 C CA . PHE B 1 132 ? -15.523 -14.398 5.094 1 94.94 132 PHE B CA 1
ATOM 3499 C C . PHE B 1 132 ? -15.641 -15.445 6.195 1 94.94 132 PHE B C 1
ATOM 3501 O O . PHE B 1 132 ? -14.859 -16.406 6.234 1 94.94 132 PHE B O 1
ATOM 3508 N N . ARG B 1 133 ? -16.484 -15.133 7.078 1 92.62 133 ARG B N 1
ATOM 3509 C CA . ARG B 1 133 ? -16.734 -16.109 8.141 1 92.62 133 ARG B CA 1
ATOM 3510 C C . ARG B 1 133 ? -17 -17.484 7.562 1 92.62 133 ARG B C 1
ATOM 3512 O O . ARG B 1 133 ? -17.781 -17.625 6.621 1 92.62 133 ARG B O 1
ATOM 3519 N N . GLY B 1 134 ? -16.359 -18.5 8.133 1 92.5 134 GLY B N 1
ATOM 3520 C CA . GLY B 1 134 ? -16.516 -19.844 7.633 1 92.5 134 GLY B CA 1
ATOM 3521 C C . GLY B 1 134 ? -15.469 -20.234 6.613 1 92.5 134 GLY B C 1
ATOM 3522 O O . GLY B 1 134 ? -15.141 -21.422 6.469 1 92.5 134 GLY B O 1
ATOM 3523 N N . TYR B 1 135 ? -14.984 -19.25 5.895 1 94.56 135 TYR B N 1
ATOM 3524 C CA . TYR B 1 135 ? -14.023 -19.531 4.84 1 94.56 135 TYR B CA 1
ATOM 3525 C C . TYR B 1 135 ? -12.617 -19.125 5.258 1 94.56 135 TYR B C 1
ATOM 3527 O O . TYR B 1 135 ? -11.625 -19.688 4.77 1 94.56 135 TYR B O 1
ATOM 3535 N N . ALA B 1 136 ? -12.523 -18.078 6.09 1 95.94 136 ALA B N 1
ATOM 3536 C CA . ALA B 1 136 ? -11.242 -17.578 6.598 1 95.94 136 ALA B CA 1
ATOM 3537 C C . ALA B 1 136 ? -11.117 -17.828 8.094 1 95.94 136 ALA B C 1
ATOM 3539 O O . ALA B 1 136 ? -12.117 -18.062 8.781 1 95.94 136 ALA B O 1
ATOM 3540 N N . ASN B 1 137 ? -9.906 -17.906 8.633 1 96.5 137 ASN B N 1
ATOM 3541 C CA . ASN B 1 137 ? -9.656 -18 10.062 1 96.5 137 ASN B CA 1
ATOM 3542 C C . ASN B 1 137 ? -8.266 -17.5 10.43 1 96.5 137 ASN B C 1
ATOM 3544 O O . ASN B 1 137 ? -7.633 -16.781 9.656 1 96.5 137 ASN B O 1
ATOM 3548 N N . ILE B 1 138 ? -7.848 -17.703 11.625 1 96.19 138 ILE B N 1
ATOM 3549 C CA . ILE B 1 138 ? -6.586 -17.156 12.109 1 96.19 138 ILE B CA 1
ATOM 3550 C C . ILE B 1 138 ? -5.473 -18.188 11.922 1 96.19 138 ILE B C 1
ATOM 3552 O O . ILE B 1 138 ? -5.652 -19.375 12.234 1 96.19 138 ILE B O 1
ATOM 3556 N N . GLY B 1 139 ? -4.422 -17.781 11.273 1 94.12 139 GLY B N 1
ATOM 3557 C CA . GLY B 1 139 ? -3.205 -18.562 11.109 1 94.12 139 GLY B CA 1
ATOM 3558 C C . GLY B 1 139 ? -1.959 -17.828 11.555 1 94.12 139 GLY B C 1
ATOM 3559 O O . GLY B 1 139 ? -2.035 -16.672 11.977 1 94.12 139 GLY B O 1
ATOM 3560 N N . TYR B 1 140 ? -0.883 -18.547 11.539 1 90.75 140 TYR B N 1
ATOM 3561 C CA . TYR B 1 140 ? 0.389 -17.984 11.984 1 90.75 140 TYR B CA 1
ATOM 3562 C C . TYR B 1 140 ? 1.415 -18 10.859 1 90.75 140 TYR B C 1
ATOM 3564 O O . TYR B 1 140 ? 1.544 -19 10.141 1 90.75 140 TYR B O 1
ATOM 3572 N N . LYS B 1 141 ? 2 -16.859 10.641 1 84.81 141 LYS B N 1
ATOM 3573 C CA . LYS B 1 141 ? 3.113 -16.766 9.703 1 84.81 141 LYS B CA 1
ATOM 3574 C C . LYS B 1 141 ? 4.449 -16.719 10.438 1 84.81 141 LYS B C 1
ATOM 3576 O O . LYS B 1 141 ? 4.816 -15.68 11 1 84.81 141 LYS B O 1
ATOM 3581 N N . ALA B 1 142 ? 5.254 -17.734 10.328 1 81.38 142 ALA B N 1
ATOM 3582 C CA . ALA B 1 142 ? 6.473 -17.906 11.109 1 81.38 142 ALA B CA 1
ATOM 3583 C C . ALA B 1 142 ? 7.547 -16.906 10.688 1 81.38 142 ALA B C 1
ATOM 3585 O O . ALA B 1 142 ? 8.266 -16.359 11.531 1 81.38 142 ALA B O 1
ATOM 3586 N N . THR B 1 143 ? 7.641 -16.656 9.391 1 77.38 143 THR B N 1
ATOM 3587 C CA . THR B 1 143 ? 8.695 -15.781 8.883 1 77.38 143 THR B CA 1
ATOM 3588 C C . THR B 1 143 ? 8.508 -14.352 9.383 1 77.38 143 THR B C 1
ATOM 3590 O O . THR B 1 143 ? 9.477 -13.648 9.656 1 77.38 143 THR B O 1
ATOM 3593 N N . LYS B 1 144 ? 7.234 -13.938 9.594 1 76.81 144 LYS B N 1
ATOM 3594 C CA . LYS B 1 144 ? 6.949 -12.578 10.039 1 76.81 144 LYS B CA 1
ATOM 3595 C C . LYS B 1 144 ? 6.594 -12.555 11.523 1 76.81 144 LYS B C 1
ATOM 3597 O O . LYS B 1 144 ? 6.453 -11.477 12.117 1 76.81 144 LYS B O 1
ATOM 3602 N N . LYS B 1 145 ? 6.449 -13.75 12.133 1 81 145 LYS B N 1
ATOM 3603 C CA . LYS B 1 145 ? 6.117 -13.93 13.539 1 81 145 LYS B CA 1
ATOM 3604 C C . LYS B 1 145 ? 4.84 -13.172 13.906 1 81 145 LYS B C 1
ATOM 3606 O O . LYS B 1 145 ? 4.809 -12.438 14.891 1 81 145 LYS B O 1
ATOM 3611 N N . ILE B 1 146 ? 3.816 -13.336 13.094 1 84.62 146 ILE B N 1
ATOM 3612 C CA . ILE B 1 146 ? 2.574 -12.609 13.336 1 84.62 146 ILE B CA 1
ATOM 3613 C C . ILE B 1 146 ? 1.382 -13.516 13.031 1 84.62 146 ILE B C 1
ATOM 3615 O O . ILE B 1 146 ? 1.426 -14.32 12.109 1 84.62 146 ILE B O 1
ATOM 3619 N N . TYR B 1 147 ? 0.346 -13.43 13.867 1 91.5 147 TYR B N 1
ATOM 3620 C CA . TYR B 1 147 ? -0.95 -14.031 13.578 1 91.5 147 TYR B CA 1
ATOM 3621 C C . TYR B 1 147 ? -1.769 -13.141 12.648 1 91.5 147 TYR B C 1
ATOM 3623 O O . TYR B 1 147 ? -1.697 -11.914 12.734 1 91.5 147 TYR B O 1
ATOM 3631 N N . PHE B 1 148 ? -2.49 -13.797 11.789 1 94.5 148 PHE B N 1
ATOM 3632 C CA . PHE B 1 148 ? -3.336 -13.023 10.891 1 94.5 148 PHE B CA 1
ATOM 3633 C C . PHE B 1 148 ? -4.645 -13.758 10.609 1 94.5 148 PHE B C 1
ATOM 3635 O O . PHE B 1 148 ? -4.691 -14.992 10.641 1 94.5 148 PHE B O 1
ATOM 3642 N N . TYR B 1 149 ? -5.684 -13.047 10.414 1 96.88 149 TYR B N 1
ATOM 3643 C CA . TYR B 1 149 ? -6.977 -13.562 9.977 1 96.88 149 TYR B CA 1
ATOM 3644 C C . TYR B 1 149 ? -7.129 -13.445 8.469 1 96.88 149 TYR B C 1
ATOM 3646 O O . TYR B 1 149 ? -6.984 -12.359 7.898 1 96.88 149 TYR B O 1
ATOM 3654 N N . GLY B 1 150 ? -7.316 -14.57 7.832 1 97.06 150 GLY B N 1
ATOM 3655 C CA . GLY B 1 150 ? -7.477 -14.531 6.387 1 97.06 150 GLY B CA 1
ATOM 3656 C C . GLY B 1 150 ? -7.25 -15.875 5.723 1 97.06 150 GLY B C 1
ATOM 3657 O O . GLY B 1 150 ? -7.75 -16.891 6.195 1 97.06 150 GLY B O 1
ATOM 3658 N N . PHE B 1 151 ? -6.559 -15.844 4.582 1 96.62 151 PHE B N 1
ATOM 3659 C CA . PHE B 1 151 ? -6.387 -17.016 3.736 1 96.62 151 PHE B CA 1
ATOM 3660 C C . PHE B 1 151 ? -4.91 -17.344 3.547 1 96.62 151 PHE B C 1
ATOM 3662 O O . PHE B 1 151 ? -4.047 -16.5 3.82 1 96.62 151 PHE B O 1
ATOM 3669 N N . LYS B 1 152 ? -4.645 -18.594 3.176 1 94.69 152 LYS B N 1
ATOM 3670 C CA . LYS B 1 152 ? -3.346 -19.016 2.664 1 94.69 152 LYS B CA 1
ATOM 3671 C C . LYS B 1 152 ? -3.439 -19.422 1.193 1 94.69 152 LYS B C 1
ATOM 3673 O O . LYS B 1 152 ? -4.398 -20.062 0.78 1 94.69 152 LYS B O 1
ATOM 3678 N N . VAL B 1 153 ? -2.531 -18.938 0.421 1 95.81 153 VAL B N 1
ATOM 3679 C CA . VAL B 1 153 ? -2.486 -19.312 -0.988 1 95.81 153 VAL B CA 1
ATOM 3680 C C . VAL B 1 153 ? -1.281 -20.219 -1.243 1 95.81 153 VAL B C 1
ATOM 3682 O O . VAL B 1 153 ? -0.136 -19.812 -1.047 1 95.81 153 VAL B O 1
ATOM 3685 N N . HIS B 1 154 ? -1.522 -21.469 -1.628 1 94.69 154 HIS B N 1
ATOM 3686 C CA . HIS B 1 154 ? -0.492 -22.438 -1.98 1 94.69 154 HIS B CA 1
ATOM 3687 C C . HIS B 1 154 ? -0.203 -22.422 -3.479 1 94.69 154 HIS B C 1
ATOM 3689 O O . HIS B 1 154 ? -1.127 -22.453 -4.293 1 94.69 154 HIS B O 1
ATOM 3695 N N . VAL B 1 155 ? 1.063 -22.312 -3.744 1 94.5 155 VAL B N 1
ATOM 3696 C CA . VAL B 1 155 ? 1.415 -22.141 -5.148 1 94.5 155 VAL B CA 1
ATOM 3697 C C . VAL B 1 155 ? 2.473 -23.156 -5.555 1 94.5 155 VAL B C 1
ATOM 3699 O O . VAL B 1 155 ? 3.318 -23.547 -4.746 1 94.5 155 VAL B O 1
ATOM 3702 N N . ILE B 1 156 ? 2.412 -23.609 -6.734 1 91.75 156 ILE B N 1
ATOM 3703 C CA . ILE B 1 156 ? 3.438 -24.422 -7.371 1 91.75 156 ILE B CA 1
ATOM 3704 C C . ILE B 1 156 ? 4.055 -23.656 -8.539 1 91.75 156 ILE B C 1
ATOM 3706 O O . ILE B 1 156 ? 3.34 -23.125 -9.383 1 91.75 156 ILE B O 1
ATOM 3710 N N . VAL B 1 157 ? 5.301 -23.578 -8.516 1 92.12 157 VAL B N 1
ATOM 3711 C CA . VAL B 1 157 ? 5.988 -22.797 -9.539 1 92.12 157 VAL B CA 1
ATOM 3712 C C . VAL B 1 157 ? 7.098 -23.625 -10.172 1 92.12 157 VAL B C 1
ATOM 3714 O O . VAL B 1 157 ? 7.594 -24.578 -9.555 1 92.12 157 VAL B O 1
ATOM 3717 N N . SER B 1 158 ? 7.445 -23.297 -11.391 1 89.62 158 SER B N 1
ATOM 3718 C CA . SER B 1 158 ? 8.586 -23.938 -12.047 1 89.62 158 SER B CA 1
ATOM 3719 C C . SER B 1 158 ? 9.906 -23.453 -11.445 1 89.62 158 SER B C 1
ATOM 3721 O O . SER B 1 158 ? 9.93 -22.516 -10.656 1 89.62 158 SER B O 1
ATOM 3723 N N . ASP B 1 159 ? 10.961 -24.141 -11.719 1 88.06 159 ASP B N 1
ATOM 3724 C CA . ASP B 1 159 ? 12.273 -23.812 -11.148 1 88.06 159 ASP B CA 1
ATOM 3725 C C . ASP B 1 159 ? 12.773 -22.469 -11.648 1 88.06 159 ASP B C 1
ATOM 3727 O O . ASP B 1 159 ? 13.688 -21.875 -11.07 1 88.06 159 ASP B O 1
ATOM 3731 N N . ASP B 1 160 ? 12.094 -21.969 -12.695 1 87.44 160 ASP B N 1
ATOM 3732 C CA . ASP B 1 160 ? 12.508 -20.656 -13.188 1 87.44 160 ASP B CA 1
ATOM 3733 C C . ASP B 1 160 ? 11.461 -19.594 -12.867 1 87.44 160 ASP B C 1
ATOM 3735 O O . ASP B 1 160 ? 11.539 -18.469 -13.359 1 87.44 160 ASP B O 1
ATOM 3739 N N . GLY B 1 161 ? 10.383 -20 -12.164 1 89.75 161 GLY B N 1
ATOM 3740 C CA . GLY B 1 161 ? 9.547 -18.984 -11.539 1 89.75 161 GLY B CA 1
ATOM 3741 C C . GLY B 1 161 ? 8.164 -18.891 -12.148 1 89.75 161 GLY B C 1
ATOM 3742 O O . GLY B 1 161 ? 7.367 -18.031 -11.766 1 89.75 161 GLY B O 1
ATOM 3743 N N . TYR B 1 162 ? 7.832 -19.734 -13.156 1 91.94 162 TYR B N 1
ATOM 3744 C CA . TYR B 1 162 ? 6.5 -19.672 -13.742 1 91.94 162 TYR B CA 1
ATOM 3745 C C . TYR B 1 162 ? 5.461 -20.25 -12.797 1 91.94 162 TYR B C 1
ATOM 3747 O O . TYR B 1 162 ? 5.633 -21.359 -12.281 1 91.94 162 TYR B O 1
ATOM 3755 N N . ILE B 1 163 ? 4.41 -19.5 -12.555 1 93.12 163 ILE B N 1
ATOM 3756 C CA . ILE B 1 163 ? 3.367 -19.984 -11.656 1 93.12 163 ILE B CA 1
ATOM 3757 C C . ILE B 1 163 ? 2.412 -20.906 -12.406 1 93.12 163 ILE B C 1
ATOM 3759 O O . ILE B 1 163 ? 1.714 -20.469 -13.328 1 93.12 163 ILE B O 1
ATOM 3763 N N . LEU B 1 164 ? 2.312 -22.094 -11.969 1 90.56 164 LEU B N 1
ATOM 3764 C CA . LEU B 1 164 ? 1.52 -23.109 -12.664 1 90.56 164 LEU B CA 1
ATOM 3765 C C . LEU B 1 164 ? 0.087 -23.125 -12.141 1 90.56 164 LEU B C 1
ATOM 3767 O O . LEU B 1 164 ? -0.864 -23.172 -12.93 1 90.56 164 LEU B O 1
ATOM 3771 N N . ASP B 1 165 ? -0.006 -23.188 -10.852 1 91.38 165 ASP B N 1
ATOM 3772 C CA . ASP B 1 165 ? -1.324 -23.281 -10.234 1 91.38 165 ASP B CA 1
ATOM 3773 C C . ASP B 1 165 ? -1.283 -22.828 -8.773 1 91.38 165 ASP B C 1
ATOM 3775 O O . ASP B 1 165 ? -0.207 -22.594 -8.219 1 91.38 165 ASP B O 1
ATOM 3779 N N . TYR B 1 166 ? -2.502 -22.703 -8.266 1 93.88 166 TYR B N 1
ATOM 3780 C CA . TYR B 1 16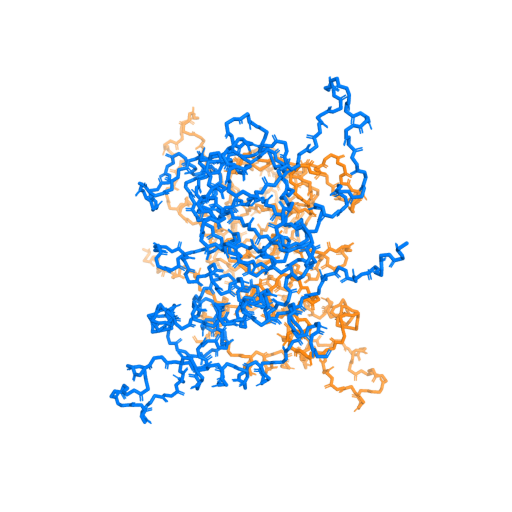6 ? -2.615 -22.281 -6.871 1 93.88 166 TYR B CA 1
ATOM 3781 C C . TYR B 1 166 ? -3.873 -22.859 -6.23 1 93.88 166 TYR B C 1
ATOM 3783 O O . TYR B 1 166 ? -4.793 -23.281 -6.93 1 93.88 166 TYR B O 1
ATOM 3791 N N . VAL B 1 167 ? -3.848 -22.938 -4.902 1 93.75 167 VAL B N 1
ATOM 3792 C CA . VAL B 1 167 ? -5.016 -23.312 -4.109 1 93.75 167 VAL B CA 1
ATOM 3793 C C . VAL B 1 167 ? -5.117 -22.391 -2.889 1 93.75 167 VAL B C 1
ATOM 3795 O O . VAL B 1 167 ? -4.105 -22.047 -2.277 1 93.75 167 VAL B O 1
ATOM 3798 N N . VAL B 1 168 ? -6.344 -21.984 -2.607 1 95.06 168 VAL B N 1
ATOM 3799 C CA . VAL B 1 168 ? -6.586 -21.109 -1.469 1 95.06 168 VAL B CA 1
ATOM 3800 C C . VAL B 1 168 ? -7.188 -21.906 -0.315 1 95.06 168 VAL B C 1
ATOM 3802 O O . VAL B 1 168 ? -8.102 -22.703 -0.517 1 95.06 168 VAL B O 1
ATOM 3805 N N . THR B 1 169 ? -6.684 -21.75 0.85 1 95 169 THR B N 1
ATOM 3806 C CA . THR B 1 169 ? -7.215 -22.375 2.049 1 95 169 THR B CA 1
ATOM 3807 C C . THR B 1 169 ? -7.363 -21.359 3.18 1 95 169 THR B C 1
ATOM 3809 O O . THR B 1 169 ? -6.941 -20.219 3.045 1 95 169 THR B O 1
ATOM 3812 N N . LYS B 1 170 ? -8.016 -21.859 4.289 1 95.38 170 LYS B N 1
ATOM 3813 C CA . LYS B 1 170 ? -8.016 -21.062 5.512 1 95.38 170 LYS B CA 1
ATOM 3814 C C . LYS B 1 170 ? -6.59 -20.844 6.023 1 95.38 170 LYS B C 1
ATOM 3816 O O . LYS B 1 170 ? -5.703 -21.656 5.762 1 95.38 170 LYS B O 1
ATOM 3821 N N . ALA B 1 171 ? -6.426 -19.797 6.785 1 95.56 171 ALA B N 1
ATOM 3822 C CA . ALA B 1 171 ? -5.094 -19.422 7.262 1 95.56 171 ALA B CA 1
ATOM 3823 C C . ALA B 1 171 ? -4.508 -20.516 8.156 1 95.56 171 ALA B C 1
ATOM 3825 O O . ALA B 1 171 ? -3.287 -20.688 8.203 1 95.56 171 ALA B O 1
ATOM 3826 N N . SER B 1 172 ? -5.289 -21.344 8.766 1 93.69 172 SER B N 1
ATOM 3827 C CA . SER B 1 172 ? -4.828 -22.297 9.766 1 93.69 172 SER B CA 1
ATOM 3828 C C . SER B 1 172 ? -4.367 -23.609 9.117 1 93.69 172 SER B C 1
ATOM 3830 O O . SER B 1 172 ? -3.713 -24.422 9.758 1 93.69 172 SER B O 1
ATOM 3832 N N . VAL B 1 173 ? -4.668 -23.797 7.848 1 91.25 173 VAL B N 1
ATOM 3833 C CA . VAL B 1 173 ? -4.391 -25.062 7.18 1 91.25 173 VAL B CA 1
ATOM 3834 C C . VAL B 1 173 ? -2.889 -25.219 6.965 1 91.25 173 VAL B C 1
ATOM 3836 O O . VAL B 1 173 ? -2.221 -24.281 6.516 1 91.25 173 VAL B O 1
ATOM 3839 N N . HIS B 1 174 ? -2.424 -26.359 7.309 1 88.88 174 HIS B N 1
ATOM 3840 C CA . HIS B 1 174 ? -1.007 -26.672 7.133 1 88.88 174 HIS B CA 1
ATOM 3841 C C . HIS B 1 174 ? -0.652 -26.812 5.656 1 88.88 174 HIS B C 1
ATOM 3843 O O . HIS B 1 174 ? -1.42 -27.391 4.887 1 88.88 174 HIS B O 1
ATOM 3849 N N . ASP B 1 175 ? 0.468 -26.359 5.277 1 86 175 ASP B N 1
ATOM 3850 C CA . ASP B 1 175 ? 0.912 -26.312 3.887 1 86 175 ASP B CA 1
ATOM 3851 C C . ASP B 1 175 ? 0.924 -27.719 3.277 1 86 175 ASP B C 1
ATOM 3853 O O . ASP B 1 175 ? 0.551 -27.906 2.117 1 86 175 ASP B O 1
ATOM 3857 N N . ALA B 1 176 ? 1.249 -28.734 4.035 1 84.81 176 ALA B N 1
ATOM 3858 C CA . ALA B 1 176 ? 1.391 -30.109 3.547 1 84.81 176 ALA B CA 1
ATOM 3859 C C . ALA B 1 176 ? 0.041 -30.672 3.129 1 84.81 176 ALA B C 1
ATOM 3861 O O . ALA B 1 176 ? -0.032 -31.516 2.223 1 84.81 176 ALA B O 1
ATOM 3862 N N . ARG B 1 177 ? -0.994 -30.219 3.68 1 80.56 177 ARG B N 1
ATOM 3863 C CA . ARG B 1 177 ? -2.316 -30.797 3.465 1 80.56 177 ARG B CA 1
ATOM 3864 C C . ARG B 1 177 ? -2.816 -30.5 2.053 1 80.56 177 ARG B C 1
ATOM 3866 O O . ARG B 1 177 ? -3.594 -31.281 1.492 1 80.56 177 ARG B O 1
ATOM 3873 N N . GLU B 1 178 ? -2.367 -29.375 1.544 1 79.81 178 GLU B N 1
ATOM 3874 C CA . GLU B 1 178 ? -2.943 -28.938 0.279 1 79.81 178 GLU B CA 1
ATOM 3875 C C . GLU B 1 178 ? -2.043 -29.297 -0.897 1 79.81 178 GLU B C 1
ATOM 3877 O O . GLU B 1 178 ? -2.381 -29.031 -2.053 1 79.81 178 GLU B O 1
ATOM 3882 N N . THR B 1 179 ? -1.01 -29.922 -0.645 1 80.94 179 THR B N 1
ATOM 3883 C CA . THR B 1 179 ? -0.019 -30.25 -1.668 1 80.94 179 THR B CA 1
ATOM 3884 C C . THR B 1 179 ? -0.584 -31.234 -2.68 1 80.94 179 THR B C 1
ATOM 3886 O O . THR B 1 179 ? -0.453 -31.047 -3.889 1 80.94 179 THR B O 1
ATOM 3889 N N . VAL B 1 180 ? -1.256 -32.25 -2.154 1 79.5 180 VAL B N 1
ATOM 3890 C CA . VAL B 1 180 ? -1.765 -33.312 -3 1 79.5 180 VAL B CA 1
ATOM 3891 C C . VAL B 1 180 ? -2.816 -32.781 -3.959 1 79.5 180 VAL B C 1
ATOM 3893 O O . VAL B 1 180 ? -2.768 -33.031 -5.164 1 79.5 180 VAL B O 1
ATOM 3896 N N . GLU B 1 181 ? -3.674 -31.938 -3.383 1 79.31 181 GLU B N 1
ATOM 3897 C CA . GLU B 1 181 ? -4.719 -31.359 -4.215 1 79.31 181 GLU B CA 1
ATOM 3898 C C . GLU B 1 181 ? -4.125 -30.484 -5.312 1 79.31 181 GLU B C 1
ATOM 3900 O O . GLU B 1 181 ? -4.566 -30.531 -6.461 1 79.31 181 GLU B O 1
ATOM 3905 N N . LEU B 1 182 ? -3.211 -29.719 -5.012 1 81.25 182 LEU B N 1
ATOM 3906 C CA . LEU B 1 182 ? -2.564 -28.812 -5.953 1 81.25 182 LEU B CA 1
ATOM 3907 C C . LEU B 1 182 ? -1.896 -29.594 -7.082 1 81.25 182 LEU B C 1
ATOM 3909 O O . LEU B 1 182 ? -1.992 -29.203 -8.25 1 81.25 182 LEU B O 1
ATOM 3913 N N . LEU B 1 183 ? -1.289 -30.703 -6.766 1 78.19 183 LEU B N 1
ATOM 3914 C CA . LEU B 1 183 ? -0.55 -31.484 -7.754 1 78.19 183 LEU B CA 1
ATOM 3915 C C . LEU B 1 183 ? -1.499 -32.281 -8.625 1 78.19 183 LEU B C 1
ATOM 3917 O O . LEU B 1 183 ? -1.217 -32.531 -9.805 1 78.19 183 LEU B O 1
ATOM 3921 N N . GLU B 1 184 ? -2.607 -32.719 -8.008 1 77.06 184 GLU B N 1
ATOM 3922 C CA . GLU B 1 184 ? -3.604 -33.438 -8.781 1 77.06 184 GLU B CA 1
ATOM 3923 C C . GLU B 1 184 ? -4.199 -32.562 -9.883 1 77.06 184 GLU B C 1
ATOM 3925 O O . GLU B 1 184 ? -4.48 -33.062 -10.977 1 77.06 184 GLU B O 1
ATOM 3930 N N . ASN B 1 185 ? -4.176 -31.359 -9.602 1 72.25 185 ASN B N 1
ATOM 3931 C CA . ASN B 1 185 ? -4.773 -30.438 -10.555 1 72.25 185 ASN B CA 1
ATOM 3932 C C . ASN B 1 185 ? -3.795 -30.062 -11.664 1 72.25 185 ASN B C 1
ATOM 3934 O O . ASN B 1 185 ? -4.199 -29.859 -12.812 1 72.25 185 ASN B O 1
ATOM 3938 N N . THR B 1 186 ? -2.551 -29.953 -11.359 1 70.44 186 THR B N 1
ATOM 3939 C CA . THR B 1 186 ? -1.574 -29.422 -12.305 1 70.44 186 THR B CA 1
ATOM 3940 C C . THR B 1 186 ? -0.937 -30.547 -13.117 1 70.44 186 THR B C 1
ATOM 3942 O O . THR B 1 186 ? -0.575 -30.344 -14.273 1 70.44 186 THR B O 1
ATOM 3945 N N . HIS B 1 187 ? -0.914 -31.672 -12.633 1 64.19 187 HIS B N 1
ATOM 3946 C CA . HIS B 1 187 ? -0.337 -32.875 -13.203 1 64.19 187 HIS B CA 1
ATOM 3947 C C . HIS B 1 187 ? 0.934 -32.562 -13.984 1 64.19 187 HIS B C 1
ATOM 3949 O O . HIS B 1 187 ? 1.023 -32.875 -15.18 1 64.19 187 HIS B O 1
ATOM 3955 N N . PRO B 1 188 ? 1.813 -31.938 -13.242 1 63.03 188 PRO B N 1
ATOM 3956 C CA . PRO B 1 188 ? 3.041 -31.625 -13.984 1 63.03 188 PRO B CA 1
ATOM 3957 C C . PRO B 1 188 ? 3.867 -32.875 -14.297 1 63.03 188 PRO B C 1
ATOM 3959 O O . PRO B 1 188 ? 3.764 -33.875 -13.586 1 63.03 188 PRO B O 1
ATOM 3962 N N . SER B 1 189 ? 4.461 -32.781 -15.414 1 62.91 189 SER B N 1
ATOM 3963 C CA . SER B 1 189 ? 5.305 -33.906 -15.812 1 62.91 189 SER B CA 1
ATOM 3964 C C . SER B 1 189 ? 6.578 -33.969 -14.977 1 62.91 189 SER B C 1
ATOM 3966 O O . SER B 1 189 ? 7.262 -35 -14.953 1 62.91 189 SER B O 1
ATOM 3968 N N . ASN B 1 190 ? 6.699 -32.875 -14.227 1 62.5 190 ASN B N 1
ATOM 3969 C CA . ASN B 1 190 ? 7.938 -32.781 -13.461 1 62.5 190 ASN B CA 1
ATOM 3970 C C . ASN B 1 190 ? 7.934 -33.75 -12.273 1 62.5 190 ASN B C 1
ATOM 3972 O O . ASN B 1 190 ? 6.883 -34 -11.688 1 62.5 190 ASN B O 1
ATOM 3976 N N . TYR B 1 191 ? 9.18 -34.094 -11.969 1 69.19 191 TYR B N 1
ATOM 3977 C CA . TYR B 1 191 ? 9.367 -35.219 -11.039 1 69.19 191 TYR B CA 1
ATOM 3978 C C . TYR B 1 191 ? 9.664 -34.688 -9.633 1 69.19 191 TYR B C 1
ATOM 3980 O O . TYR B 1 191 ? 9.055 -35.156 -8.656 1 69.19 191 TYR B O 1
ATOM 3988 N N . TYR B 1 192 ? 10.477 -33.656 -9.516 1 87.44 192 TYR B N 1
ATOM 3989 C CA . TYR B 1 192 ? 11 -33.281 -8.203 1 87.44 192 TYR B CA 1
ATOM 3990 C C . TYR B 1 192 ? 10.258 -32.062 -7.664 1 87.44 192 TYR B C 1
ATOM 3992 O O . TYR B 1 192 ? 10.109 -31.062 -8.359 1 87.44 192 TYR B O 1
ATOM 4000 N N . LEU B 1 193 ? 9.773 -32.25 -6.48 1 91.31 193 LEU B N 1
ATOM 4001 C CA . LEU B 1 193 ? 9.07 -31.172 -5.781 1 91.31 193 LEU B CA 1
ATOM 4002 C C . LEU B 1 193 ? 9.898 -30.656 -4.609 1 91.31 193 LEU B C 1
ATOM 4004 O O . LEU B 1 193 ? 10.289 -31.422 -3.73 1 91.31 193 LEU B O 1
ATOM 4008 N N . LEU B 1 194 ? 10.227 -29.406 -4.695 1 93.75 194 LEU B N 1
ATOM 4009 C CA . LEU B 1 194 ? 10.992 -28.781 -3.619 1 93.75 194 LEU B CA 1
ATOM 4010 C C . LEU B 1 194 ? 10.07 -28.016 -2.682 1 93.75 194 LEU B C 1
ATOM 4012 O O . LEU B 1 194 ? 9.289 -27.172 -3.129 1 93.75 194 LEU B O 1
ATOM 4016 N N . GLY B 1 195 ? 10.039 -28.312 -1.388 1 93.19 195 GLY B N 1
ATOM 4017 C CA . GLY B 1 195 ? 9.273 -27.625 -0.356 1 93.19 195 GLY B CA 1
ATOM 4018 C C . GLY B 1 195 ? 10.125 -27.219 0.834 1 93.19 195 GLY B C 1
ATOM 4019 O O . GLY B 1 195 ? 11.289 -27.594 0.932 1 93.19 195 GLY B O 1
ATOM 4020 N N . ASP B 1 196 ? 9.57 -26.344 1.654 1 91.12 196 ASP B N 1
ATOM 4021 C CA . ASP B 1 196 ? 10.297 -25.953 2.861 1 91.12 196 ASP B CA 1
ATOM 4022 C C . ASP B 1 196 ? 10.141 -27.016 3.955 1 91.12 196 ASP B C 1
ATOM 4024 O O . ASP B 1 196 ? 9.617 -28.109 3.703 1 91.12 196 ASP B O 1
ATOM 4028 N N . GLU B 1 197 ? 10.641 -26.797 5.066 1 86.81 197 GLU B N 1
ATOM 4029 C CA . GLU B 1 197 ? 10.641 -27.75 6.168 1 86.81 197 GLU B CA 1
ATOM 4030 C C . GLU B 1 197 ? 9.211 -28.094 6.598 1 86.81 197 GLU B C 1
ATOM 4032 O O . GLU B 1 197 ? 8.977 -29.141 7.207 1 86.81 197 GLU B O 1
ATOM 4037 N N . GLY B 1 198 ? 8.297 -27.234 6.234 1 83.62 198 GLY B N 1
ATOM 4038 C CA . GLY B 1 198 ? 6.906 -27.469 6.594 1 83.62 198 GLY B CA 1
ATOM 4039 C C . GLY B 1 198 ? 6.277 -28.625 5.836 1 83.62 198 GLY B C 1
ATOM 4040 O O . GLY B 1 198 ? 5.23 -29.141 6.23 1 83.62 198 GLY B O 1
ATOM 4041 N N . TYR B 1 199 ? 6.934 -29.062 4.883 1 89.44 199 TYR B N 1
ATOM 4042 C CA . TYR B 1 199 ? 6.41 -30.141 4.059 1 89.44 199 TYR B CA 1
ATOM 4043 C C . TYR B 1 199 ? 7.035 -31.469 4.441 1 89.44 199 TYR B C 1
ATOM 4045 O O . TYR B 1 199 ? 6.871 -32.469 3.736 1 89.44 199 TYR B O 1
ATOM 4053 N N . LEU B 1 200 ? 7.629 -31.281 5.625 1 80.81 200 LEU B N 1
ATOM 4054 C CA . LEU B 1 200 ? 8.273 -32.5 6.129 1 80.81 200 LEU B CA 1
ATOM 4055 C C . LEU B 1 200 ? 7.25 -33.438 6.738 1 80.81 200 LEU B C 1
ATOM 4057 O O . LEU B 1 200 ? 6.375 -33 7.496 1 80.81 200 LEU B O 1
ATOM 4061 N N . GLY B 1 201 ? 6.953 -34.625 6.184 1 79.25 201 GLY B N 1
ATOM 4062 C CA . GLY B 1 201 ? 6.059 -35.656 6.715 1 79.25 201 GLY B CA 1
ATOM 4063 C C . GLY B 1 201 ? 6.078 -36.938 5.918 1 79.25 201 GLY B C 1
ATOM 4064 O O . GLY B 1 201 ? 6.094 -36.906 4.684 1 79.25 201 GLY B O 1
ATOM 4065 N N . LYS B 1 202 ? 6.105 -37.938 6.734 1 81.38 202 LYS B N 1
ATOM 4066 C CA . LYS B 1 202 ? 6.191 -39.25 6.098 1 81.38 202 LYS B CA 1
ATOM 4067 C C . LYS B 1 202 ? 4.965 -39.531 5.23 1 81.38 202 LYS B C 1
ATOM 4069 O O . LYS B 1 202 ? 5.086 -40.031 4.117 1 81.38 202 LYS B O 1
ATOM 4074 N N . GLU B 1 203 ? 3.883 -39.125 5.711 1 86.62 203 GLU B N 1
ATOM 4075 C CA . GLU B 1 203 ? 2.641 -39.406 4.992 1 86.62 203 GLU B CA 1
ATOM 4076 C C . GLU B 1 203 ? 2.602 -38.656 3.662 1 86.62 203 GLU B C 1
ATOM 4078 O O . GLU B 1 203 ? 2.246 -39.219 2.631 1 86.62 203 GLU B O 1
ATOM 4083 N N . LEU B 1 204 ? 3.004 -37.438 3.713 1 89.38 204 LEU B N 1
ATOM 4084 C CA . LEU B 1 204 ? 3.016 -36.625 2.494 1 89.38 204 LEU B CA 1
ATOM 4085 C C . LEU B 1 204 ? 4.02 -37.188 1.489 1 89.38 204 LEU B C 1
ATOM 4087 O O . LEU B 1 204 ? 3.721 -37.281 0.297 1 89.38 204 LEU B O 1
ATOM 4091 N N . HIS B 1 205 ? 5.117 -37.625 1.983 1 88.38 205 HIS B N 1
ATOM 4092 C CA . HIS B 1 205 ? 6.156 -38.188 1.13 1 88.38 205 HIS B CA 1
ATOM 4093 C C . HIS B 1 205 ? 5.648 -39.438 0.399 1 88.38 205 HIS B C 1
ATOM 4095 O O . HIS B 1 205 ? 5.844 -39.562 -0.812 1 88.38 205 HIS B O 1
ATOM 4101 N N . GLN B 1 206 ? 5.008 -40.25 1.098 1 89.69 206 GLN B N 1
ATOM 4102 C CA . GLN B 1 206 ? 4.504 -41.469 0.524 1 89.69 206 GLN B CA 1
ATOM 4103 C C . GLN B 1 206 ? 3.412 -41.219 -0.505 1 89.69 206 GLN B C 1
ATOM 4105 O O . GLN B 1 206 ? 3.398 -41.812 -1.58 1 89.69 206 GLN B O 1
ATOM 4110 N N . GLN B 1 207 ? 2.602 -40.312 -0.198 1 88.38 207 GLN B N 1
ATOM 4111 C CA . GLN B 1 207 ? 1.522 -39.969 -1.116 1 88.38 207 GLN B CA 1
ATOM 4112 C C . GLN B 1 207 ? 2.07 -39.406 -2.416 1 88.38 207 GLN B C 1
ATOM 4114 O O . GLN B 1 207 ? 1.636 -39.781 -3.504 1 88.38 207 GLN B O 1
ATOM 4119 N N . LEU B 1 208 ? 2.975 -38.562 -2.279 1 89.06 208 LEU B N 1
ATOM 4120 C CA . LEU B 1 208 ? 3.562 -37.906 -3.451 1 89.06 208 LEU B CA 1
ATOM 4121 C C . LEU B 1 208 ? 4.336 -38.938 -4.289 1 89.06 208 LEU B C 1
ATOM 4123 O O . LEU B 1 208 ? 4.293 -38.875 -5.52 1 89.06 208 LEU B O 1
ATOM 4127 N N . LYS B 1 209 ? 5.008 -39.844 -3.617 1 87.88 209 LYS B N 1
ATOM 4128 C CA . LYS B 1 209 ? 5.73 -40.875 -4.328 1 87.88 209 LYS B CA 1
ATOM 4129 C C . LYS B 1 209 ? 4.777 -41.75 -5.152 1 87.88 209 LYS B C 1
ATOM 4131 O O . LYS B 1 209 ? 5.086 -42.094 -6.289 1 87.88 209 LYS B O 1
ATOM 4136 N N . GLN B 1 210 ? 3.699 -41.969 -4.57 1 87.56 210 GLN B N 1
ATOM 4137 C CA . GLN B 1 210 ? 2.686 -42.75 -5.27 1 87.56 210 GLN B CA 1
ATOM 4138 C C . GLN B 1 210 ? 2.158 -42.031 -6.492 1 87.56 210 GLN B C 1
ATOM 4140 O O . GLN B 1 210 ? 1.782 -42.656 -7.488 1 87.56 210 GLN B O 1
ATOM 4145 N N . MET B 1 211 ? 2.211 -40.719 -6.379 1 86.38 211 MET B N 1
ATOM 4146 C CA . MET B 1 211 ? 1.742 -39.906 -7.48 1 86.38 211 MET B CA 1
ATOM 4147 C C . MET B 1 211 ? 2.844 -39.688 -8.516 1 86.38 211 MET B C 1
ATOM 4149 O O . MET B 1 211 ? 2.609 -39.094 -9.57 1 86.38 211 MET B O 1
ATOM 4153 N N . GLY B 1 212 ? 4.051 -40.156 -8.188 1 82.56 212 GLY B N 1
ATOM 4154 C CA . GLY B 1 212 ? 5.156 -40.031 -9.133 1 82.56 212 GLY B CA 1
ATOM 4155 C C . GLY B 1 212 ? 6.047 -38.844 -8.867 1 82.56 212 GLY B C 1
ATOM 4156 O O . GLY B 1 212 ? 6.848 -38.469 -9.719 1 82.56 212 GLY B O 1
ATOM 4157 N N . TYR B 1 213 ? 5.844 -38.25 -7.691 1 87.81 213 TYR B N 1
ATOM 4158 C CA . TYR B 1 213 ? 6.656 -37.094 -7.359 1 87.81 213 TYR B CA 1
ATOM 4159 C C . TYR B 1 213 ? 7.648 -37.406 -6.25 1 87.81 213 TYR B C 1
ATOM 4161 O O . TYR B 1 213 ? 7.355 -38.219 -5.367 1 87.81 213 TYR B O 1
ATOM 4169 N N . GLU B 1 214 ? 8.797 -36.844 -6.359 1 89.38 214 GLU B N 1
ATOM 4170 C CA . GLU B 1 214 ? 9.797 -36.906 -5.301 1 89.38 214 GLU B CA 1
ATOM 4171 C C . GLU B 1 214 ? 9.914 -35.594 -4.551 1 89.38 214 GLU B C 1
ATOM 4173 O O . GLU B 1 214 ? 10.344 -34.594 -5.125 1 89.38 214 GLU B O 1
ATOM 4178 N N . LEU B 1 215 ? 9.57 -35.656 -3.293 1 91.56 215 LEU B N 1
ATOM 4179 C CA . LEU B 1 215 ? 9.602 -34.438 -2.463 1 91.56 215 LEU B CA 1
ATOM 4180 C C . LEU B 1 215 ? 10.961 -34.281 -1.797 1 91.56 215 LEU B C 1
ATOM 4182 O O . LEU B 1 215 ? 11.484 -35.219 -1.194 1 91.56 215 LEU B O 1
ATOM 4186 N N . TRP B 1 216 ? 11.516 -33.125 -1.985 1 91.69 216 TRP B N 1
ATOM 4187 C CA . TRP B 1 216 ? 12.75 -32.781 -1.296 1 91.69 216 TRP B CA 1
ATOM 4188 C C . TRP B 1 216 ? 12.539 -31.594 -0.364 1 91.69 216 TRP B C 1
ATOM 4190 O O . TRP B 1 216 ? 11.961 -30.578 -0.762 1 91.69 216 TRP B O 1
ATOM 4200 N N . THR B 1 217 ? 12.898 -31.688 0.883 1 91.94 217 THR B N 1
ATOM 4201 C CA . THR B 1 217 ? 12.883 -30.625 1.887 1 91.94 217 THR B CA 1
ATOM 4202 C C . THR B 1 217 ? 14.219 -30.562 2.619 1 91.94 217 THR B C 1
ATOM 4204 O O . THR B 1 217 ? 14.836 -31.594 2.887 1 91.94 217 THR B O 1
ATOM 4207 N N . PRO B 1 218 ? 14.648 -29.375 2.836 1 89.69 218 PRO B N 1
ATOM 4208 C CA . PRO B 1 218 ? 15.875 -29.297 3.625 1 89.69 218 PRO B CA 1
ATOM 4209 C C . PRO B 1 218 ? 15.688 -29.766 5.066 1 89.69 218 PRO B C 1
ATOM 4211 O O . PRO B 1 218 ? 14.562 -29.766 5.574 1 89.69 218 PRO B O 1
ATOM 4214 N N . TYR B 1 219 ? 16.828 -30.297 5.57 1 83.44 219 TYR B N 1
ATOM 4215 C CA . TYR B 1 219 ? 16.844 -30.625 6.992 1 83.44 219 TYR B CA 1
ATOM 4216 C C . TYR B 1 219 ? 17.266 -29.422 7.824 1 83.44 219 TYR B C 1
ATOM 4218 O O . TYR B 1 219 ? 18.031 -28.578 7.355 1 83.44 219 TYR B O 1
ATOM 4226 N N . ARG B 1 220 ? 16.672 -29.359 8.977 1 79.38 220 ARG B N 1
ATOM 4227 C CA . ARG B 1 220 ? 17.141 -28.359 9.93 1 79.38 220 ARG B CA 1
ATOM 4228 C C . ARG B 1 220 ? 18.578 -28.625 10.344 1 79.38 220 ARG B C 1
ATOM 4230 O O . ARG B 1 220 ? 19.016 -29.766 10.359 1 79.38 220 ARG B O 1
ATOM 4237 N N . LYS B 1 221 ? 19.266 -27.594 10.617 1 77.25 221 LYS B N 1
ATOM 4238 C CA . LYS B 1 221 ? 20.688 -27.688 10.953 1 77.25 221 LYS B CA 1
ATOM 4239 C C . LYS B 1 221 ? 20.922 -28.688 12.086 1 77.25 221 LYS B C 1
ATOM 4241 O O . LYS B 1 221 ? 21.922 -29.406 12.094 1 77.25 221 LYS B O 1
ATOM 4246 N N . ASN B 1 222 ? 19.906 -28.75 12.992 1 80.12 222 ASN B N 1
ATOM 4247 C CA . ASN B 1 222 ? 20.062 -29.594 14.172 1 80.12 222 ASN B CA 1
ATOM 4248 C C . ASN B 1 222 ? 19.672 -31.047 13.891 1 80.12 222 ASN B C 1
ATOM 4250 O O . ASN B 1 222 ? 19.812 -31.906 14.758 1 80.12 222 ASN B O 1
ATOM 4254 N N . MET B 1 223 ? 19.281 -31.281 12.75 1 77.06 223 MET B N 1
ATOM 4255 C CA . MET B 1 223 ? 18.859 -32.625 12.398 1 77.06 223 MET B CA 1
ATOM 4256 C C . MET B 1 223 ? 20.047 -33.469 11.945 1 77.06 223 MET B C 1
ATOM 4258 O O . MET B 1 223 ? 20.953 -32.969 11.281 1 77.06 223 MET B O 1
ATOM 4262 N N . THR B 1 224 ? 20.047 -34.625 12.352 1 78.38 224 THR B N 1
ATOM 4263 C CA . THR B 1 224 ? 21.125 -35.562 11.977 1 78.38 224 THR B CA 1
ATOM 4264 C C . THR B 1 224 ? 21.203 -35.688 10.461 1 78.38 224 THR B C 1
ATOM 4266 O O . THR B 1 224 ? 20.203 -35.938 9.797 1 78.38 224 THR B O 1
ATOM 4269 N N . GLY B 1 225 ? 22.422 -35.469 9.891 1 78.19 225 GLY B N 1
ATOM 4270 C CA . GLY B 1 225 ? 22.672 -35.656 8.469 1 78.19 225 GLY B CA 1
ATOM 4271 C C . GLY B 1 225 ? 22.328 -34.438 7.633 1 78.19 225 GLY B C 1
ATOM 4272 O O . GLY B 1 225 ? 22.281 -34.531 6.402 1 78.19 225 GLY B O 1
ATOM 4273 N N . ALA B 1 226 ? 22.031 -33.375 8.305 1 79.69 226 ALA B N 1
ATOM 4274 C CA . ALA B 1 226 ? 21.625 -32.156 7.617 1 79.69 226 ALA B CA 1
ATOM 4275 C C . ALA B 1 226 ? 22.688 -31.734 6.602 1 79.69 226 ALA B C 1
ATOM 4277 O O . ALA B 1 226 ? 22.359 -31.344 5.48 1 79.69 226 ALA B O 1
ATOM 4278 N N . LYS B 1 227 ? 23.953 -31.812 6.949 1 78.25 227 LYS B N 1
ATOM 4279 C CA . LYS B 1 227 ? 25.031 -31.391 6.07 1 78.25 227 LYS B CA 1
ATOM 4280 C C . LYS B 1 227 ? 25.078 -32.25 4.801 1 78.25 227 LYS B C 1
ATOM 4282 O O . LYS B 1 227 ? 25.312 -31.719 3.711 1 78.25 227 LYS B O 1
ATOM 4287 N N . LYS B 1 228 ? 24.781 -33.5 4.973 1 77.88 228 LYS B N 1
ATOM 4288 C CA . LYS B 1 228 ? 24.828 -34.406 3.83 1 77.88 228 LYS B CA 1
ATOM 4289 C C . LYS B 1 228 ? 23.578 -34.281 2.973 1 77.88 228 LYS B C 1
ATOM 4291 O O . LYS B 1 228 ? 23.641 -34.375 1.746 1 77.88 228 LYS B O 1
ATOM 4296 N N . HIS B 1 229 ? 22.516 -33.969 3.637 1 84.69 229 HIS B N 1
ATOM 4297 C CA . HIS B 1 229 ? 21.219 -33.938 2.967 1 84.69 229 HIS B CA 1
ATOM 4298 C C . HIS B 1 229 ? 20.984 -32.625 2.252 1 84.69 229 HIS B C 1
ATOM 4300 O O . HIS B 1 229 ? 20.5 -32.594 1.122 1 84.69 229 HIS B O 1
ATOM 4306 N N . ASN B 1 230 ? 21.453 -31.609 2.947 1 85.62 230 ASN B N 1
ATOM 4307 C CA . ASN B 1 230 ? 21.172 -30.281 2.416 1 85.62 230 ASN B CA 1
ATOM 4308 C C . ASN B 1 230 ? 22.031 -29.969 1.192 1 85.62 230 ASN B C 1
ATOM 4310 O O . ASN B 1 230 ? 23.25 -30.109 1.238 1 85.62 230 ASN B O 1
ATOM 4314 N N . ASP B 1 231 ? 21.391 -29.797 0.101 1 86.62 231 ASP B N 1
ATOM 4315 C CA . ASP B 1 231 ? 22.016 -29.484 -1.183 1 86.62 231 ASP B CA 1
ATOM 4316 C C . ASP B 1 231 ? 21.891 -28 -1.508 1 86.62 231 ASP B C 1
ATOM 4318 O O . ASP B 1 231 ? 20.781 -27.484 -1.666 1 86.62 231 ASP B O 1
ATOM 4322 N N . HIS B 1 232 ? 23.016 -27.344 -1.674 1 88.44 232 HIS B N 1
ATOM 4323 C CA . HIS B 1 232 ? 23.047 -25.906 -1.883 1 88.44 232 HIS B CA 1
ATOM 4324 C C . HIS B 1 232 ? 22.375 -25.516 -3.193 1 88.44 232 HIS B C 1
ATOM 4326 O O . HIS B 1 232 ? 21.734 -24.469 -3.281 1 88.44 232 HIS B O 1
ATOM 4332 N N . GLN B 1 233 ? 22.516 -26.375 -4.094 1 89.5 233 GLN B N 1
ATOM 4333 C CA . GLN B 1 233 ? 21.906 -26.078 -5.387 1 89.5 233 GLN B CA 1
ATOM 4334 C C . GLN B 1 233 ? 20.375 -26.125 -5.301 1 89.5 233 GLN B C 1
ATOM 4336 O O . GLN B 1 233 ? 19.688 -25.25 -5.844 1 89.5 233 GLN B O 1
ATOM 4341 N N . LEU B 1 234 ? 19.938 -27.172 -4.602 1 90.19 234 LEU B N 1
ATOM 4342 C CA . LEU B 1 234 ? 18.484 -27.297 -4.449 1 90.19 234 LEU B CA 1
ATOM 4343 C C . LEU B 1 234 ? 17.922 -26.156 -3.617 1 90.19 234 LEU B C 1
ATOM 4345 O O . LEU B 1 234 ? 16.828 -25.672 -3.898 1 90.19 234 LEU B O 1
ATOM 4349 N N . MET B 1 235 ? 18.719 -25.766 -2.693 1 90.94 235 MET B N 1
ATOM 4350 C CA . MET B 1 235 ? 18.312 -24.625 -1.87 1 90.94 235 MET B CA 1
ATOM 4351 C C . MET B 1 235 ? 18.234 -23.344 -2.703 1 90.94 235 MET B C 1
ATOM 4353 O O . MET B 1 235 ? 17.312 -22.547 -2.525 1 90.94 235 MET B O 1
ATOM 4357 N N . ALA B 1 236 ? 19.109 -23.25 -3.576 1 91.12 236 ALA B N 1
ATOM 4358 C CA . ALA B 1 236 ? 19.125 -22.078 -4.441 1 91.12 236 ALA B CA 1
ATOM 4359 C C . ALA B 1 236 ? 17.922 -22.062 -5.383 1 91.12 236 ALA B C 1
ATOM 4361 O O . ALA B 1 236 ? 17.312 -21.016 -5.594 1 91.12 236 ALA B O 1
ATOM 4362 N N . ILE B 1 237 ? 17.625 -23.188 -5.883 1 90.69 237 ILE B N 1
ATOM 4363 C CA . ILE B 1 237 ? 16.469 -23.297 -6.766 1 90.69 237 ILE B CA 1
ATOM 4364 C C . ILE B 1 237 ? 15.195 -22.953 -6 1 90.69 237 ILE B C 1
ATOM 4366 O O . ILE B 1 237 ? 14.328 -22.234 -6.508 1 90.69 237 ILE B O 1
ATOM 4370 N N . ARG B 1 238 ? 15.117 -23.406 -4.758 1 92.19 238 ARG B N 1
ATOM 4371 C CA . ARG B 1 238 ? 13.93 -23.156 -3.939 1 92.19 238 ARG B CA 1
ATOM 4372 C C . ARG B 1 238 ? 13.742 -21.672 -3.693 1 92.19 238 ARG B C 1
ATOM 4374 O O . ARG B 1 238 ? 12.609 -21.188 -3.588 1 92.19 238 ARG B O 1
ATOM 4381 N N . ARG B 1 239 ? 14.797 -20.906 -3.619 1 92.75 239 ARG B N 1
ATOM 4382 C CA . ARG B 1 239 ? 14.758 -19.484 -3.32 1 92.75 239 ARG B CA 1
ATOM 4383 C C . ARG B 1 239 ? 14.047 -18.703 -4.422 1 92.75 239 ARG B C 1
ATOM 4385 O O . ARG B 1 239 ? 13.602 -17.578 -4.211 1 92.75 239 ARG B O 1
ATOM 4392 N N . THR B 1 240 ? 13.828 -19.344 -5.555 1 92 240 THR B N 1
ATOM 4393 C CA . THR B 1 240 ? 13.133 -18.719 -6.676 1 92 240 THR B CA 1
ATOM 4394 C C . THR B 1 240 ? 11.727 -18.281 -6.273 1 92 240 THR B C 1
ATOM 4396 O O . THR B 1 240 ? 11.266 -17.203 -6.66 1 92 240 THR B O 1
ATOM 4399 N N . ILE B 1 241 ? 11.117 -19.062 -5.438 1 94.19 241 ILE B N 1
ATOM 4400 C CA . ILE B 1 241 ? 9.719 -18.812 -5.098 1 94.19 241 ILE B CA 1
ATOM 4401 C C . ILE B 1 241 ? 9.617 -17.594 -4.203 1 94.19 241 ILE B C 1
ATOM 4403 O O . ILE B 1 241 ? 8.555 -16.953 -4.125 1 94.19 241 ILE B O 1
ATOM 4407 N N . GLU B 1 242 ? 10.703 -17.266 -3.48 1 91.12 242 GLU B N 1
ATOM 4408 C CA . GLU B 1 242 ? 10.711 -16.031 -2.684 1 91.12 242 GLU B CA 1
ATOM 4409 C C . GLU B 1 242 ? 10.57 -14.797 -3.568 1 91.12 242 GLU B C 1
ATOM 4411 O O . GLU B 1 242 ? 9.859 -13.852 -3.217 1 91.12 242 GLU B O 1
ATOM 4416 N N . SER B 1 243 ? 11.18 -14.852 -4.664 1 92.62 243 SER B N 1
ATOM 4417 C CA . SER B 1 243 ? 11.07 -13.766 -5.637 1 92.62 243 SER B CA 1
ATOM 4418 C C . SER B 1 243 ? 9.68 -13.719 -6.25 1 92.62 243 SER B C 1
ATOM 4420 O O . SER B 1 243 ? 9.141 -12.633 -6.492 1 92.62 243 SER B O 1
ATOM 4422 N N . ASP B 1 244 ? 9.117 -14.898 -6.48 1 94.56 244 ASP B N 1
ATOM 4423 C CA . ASP B 1 244 ? 7.758 -14.961 -7 1 94.56 244 ASP B CA 1
ATOM 4424 C C . ASP B 1 244 ? 6.77 -14.305 -6.043 1 94.56 244 ASP B C 1
ATOM 4426 O O . ASP B 1 244 ? 5.953 -13.477 -6.457 1 94.56 244 ASP B O 1
ATOM 4430 N N . PHE B 1 245 ? 6.957 -14.641 -4.789 1 94.81 245 PHE B N 1
ATOM 4431 C CA . PHE B 1 245 ? 6.039 -14.109 -3.785 1 94.81 245 PHE B CA 1
ATOM 4432 C C . PHE B 1 245 ? 6.207 -12.602 -3.643 1 94.81 245 PHE B C 1
ATOM 4434 O O . PHE B 1 245 ? 5.227 -11.883 -3.434 1 94.81 245 PHE B O 1
ATOM 4441 N N . SER B 1 246 ? 7.426 -12.141 -3.791 1 93.06 246 SER B N 1
ATOM 4442 C CA . SER B 1 246 ? 7.668 -10.703 -3.758 1 93.06 246 SER B CA 1
ATOM 4443 C C . SER B 1 246 ? 6.934 -9.992 -4.891 1 93.06 246 SER B C 1
ATOM 4445 O O . SER B 1 246 ? 6.285 -8.969 -4.668 1 93.06 246 SER B O 1
ATOM 4447 N N . LEU B 1 247 ? 6.984 -10.586 -6.027 1 93.88 247 LEU B N 1
ATOM 4448 C CA . LEU B 1 247 ? 6.332 -9.984 -7.184 1 93.88 247 LEU B CA 1
ATOM 4449 C C . LEU B 1 247 ? 4.816 -10.086 -7.066 1 93.88 247 LEU B C 1
ATOM 4451 O O . LEU B 1 247 ? 4.094 -9.164 -7.465 1 93.88 247 LEU B O 1
ATOM 4455 N N . LEU B 1 248 ? 4.328 -11.203 -6.586 1 95.62 248 LEU B N 1
ATOM 4456 C CA . LEU B 1 248 ? 2.889 -11.344 -6.387 1 95.62 248 LEU B CA 1
ATOM 4457 C C . LEU B 1 248 ? 2.373 -10.305 -5.395 1 95.62 248 LEU B C 1
ATOM 4459 O O . LEU B 1 248 ? 1.291 -9.742 -5.578 1 95.62 248 LEU B O 1
ATOM 4463 N N . THR B 1 249 ? 3.164 -10.086 -4.379 1 92.25 249 THR B N 1
ATOM 4464 C CA . THR B 1 249 ? 2.822 -9.039 -3.43 1 92.25 249 THR B CA 1
ATOM 4465 C C . THR B 1 249 ? 2.812 -7.672 -4.113 1 92.25 249 THR B C 1
ATOM 4467 O O . THR B 1 249 ? 1.929 -6.852 -3.857 1 92.25 249 THR B O 1
ATOM 4470 N N . TYR B 1 250 ? 3.791 -7.539 -4.965 1 92 250 TYR B N 1
ATOM 4471 C CA . TYR B 1 250 ? 3.877 -6.328 -5.773 1 92 250 TYR B CA 1
ATOM 4472 C C . TYR B 1 250 ? 2.605 -6.121 -6.586 1 92 250 TYR B C 1
ATOM 4474 O O . TYR B 1 250 ? 2.156 -4.988 -6.773 1 92 250 TYR B O 1
ATOM 4482 N N . TYR B 1 251 ? 1.975 -7.168 -7 1 95.19 251 TYR B N 1
ATOM 4483 C CA . TYR B 1 251 ? 0.761 -7.113 -7.805 1 95.19 251 TYR B CA 1
ATOM 4484 C C . TYR B 1 251 ? -0.481 -7.23 -6.93 1 95.19 251 TYR B C 1
ATOM 4486 O O . TYR B 1 251 ? -1.563 -7.566 -7.418 1 95.19 251 TYR B O 1
ATOM 4494 N N . ASN B 1 252 ? -0.401 -7.066 -5.676 1 94.06 252 ASN B N 1
ATOM 4495 C CA . ASN B 1 252 ? -1.491 -6.938 -4.715 1 94.06 252 ASN B CA 1
ATOM 4496 C C . ASN B 1 252 ? -2.133 -8.289 -4.41 1 94.06 252 ASN B C 1
ATOM 4498 O O . ASN B 1 252 ? -3.312 -8.352 -4.062 1 94.06 252 ASN B O 1
ATOM 4502 N N . ALA B 1 253 ? -1.348 -9.367 -4.57 1 95.56 253 ALA B N 1
ATOM 4503 C CA . ALA B 1 253 ? -1.903 -10.672 -4.227 1 95.56 253 ALA B CA 1
ATOM 4504 C C . ALA B 1 253 ? -2.137 -10.797 -2.725 1 95.56 253 ALA B C 1
ATOM 4506 O O . ALA B 1 253 ? -3.141 -11.359 -2.289 1 95.56 253 ALA B O 1
ATOM 4507 N N . GLU B 1 254 ? -1.242 -10.266 -1.974 1 93.5 254 GLU B N 1
ATOM 4508 C CA . GLU B 1 254 ? -1.35 -10.352 -0.521 1 93.5 254 GLU B CA 1
ATOM 4509 C C . GLU B 1 254 ? -2.324 -9.305 0.023 1 93.5 254 GLU B C 1
ATOM 4511 O O . GLU B 1 254 ? -3.105 -9.594 0.933 1 93.5 254 GLU B O 1
ATOM 4516 N N . ASN B 1 255 ? -2.219 -8.086 -0.538 1 90.75 255 ASN B N 1
ATOM 4517 C CA . ASN B 1 255 ? -3.164 -7.035 -0.174 1 90.75 255 ASN B CA 1
ATOM 4518 C C . ASN B 1 255 ? -4.355 -6.996 -1.129 1 90.75 255 ASN B C 1
ATOM 4520 O O . ASN B 1 255 ? -4.566 -6 -1.823 1 90.75 255 ASN B O 1
ATOM 4524 N N . ASN B 1 256 ? -5.125 -8 -1.062 1 88.44 256 ASN B N 1
ATOM 4525 C CA . ASN B 1 256 ? -6.191 -8.289 -2.018 1 88.44 256 ASN B CA 1
ATOM 4526 C C . ASN B 1 256 ? -7.363 -7.324 -1.859 1 88.44 256 ASN B C 1
ATOM 4528 O O . ASN B 1 256 ? -7.941 -6.875 -2.85 1 88.44 256 ASN B O 1
ATOM 4532 N N . ARG B 1 257 ? -7.863 -6.863 -0.705 1 88.19 257 ARG B N 1
ATOM 4533 C CA . ARG B 1 257 ? -8.875 -5.883 -0.335 1 88.19 257 ARG B CA 1
ATOM 4534 C C . ARG B 1 257 ? -10.266 -6.352 -0.749 1 88.19 257 ARG B C 1
ATOM 4536 O O . ARG B 1 257 ? -11.234 -5.594 -0.652 1 88.19 257 ARG B O 1
ATOM 4543 N N . ALA B 1 258 ? -10.414 -7.566 -1.295 1 90.12 258 ALA B N 1
ATOM 4544 C CA . ALA B 1 258 ? -11.719 -8.078 -1.725 1 90.12 258 ALA B CA 1
ATOM 4545 C C . ALA B 1 258 ? -12.641 -8.289 -0.532 1 90.12 258 ALA B C 1
ATOM 4547 O O . ALA B 1 258 ? -12.188 -8.594 0.573 1 90.12 258 ALA B O 1
ATOM 4548 N N . ARG B 1 259 ? -13.922 -8.117 -0.818 1 89.88 259 ARG B N 1
ATOM 4549 C CA . ARG B 1 259 ? -14.93 -8.273 0.226 1 89.88 259 ARG B CA 1
ATOM 4550 C C . ARG B 1 259 ? -15.859 -9.445 -0.076 1 89.88 259 ARG B C 1
ATOM 4552 O O . ARG B 1 259 ? -16.797 -9.711 0.681 1 89.88 259 ARG B O 1
ATOM 4559 N N . SER B 1 260 ? -15.688 -10.062 -1.195 1 93.25 260 SER B N 1
ATOM 4560 C CA . SER B 1 260 ? -16.406 -11.273 -1.584 1 93.25 260 SER B CA 1
ATOM 4561 C C . SER B 1 260 ? -15.445 -12.344 -2.094 1 93.25 260 SER B C 1
ATOM 4563 O O . SER B 1 260 ? -14.32 -12.039 -2.494 1 93.25 260 SER B O 1
ATOM 4565 N N . LEU B 1 261 ? -15.906 -13.57 -1.981 1 94 261 LEU B N 1
ATOM 4566 C CA . LEU B 1 261 ? -15.055 -14.672 -2.416 1 94 261 LEU B CA 1
ATOM 4567 C C . LEU B 1 261 ? -14.727 -14.555 -3.902 1 94 261 LEU B C 1
ATOM 4569 O O . LEU B 1 261 ? -13.594 -14.797 -4.316 1 94 261 LEU B O 1
ATOM 4573 N N . ILE B 1 262 ? -15.711 -14.172 -4.645 1 93.06 262 ILE B N 1
ATOM 4574 C CA . ILE B 1 262 ? -15.5 -14.031 -6.082 1 93.06 262 ILE B CA 1
ATOM 4575 C C . ILE B 1 262 ? -14.523 -12.883 -6.348 1 93.06 262 ILE B C 1
ATOM 4577 O O . ILE B 1 262 ? -13.656 -12.984 -7.223 1 93.06 262 ILE B O 1
ATOM 4581 N N . GLY B 1 263 ? -14.727 -11.797 -5.578 1 92.31 263 GLY B N 1
ATOM 4582 C CA . GLY B 1 263 ? -13.781 -10.695 -5.695 1 92.31 263 GLY B CA 1
ATOM 4583 C C . GLY B 1 263 ? -12.367 -11.086 -5.316 1 92.31 263 GLY B C 1
ATOM 4584 O O . GLY B 1 263 ? -11.406 -10.672 -5.973 1 92.31 263 GLY B O 1
ATOM 4585 N N . PHE B 1 264 ? -12.273 -11.883 -4.297 1 95 264 PHE B N 1
ATOM 4586 C CA . PHE B 1 264 ? -10.984 -12.367 -3.832 1 95 264 PHE B CA 1
ATOM 4587 C C . PHE B 1 264 ? -10.297 -13.188 -4.914 1 95 264 PHE B C 1
ATOM 4589 O O . PHE B 1 264 ? -9.125 -12.953 -5.234 1 95 264 PHE B O 1
ATOM 4596 N N . GLN B 1 265 ? -11.031 -14.07 -5.477 1 94.81 265 GLN B N 1
ATOM 4597 C CA . GLN B 1 265 ? -10.492 -14.922 -6.535 1 94.81 265 GLN B CA 1
ATOM 4598 C C . GLN B 1 265 ? -10.094 -14.094 -7.754 1 94.81 265 GLN B C 1
ATOM 4600 O O . GLN B 1 265 ? -9.055 -14.352 -8.367 1 94.81 265 GLN B O 1
ATOM 4605 N N . SER B 1 266 ? -10.906 -13.133 -8.094 1 94.06 266 SER B N 1
ATOM 4606 C CA . SER B 1 266 ? -10.625 -12.289 -9.25 1 94.06 266 SER B CA 1
ATOM 4607 C C . SER B 1 266 ? -9.305 -11.539 -9.078 1 94.06 266 SER B C 1
ATOM 4609 O O . SER B 1 266 ? -8.477 -11.523 -9.992 1 94.06 266 SER B O 1
ATOM 4611 N N . ARG B 1 267 ? -9.117 -10.992 -7.914 1 94.94 267 ARG B N 1
ATOM 4612 C CA . ARG B 1 267 ? -7.898 -10.234 -7.652 1 94.94 267 ARG B CA 1
ATOM 4613 C C . ARG B 1 267 ? -6.668 -11.133 -7.68 1 94.94 267 ARG B C 1
ATOM 4615 O O . ARG B 1 267 ? -5.621 -10.75 -8.211 1 94.94 267 ARG B O 1
ATOM 4622 N N . LEU B 1 268 ? -6.832 -12.289 -7.125 1 96.5 268 LEU B N 1
ATOM 4623 C CA . LEU B 1 268 ? -5.727 -13.234 -7.109 1 96.5 268 LEU B CA 1
ATOM 4624 C C . LEU B 1 268 ? -5.379 -13.695 -8.523 1 96.5 268 LEU B C 1
ATOM 4626 O O . LEU B 1 268 ? -4.207 -13.719 -8.906 1 96.5 268 LEU B O 1
ATOM 4630 N N . GLU B 1 269 ? -6.371 -13.984 -9.305 1 96.69 269 GLU B N 1
ATOM 4631 C CA . GLU B 1 269 ? -6.176 -14.43 -10.688 1 96.69 269 GLU B CA 1
ATOM 4632 C C . GLU B 1 269 ? -5.496 -13.352 -11.523 1 96.69 269 GLU B C 1
ATOM 4634 O O . GLU B 1 269 ? -4.641 -13.656 -12.359 1 96.69 269 GLU B O 1
ATOM 4639 N N . ILE B 1 270 ? -5.879 -12.156 -11.266 1 96.69 270 ILE B N 1
ATOM 4640 C CA . ILE B 1 270 ? -5.289 -11.055 -12.016 1 96.69 270 ILE B CA 1
ATOM 4641 C C . ILE B 1 270 ? -3.816 -10.906 -11.641 1 96.69 270 ILE B C 1
ATOM 4643 O O . ILE B 1 270 ? -2.969 -10.68 -12.508 1 96.69 270 ILE B O 1
ATOM 4647 N N . ALA B 1 271 ? -3.521 -11 -10.383 1 97 271 ALA B N 1
ATOM 4648 C CA . ALA B 1 271 ? -2.135 -10.906 -9.938 1 97 271 ALA B CA 1
ATOM 4649 C C . ALA B 1 271 ? -1.275 -11.992 -10.578 1 97 271 ALA B C 1
ATOM 4651 O O . ALA B 1 271 ? -0.17 -11.719 -11.047 1 97 271 ALA B O 1
ATOM 4652 N N . ILE B 1 272 ? -1.791 -13.188 -10.633 1 96.62 272 ILE B N 1
ATOM 4653 C CA . ILE B 1 272 ? -1.063 -14.32 -11.195 1 96.62 272 ILE B CA 1
ATOM 4654 C C . ILE B 1 272 ? -0.913 -14.133 -12.703 1 96.62 272 ILE B C 1
ATOM 4656 O O . ILE B 1 272 ? 0.152 -14.398 -13.266 1 96.62 272 ILE B O 1
ATOM 4660 N N . LEU B 1 273 ? -1.983 -13.695 -13.305 1 96.44 273 LEU B N 1
ATOM 4661 C CA . LEU B 1 273 ? -1.926 -13.438 -14.742 1 96.44 273 LEU B CA 1
ATOM 4662 C C . LEU B 1 273 ? -0.882 -12.375 -15.062 1 96.44 273 LEU B C 1
ATOM 4664 O O . LEU B 1 273 ? -0.102 -12.523 -16 1 96.44 273 LEU B O 1
ATOM 4668 N N . ALA B 1 274 ? -0.923 -11.281 -14.312 1 96 274 ALA B N 1
ATOM 4669 C CA . ALA B 1 274 ? 0.067 -10.219 -14.508 1 96 274 ALA B CA 1
ATOM 4670 C C . ALA B 1 274 ? 1.485 -10.766 -14.344 1 96 274 ALA B C 1
ATOM 4672 O O . ALA B 1 274 ? 2.375 -10.43 -15.133 1 96 274 ALA B O 1
ATOM 4673 N N . TYR B 1 275 ? 1.678 -11.578 -13.383 1 96 275 TYR B N 1
ATOM 4674 C CA . TYR B 1 275 ? 2.98 -12.18 -13.125 1 96 275 TYR B CA 1
ATOM 4675 C C . TYR B 1 275 ? 3.422 -13.047 -14.305 1 96 275 TYR B C 1
ATOM 4677 O O . TYR B 1 275 ? 4.527 -12.875 -14.828 1 96 275 TYR B O 1
ATOM 4685 N N . ASN B 1 276 ? 2.58 -14 -14.695 1 94.5 276 ASN B N 1
ATOM 4686 C CA . ASN B 1 276 ? 2.926 -14.922 -15.773 1 94.5 276 ASN B CA 1
ATOM 4687 C C . ASN B 1 276 ? 3.102 -14.188 -17.094 1 94.5 276 ASN B C 1
ATOM 4689 O O . ASN B 1 276 ? 3.924 -14.578 -17.922 1 94.5 276 ASN B O 1
ATOM 4693 N N . LEU B 1 277 ? 2.281 -13.141 -17.281 1 93.81 277 LEU B N 1
ATOM 4694 C CA . LEU B 1 277 ? 2.465 -12.32 -18.469 1 93.81 277 LEU B CA 1
ATOM 4695 C C . LEU B 1 277 ? 3.85 -11.68 -18.469 1 93.81 277 LEU B C 1
ATOM 4697 O O . LEU B 1 277 ? 4.527 -11.664 -19.5 1 93.81 277 LEU B O 1
ATOM 4701 N N . ALA B 1 278 ? 4.25 -11.109 -17.344 1 92.94 278 ALA B N 1
ATOM 4702 C CA . ALA B 1 278 ? 5.586 -10.523 -17.219 1 92.94 278 ALA B CA 1
ATOM 4703 C C . ALA B 1 278 ? 6.668 -11.555 -17.516 1 92.94 278 ALA B C 1
ATOM 4705 O O . ALA B 1 278 ? 7.629 -11.266 -18.234 1 92.94 278 ALA B O 1
ATOM 4706 N N . TYR B 1 279 ? 6.469 -12.742 -17 1 91.06 279 TYR B N 1
ATOM 4707 C CA . TYR B 1 279 ? 7.383 -13.852 -17.234 1 91.06 279 TYR B CA 1
ATOM 4708 C C . TYR B 1 279 ? 7.496 -14.148 -18.719 1 91.06 279 TYR B C 1
ATOM 4710 O O . TYR B 1 279 ? 8.602 -14.25 -19.266 1 91.06 279 TYR B O 1
ATOM 4718 N N . CYS B 1 280 ? 6.398 -14.242 -19.422 1 89.38 280 CYS B N 1
ATOM 4719 C CA . CYS B 1 280 ? 6.367 -14.617 -20.828 1 89.38 280 CYS B CA 1
ATOM 4720 C C . CYS B 1 280 ? 6.953 -13.516 -21.703 1 89.38 280 CYS B C 1
ATOM 4722 O O . CYS B 1 280 ? 7.645 -13.797 -22.688 1 89.38 280 CYS B O 1
ATOM 4724 N N . LEU B 1 281 ? 6.613 -12.266 -21.359 1 87.06 281 LEU B N 1
ATOM 4725 C CA . LEU B 1 281 ? 7.129 -11.156 -22.141 1 87.06 281 LEU B CA 1
ATOM 4726 C C . LEU B 1 281 ? 8.648 -11.062 -22.031 1 87.06 281 LEU B C 1
ATOM 4728 O O . LEU B 1 281 ? 9.32 -10.664 -22.984 1 87.06 281 LEU B O 1
ATOM 4732 N N . GLU B 1 282 ? 9.141 -11.352 -20.922 1 82.06 282 GLU B N 1
ATOM 4733 C CA . GLU B 1 282 ? 10.586 -11.312 -20.734 1 82.06 282 GLU B CA 1
ATOM 4734 C C . GLU B 1 282 ? 11.266 -12.492 -21.422 1 82.06 282 GLU B C 1
ATOM 4736 O O . GLU B 1 282 ? 12.359 -12.352 -21.969 1 82.06 282 GLU B O 1
ATOM 4741 N N . ARG B 1 283 ? 10.703 -13.648 -21.422 1 76.5 283 ARG B N 1
ATOM 4742 C CA . ARG B 1 283 ? 11.344 -14.867 -21.906 1 76.5 283 ARG B CA 1
ATOM 4743 C C . ARG B 1 283 ? 11.086 -15.055 -23.406 1 76.5 283 ARG B C 1
ATOM 4745 O O . ARG B 1 283 ? 11.914 -15.641 -24.109 1 76.5 283 ARG B O 1
ATOM 4752 N N . PHE B 1 284 ? 9.93 -14.75 -23.812 1 67.88 284 PHE B N 1
ATOM 4753 C CA . PHE B 1 284 ? 9.586 -15.062 -25.203 1 67.88 284 PHE B CA 1
ATOM 4754 C C . PHE B 1 284 ? 9.633 -13.805 -26.062 1 67.88 284 PHE B C 1
ATOM 4756 O O . PHE B 1 284 ? 9.484 -13.883 -27.281 1 67.88 284 PHE B O 1
ATOM 4763 N N . ASN B 1 285 ? 9.797 -12.492 -25.516 1 56.75 285 ASN B N 1
ATOM 4764 C CA . ASN B 1 285 ? 10.039 -11.352 -26.391 1 56.75 285 ASN B CA 1
ATOM 4765 C C . ASN B 1 285 ? 11.531 -11.086 -26.562 1 56.75 285 ASN B C 1
ATOM 4767 O O . ASN B 1 285 ? 12.312 -11.273 -25.625 1 56.75 285 ASN B O 1
#

InterPro domains:
  IPR002559 Transposase IS4-like domain [PF01609] (110-277)

pLDDT: mean 85.73, std 13.37, range [21.67, 97.19]

Organism: NCBI:txid47770

Radius of gyration: 26.96 Å; Cα contacts (8 Å, |Δi|>4): 862; chains: 2; bounding box: 54×76×69 Å

Solvent-accessible surface area (backbone atoms only — not comparable to full-atom values): 31555 Å² total; per-residue (Å²): 132,81,72,72,77,72,77,69,70,80,65,73,67,86,70,52,70,71,56,40,34,52,52,29,41,50,50,39,72,73,59,48,53,68,71,68,75,63,44,84,61,58,86,71,51,87,72,49,69,31,50,52,52,27,48,52,37,45,34,26,71,58,41,38,58,48,62,58,59,47,26,65,73,63,69,64,51,55,51,70,57,44,52,54,52,52,59,67,41,40,64,44,52,51,51,52,52,56,55,50,56,70,69,51,80,66,85,48,58,41,31,32,42,54,69,48,67,26,51,75,58,58,57,91,39,41,87,72,62,62,82,58,65,90,59,39,35,65,18,73,40,77,94,75,69,44,62,34,22,18,30,26,41,37,36,37,24,40,58,60,49,51,71,75,51,71,46,76,42,33,25,60,60,59,72,51,74,51,47,61,61,51,44,69,72,64,59,64,88,40,37,32,35,35,35,52,61,75,52,66,46,71,67,56,45,53,54,37,44,76,73,58,29,47,76,44,56,58,54,53,84,88,38,88,60,16,79,78,65,43,48,69,64,59,50,53,45,52,50,38,53,58,55,44,51,52,50,31,43,52,22,27,40,33,57,43,82,50,88,42,71,65,48,40,50,42,42,40,51,39,16,50,47,42,49,46,48,22,51,45,52,62,71,76,95,131,81,71,72,76,73,76,70,70,82,64,73,67,87,70,53,70,70,57,40,35,53,51,30,42,50,49,40,72,73,58,48,53,69,71,69,77,61,44,84,61,58,86,72,51,86,72,49,70,32,50,50,52,28,50,52,37,46,35,26,70,58,40,39,58,48,63,57,58,46,27,65,72,63,69,61,52,56,51,68,58,44,51,54,52,51,58,66,41,41,64,43,53,51,50,51,50,54,55,52,55,72,69,51,81,63,81,49,58,42,32,31,43,54,68,49,68,27,50,76,56,59,56,92,39,40,87,72,62,62,82,57,65,90,61,38,36,65,19,74,41,74,92,76,71,42,62,35,22,18,31,26,41,38,37,36,24,41,56,61,47,50,70,75,49,71,46,78,43,34,25,61,60,59,73,52,74,50,49,60,61,50,45,67,71,60,61,64,90,40,37,34,35,35,34,50,60,73,54,66,44,71,67,56,46,52,52,36,44,74,72,59,29,46,75,45,54,57,56,53,85,87,39,89,61,17,78,78,64,42,46,70,66,60,52,53,44,52,51,37,54,58,56,44,52,52,50,32,44,52,21,28,41,33,58,45,83,50,89,42,71,65,48,39,49,42,42,40,51,40,17,50,47,44,49,45,48,23,50,45,51,62,71,75,96